Protein AF-A0A812YF87-F1 (afdb_monomer)

Sequence (376 aa):
VLTAAHVIADSRYLQVQRTNDRYSGEKFRAHVAAVCHEIDLALLTLEEDVVLEAVKEIAQQVPEGQGWLMDPAFFLQIEDAVSEMEELNSITFAADSGDLEGEWKVLFSSSNSLNAGTFGLLNGEARQVIRTRERKLVNTSSFWLGLFRMEWTTSWKSRGPLGMVVGREDWYPILLGFRIGLISASTEGIVEWKCTYTDENFRIFRASKEMEPLIVGSATELPRVFDKVRVVGYPVGGDACSVTEGVVSRVEVQEYSHSLRFGLALTVDAAINSGNSGGPLVDASTAHVVGVAFQKMVAKGVELQGHAVPSPVIQRFLEDVASDSSESSDSTQTIRLRMPSLGCDYQSLEPVALREHLKLDGRRGILVSRLHNASP

Solvent-accessible surface area (backbone atoms only — not comparable to full-atom values): 20906 Å² total; per-residue (Å²): 87,76,34,22,28,72,80,57,54,95,58,92,76,48,70,49,64,57,86,87,45,68,85,75,71,59,64,43,47,38,42,61,48,32,38,24,59,61,73,37,32,26,35,36,40,67,69,84,78,86,66,83,72,63,39,62,57,50,65,73,64,59,60,85,16,36,31,81,78,42,59,68,71,59,47,50,54,49,52,52,41,50,52,42,45,53,72,67,54,79,63,93,53,45,51,65,30,74,89,63,46,47,77,35,40,34,60,38,18,72,35,83,86,62,38,5,10,40,57,90,95,44,60,24,52,16,38,33,39,34,36,40,94,76,33,35,42,34,43,37,28,30,26,79,94,57,43,35,32,41,35,32,56,34,62,52,44,75,43,71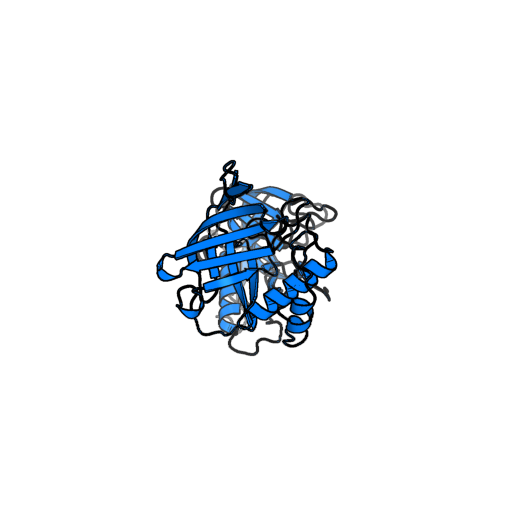,46,45,20,36,37,39,60,55,43,49,34,33,42,25,50,79,86,39,77,78,56,76,50,78,46,72,53,97,52,66,37,37,32,40,58,36,78,82,56,101,66,41,38,38,40,42,62,38,74,75,75,79,74,76,49,72,35,50,65,87,57,76,84,51,72,67,41,50,29,32,40,40,27,37,39,72,97,48,98,53,84,41,76,29,66,33,29,30,68,42,78,46,74,41,70,31,59,87,50,71,34,75,40,74,32,35,32,25,55,20,69,64,51,71,38,27,51,24,18,49,25,20,34,69,86,77,59,28,26,48,21,36,22,43,78,66,82,64,62,95,88,66,75,67,73,18,37,24,40,29,19,36,59,50,47,50,51,54,50,51,54,65,70,58,67,84,61,69,98,88,58,65,38,78,53,80,84,84,72,90,70,81,38,57,45,69,41,78,41,76,52,65,68,59,29,59,75,70,65,41,87,86,59,75,60,67,43,80,76,41,76,46,88,92,40,122

Organism: NCBI:txid1628268

pLDDT: mean 76.5, std 15.02, range [37.94, 97.44]

Nearest PDB structures (foldseek):
  5ilb-assembly1_A  TM=5.718E-01  e=3.123E-14  Arabidopsis thaliana
  5il9-assembly1_A  TM=5.811E-01  e=6.651E-13  Arabidopsis thaliana
  4fln-assembly1_A  TM=5.709E-01  e=2.985E-12  Arabidopsis thaliana
  4fln-assembly1_B-2  TM=5.765E-01  e=6.874E-12  Arabidopsis thaliana
  5ila-assembly1_A  TM=5.327E-01  e=2.044E-10  Arabidopsis thaliana

Mean predicted aligned error: 15.38 Å

Radius of gyration: 27.68 Å; Cα contacts (8 Å, |Δi|>4): 803; chains: 1; bounding box: 69×44×86 Å

Structure (mmCIF, N/CA/C/O backbone):
data_AF-A0A812YF87-F1
#
_entry.id   AF-A0A812YF87-F1
#
loop_
_atom_site.group_PDB
_atom_site.id
_atom_site.type_symbol
_atom_site.label_atom_id
_atom_site.label_alt_id
_atom_site.label_comp_id
_atom_site.label_asym_id
_atom_site.label_entity_id
_atom_site.label_seq_id
_atom_site.pdbx_PDB_ins_code
_atom_site.Cartn_x
_atom_site.Cartn_y
_atom_site.Cartn_z
_atom_site.occupancy
_atom_site.B_iso_or_equiv
_atom_site.auth_seq_id
_atom_site.auth_comp_id
_atom_site.auth_asym_id
_atom_site.auth_atom_id
_atom_site.pdbx_PDB_model_num
ATOM 1 N N . VAL A 1 1 ? -3.891 -3.585 -2.808 1.00 86.00 1 VAL A N 1
ATOM 2 C CA . VAL A 1 1 ? -4.021 -2.238 -2.193 1.00 86.00 1 VAL A CA 1
ATOM 3 C C . VAL A 1 1 ? -5.092 -2.278 -1.118 1.00 86.00 1 VAL A C 1
ATOM 5 O O . VAL A 1 1 ? -6.203 -2.685 -1.424 1.00 86.00 1 VAL A O 1
ATOM 8 N N . LEU A 1 2 ? -4.771 -1.912 0.125 1.00 89.19 2 LEU A N 1
ATOM 9 C CA . LEU A 1 2 ? -5.751 -1.819 1.216 1.00 89.19 2 LEU A CA 1
ATOM 10 C C . LEU A 1 2 ? -6.378 -0.417 1.224 1.00 89.19 2 LEU A C 1
ATOM 12 O O . LEU A 1 2 ? -5.649 0.566 1.131 1.00 89.19 2 LEU A O 1
ATOM 16 N N . THR A 1 3 ? -7.702 -0.333 1.325 1.00 91.69 3 THR A N 1
ATOM 17 C CA . THR A 1 3 ? -8.456 0.930 1.370 1.00 91.69 3 THR A CA 1
ATOM 18 C C . THR A 1 3 ? -9.734 0.771 2.200 1.00 91.69 3 THR A C 1
ATOM 20 O O . THR A 1 3 ? -10.001 -0.305 2.740 1.00 91.69 3 THR A O 1
ATOM 23 N N . ALA A 1 4 ? -10.530 1.834 2.315 1.00 90.12 4 ALA A N 1
ATOM 24 C CA . ALA A 1 4 ? -11.829 1.781 2.970 1.00 90.12 4 ALA A CA 1
ATOM 25 C C . ALA A 1 4 ? -12.932 1.291 2.014 1.00 90.12 4 ALA A C 1
ATOM 27 O O . ALA A 1 4 ? -12.940 1.633 0.829 1.00 90.12 4 ALA A O 1
ATOM 28 N N . ALA A 1 5 ? -13.884 0.506 2.521 1.00 90.25 5 ALA A N 1
ATOM 29 C CA . ALA A 1 5 ? -14.939 -0.098 1.701 1.00 90.25 5 ALA A CA 1
ATOM 30 C C . ALA A 1 5 ? -15.875 0.950 1.081 1.00 90.25 5 ALA A C 1
ATOM 32 O O . ALA A 1 5 ? -16.310 0.792 -0.056 1.00 90.25 5 ALA A O 1
ATOM 33 N N . HIS A 1 6 ? -16.169 2.040 1.790 1.00 88.00 6 HIS A N 1
ATOM 34 C CA . HIS A 1 6 ? -17.002 3.117 1.253 1.00 88.00 6 HIS A CA 1
ATOM 35 C C . HIS A 1 6 ? -16.349 3.869 0.085 1.00 88.00 6 HIS A C 1
ATOM 37 O O . HIS A 1 6 ? -17.064 4.429 -0.739 1.00 88.00 6 HIS A O 1
ATOM 43 N N . VAL A 1 7 ? -15.013 3.890 -0.006 1.00 85.19 7 VAL A N 1
ATOM 44 C CA . VAL A 1 7 ? -14.291 4.591 -1.087 1.00 85.19 7 VAL A CA 1
ATOM 45 C C . VAL A 1 7 ? -14.546 3.922 -2.434 1.00 85.19 7 VAL A C 1
ATOM 47 O O . VAL A 1 7 ? -14.582 4.590 -3.462 1.00 85.19 7 VAL A O 1
ATOM 50 N N . ILE A 1 8 ? -14.736 2.605 -2.420 1.00 86.50 8 ILE A N 1
ATOM 51 C CA . ILE A 1 8 ? -14.966 1.796 -3.619 1.00 86.50 8 ILE A CA 1
ATOM 52 C C . ILE A 1 8 ? -16.443 1.439 -3.820 1.00 86.50 8 ILE A C 1
ATOM 54 O O . ILE A 1 8 ? -16.796 0.842 -4.837 1.00 86.50 8 ILE A O 1
ATOM 58 N N . ALA A 1 9 ? -17.308 1.773 -2.858 1.00 80.62 9 ALA A N 1
ATOM 59 C CA . ALA A 1 9 ? -18.734 1.492 -2.942 1.00 80.62 9 ALA A CA 1
ATOM 60 C C . ALA A 1 9 ? -19.335 2.171 -4.184 1.00 80.62 9 ALA A C 1
ATOM 62 O O . ALA A 1 9 ? -18.941 3.275 -4.559 1.00 80.62 9 ALA A O 1
ATOM 63 N N . ASP A 1 10 ? -20.253 1.473 -4.855 1.00 77.00 10 ASP A N 1
ATOM 64 C CA . ASP A 1 10 ? -20.955 1.930 -6.065 1.00 77.00 10 ASP A CA 1
ATOM 65 C C . ASP A 1 10 ? -20.065 2.250 -7.286 1.00 77.00 10 ASP A C 1
ATOM 67 O O . ASP A 1 10 ? -20.556 2.710 -8.323 1.00 77.00 10 ASP A O 1
ATOM 71 N N . SER A 1 11 ? -18.763 1.958 -7.214 1.00 78.19 11 SER A N 1
ATOM 72 C CA . SER A 1 11 ? -17.832 2.149 -8.326 1.00 78.19 11 SER A CA 1
ATOM 73 C C . SER A 1 11 ? -17.926 0.990 -9.317 1.00 78.19 11 SER A C 1
ATOM 75 O O . SER A 1 11 ? -17.811 -0.174 -8.950 1.00 78.19 11 SER A O 1
ATOM 77 N N . ARG A 1 12 ? -18.112 1.304 -10.606 1.00 74.81 12 ARG A N 1
ATOM 78 C CA . ARG A 1 12 ? -18.104 0.306 -11.699 1.00 74.81 12 ARG A CA 1
ATOM 79 C C . ARG A 1 12 ? -16.719 0.057 -12.292 1.00 74.81 12 ARG A C 1
ATOM 81 O O . ARG A 1 12 ? -16.549 -0.871 -13.072 1.00 74.81 12 ARG A O 1
ATOM 88 N N . TYR A 1 13 ? -15.773 0.935 -11.986 1.00 79.62 13 TYR A N 1
ATOM 89 C CA . TYR A 1 13 ? -14.443 0.957 -12.569 1.00 79.62 13 TYR A CA 1
ATOM 90 C C . TYR A 1 13 ? -13.479 1.535 -11.538 1.00 79.62 13 TYR A C 1
ATOM 92 O O . TYR A 1 13 ? -13.707 2.642 -11.048 1.00 79.62 13 TYR A O 1
ATOM 100 N N . LEU A 1 14 ? -12.440 0.779 -11.188 1.00 83.25 14 LEU A N 1
ATOM 101 C CA . LEU A 1 14 ? -11.436 1.183 -10.210 1.00 83.25 14 LEU A CA 1
ATOM 102 C C . LEU A 1 14 ? -10.074 1.288 -10.886 1.00 83.25 14 LEU A C 1
ATOM 104 O O . LEU A 1 14 ? -9.698 0.450 -11.704 1.00 83.25 14 LEU A O 1
ATOM 108 N N . GLN A 1 15 ? -9.335 2.325 -10.507 1.00 81.50 15 GLN A N 1
ATOM 109 C CA . GLN A 1 15 ? -7.962 2.541 -10.927 1.00 81.50 15 GLN A CA 1
ATOM 110 C C . GLN A 1 15 ? -7.102 2.918 -9.728 1.00 81.50 15 GLN A C 1
ATOM 112 O O . GLN A 1 15 ? -7.546 3.631 -8.828 1.00 81.50 15 GLN A O 1
ATOM 117 N N . VAL A 1 16 ? -5.853 2.474 -9.747 1.00 77.00 16 VAL A N 1
ATOM 118 C CA . VAL A 1 16 ? -4.829 2.803 -8.762 1.00 77.00 16 VAL A CA 1
ATOM 119 C C . VAL A 1 16 ? -3.697 3.523 -9.478 1.00 77.00 16 VAL A C 1
ATOM 121 O O . VAL A 1 16 ? -3.263 3.102 -10.543 1.00 77.00 16 VAL A O 1
ATOM 124 N N . GLN A 1 17 ? -3.192 4.597 -8.883 1.00 70.56 17 GLN A N 1
ATOM 125 C CA . GLN A 1 17 ? -2.018 5.316 -9.367 1.00 70.56 17 GLN A CA 1
ATOM 126 C C . GLN A 1 17 ? -0.974 5.384 -8.258 1.00 70.56 17 GLN A C 1
ATOM 128 O O . GLN A 1 17 ? -1.307 5.523 -7.079 1.00 70.56 17 GLN A O 1
ATOM 133 N N . ARG A 1 18 ? 0.301 5.297 -8.631 1.00 70.88 18 ARG A N 1
ATOM 134 C CA . ARG A 1 18 ? 1.408 5.451 -7.687 1.00 70.88 18 ARG A CA 1
ATOM 135 C C . ARG A 1 18 ? 1.616 6.923 -7.353 1.00 70.88 18 ARG A C 1
ATOM 137 O O . ARG A 1 18 ? 1.629 7.772 -8.240 1.00 70.88 18 ARG A O 1
ATOM 144 N N . THR A 1 19 ? 1.882 7.215 -6.082 1.00 63.16 19 THR A N 1
ATOM 145 C CA . THR A 1 19 ? 2.095 8.586 -5.587 1.00 63.16 19 THR A CA 1
ATOM 146 C C . THR A 1 19 ? 3.214 9.326 -6.330 1.00 63.16 19 THR A C 1
ATOM 148 O O . THR A 1 19 ? 3.109 10.528 -6.583 1.00 63.16 19 THR A O 1
ATOM 151 N N . ASN A 1 20 ? 4.278 8.607 -6.705 1.00 53.50 20 ASN A N 1
ATOM 152 C CA . ASN A 1 20 ? 5.471 9.182 -7.332 1.00 53.50 20 ASN A CA 1
ATOM 153 C C . ASN A 1 20 ? 5.368 9.295 -8.863 1.00 53.50 20 ASN A C 1
ATOM 155 O O . ASN A 1 20 ? 6.080 10.109 -9.446 1.00 53.50 20 ASN A O 1
ATOM 159 N N . ASP A 1 21 ? 4.437 8.572 -9.495 1.00 55.31 21 ASP A N 1
ATOM 160 C CA . ASP A 1 21 ? 4.266 8.521 -10.957 1.00 55.31 21 ASP A CA 1
ATOM 161 C C . ASP A 1 21 ? 3.141 9.466 -11.431 1.00 55.31 21 ASP A C 1
ATOM 163 O O . ASP A 1 21 ? 2.522 9.306 -12.480 1.00 55.31 21 ASP A O 1
ATOM 167 N N . ARG A 1 22 ? 2.871 10.527 -10.659 1.00 47.72 22 ARG A N 1
ATOM 168 C CA . ARG A 1 22 ? 1.778 11.481 -10.926 1.00 47.72 22 ARG A CA 1
ATOM 169 C C . ARG A 1 22 ? 1.882 12.217 -12.268 1.00 47.72 22 ARG A C 1
ATOM 171 O O . ARG A 1 22 ? 0.880 12.726 -12.757 1.00 47.72 22 ARG A O 1
ATOM 178 N N . TYR A 1 23 ? 3.084 12.309 -12.839 1.00 43.59 23 TYR A N 1
ATOM 179 C CA . TYR A 1 23 ? 3.329 12.984 -14.117 1.00 43.59 23 TYR A CA 1
ATOM 180 C C . TYR A 1 23 ? 3.298 12.039 -15.321 1.00 43.59 23 TYR A C 1
ATOM 182 O O . TYR A 1 23 ? 3.205 12.532 -16.441 1.00 43.59 23 TYR A O 1
ATOM 190 N N . SER A 1 24 ? 3.357 10.715 -15.114 1.00 48.97 24 SER A N 1
ATOM 191 C CA . SER A 1 24 ? 3.231 9.749 -16.214 1.00 48.97 24 SER A CA 1
ATOM 192 C C . SER A 1 24 ? 1.773 9.556 -16.637 1.00 48.97 24 SER A C 1
ATOM 194 O O . SER A 1 24 ? 1.510 9.143 -17.760 1.00 48.97 24 SER A O 1
ATOM 196 N N . GLY A 1 25 ? 0.815 9.877 -15.754 1.00 53.31 25 GLY A N 1
ATOM 197 C CA . GLY A 1 25 ? -0.613 9.629 -15.987 1.00 53.31 25 GLY A CA 1
ATOM 198 C C . GLY A 1 25 ? -0.996 8.148 -15.910 1.00 53.31 25 GLY A C 1
ATOM 199 O O . GLY A 1 25 ? -2.144 7.804 -16.182 1.00 53.31 25 GLY A O 1
ATOM 200 N N . GLU A 1 26 ? -0.052 7.293 -15.522 1.00 58.41 26 GLU A N 1
ATOM 201 C CA . GLU A 1 26 ? -0.192 5.844 -15.472 1.00 58.41 26 GLU A CA 1
ATOM 202 C C . GLU A 1 26 ? -1.164 5.426 -14.363 1.00 58.41 26 GLU A C 1
ATOM 204 O O . GLU A 1 26 ? -1.037 5.828 -13.201 1.00 58.41 26 GLU A O 1
ATOM 209 N N . LYS A 1 27 ? -2.172 4.639 -14.739 1.00 65.88 27 LYS A N 1
ATOM 210 C CA . LYS A 1 27 ? -3.240 4.171 -13.857 1.00 65.88 27 LYS A CA 1
ATOM 211 C C . LYS A 1 27 ? -3.477 2.694 -14.113 1.00 65.88 27 LYS A C 1
ATOM 213 O O . LYS A 1 27 ? -3.822 2.308 -15.222 1.00 65.88 27 LYS A O 1
ATOM 218 N N . PHE A 1 28 ? -3.362 1.896 -13.065 1.00 70.94 28 PHE A N 1
ATOM 219 C CA . PHE A 1 28 ? -3.577 0.458 -13.105 1.00 70.94 28 PHE A CA 1
ATOM 220 C C . PHE A 1 28 ? -5.038 0.166 -12.829 1.00 70.94 28 PHE A C 1
ATOM 222 O O . PHE A 1 28 ? -5.579 0.647 -11.830 1.00 70.94 28 PHE A O 1
ATOM 229 N N . ARG A 1 29 ? -5.689 -0.612 -13.687 1.00 75.25 29 ARG A N 1
ATOM 230 C CA . ARG A 1 29 ? -7.048 -1.072 -13.414 1.00 75.25 29 ARG A CA 1
ATOM 231 C C . ARG A 1 29 ? -7.031 -2.026 -12.222 1.00 75.25 29 ARG A C 1
ATOM 233 O O . ARG A 1 29 ? -6.066 -2.753 -12.015 1.00 75.25 29 ARG A O 1
ATOM 240 N N . ALA A 1 30 ? -8.064 -1.958 -11.393 1.00 81.81 30 ALA A N 1
ATOM 241 C CA . ALA A 1 30 ? -8.136 -2.721 -10.159 1.00 81.81 30 ALA A CA 1
ATOM 242 C C . ALA A 1 30 ? -9.489 -3.408 -9.994 1.00 81.81 30 ALA A C 1
ATOM 244 O O . ALA A 1 30 ? -10.524 -2.877 -10.396 1.00 81.81 30 ALA A O 1
ATOM 245 N N . HIS A 1 31 ? -9.464 -4.551 -9.318 1.00 84.50 31 HIS A N 1
ATOM 246 C CA . HIS A 1 31 ? -10.631 -5.304 -8.882 1.00 84.50 31 HIS A CA 1
ATOM 247 C C . HIS A 1 31 ? -10.706 -5.367 -7.372 1.00 84.50 31 HIS A C 1
ATOM 249 O O . HIS A 1 31 ? -9.698 -5.312 -6.668 1.00 84.50 31 HIS A O 1
ATOM 255 N N . VAL A 1 32 ? -11.921 -5.522 -6.859 1.00 87.88 32 VAL A N 1
ATOM 256 C CA . VAL A 1 32 ? -12.142 -5.763 -5.435 1.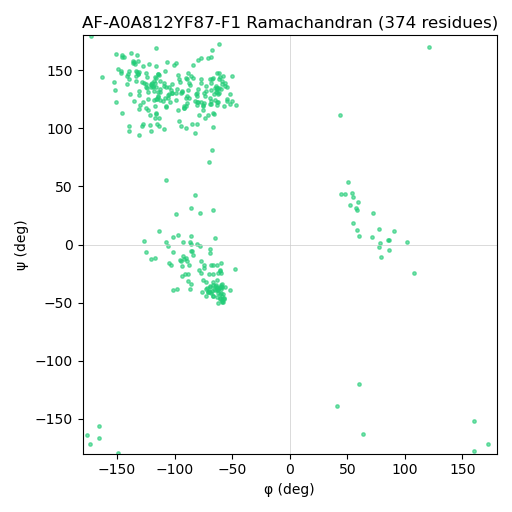00 87.88 32 VAL A CA 1
ATOM 257 C C . VAL A 1 32 ? -11.901 -7.243 -5.160 1.00 87.88 32 VAL A C 1
ATOM 259 O O . VAL A 1 32 ? -12.752 -8.078 -5.459 1.00 87.88 32 VAL A O 1
ATOM 262 N N . ALA A 1 33 ? -10.747 -7.559 -4.577 1.00 84.62 33 ALA A N 1
ATOM 263 C CA . ALA A 1 33 ? -10.409 -8.916 -4.164 1.00 84.62 33 ALA A CA 1
ATOM 264 C C . ALA A 1 33 ? -11.214 -9.330 -2.932 1.00 84.62 33 ALA A C 1
ATOM 266 O O . ALA A 1 33 ? -11.792 -10.412 -2.898 1.00 84.62 33 ALA A O 1
ATOM 267 N N . ALA A 1 34 ? -11.310 -8.436 -1.946 1.00 88.69 34 ALA A N 1
ATOM 268 C CA . ALA A 1 34 ? -12.099 -8.668 -0.748 1.00 88.69 34 ALA A CA 1
ATOM 269 C C . ALA A 1 34 ? -12.718 -7.382 -0.204 1.00 88.69 34 ALA A C 1
ATOM 271 O O . ALA A 1 34 ? -12.134 -6.303 -0.300 1.00 88.69 34 ALA A O 1
ATOM 272 N N . VAL A 1 35 ? -13.881 -7.495 0.429 1.00 91.38 35 VAL A N 1
ATOM 273 C CA . VAL A 1 35 ? -14.553 -6.368 1.083 1.00 91.38 35 VAL A CA 1
ATOM 274 C C . VAL A 1 35 ? -15.211 -6.798 2.388 1.00 91.38 35 VAL A C 1
ATOM 276 O O . VAL A 1 35 ? -15.843 -7.850 2.472 1.00 91.38 35 VAL A O 1
ATOM 279 N N . CYS A 1 36 ? -15.078 -5.961 3.416 1.00 90.50 36 CYS A N 1
ATOM 280 C CA . CYS A 1 36 ? -15.795 -6.075 4.676 1.00 90.50 36 CYS A CA 1
ATOM 281 C C . CYS A 1 36 ? -16.413 -4.724 5.052 1.00 90.50 36 CYS A C 1
ATOM 283 O O . CYS A 1 36 ? -15.792 -3.886 5.708 1.00 90.50 36 CYS A O 1
ATOM 285 N N . HIS A 1 37 ? -17.679 -4.527 4.677 1.00 88.75 37 HIS A N 1
ATOM 286 C CA . HIS A 1 37 ? -18.426 -3.310 5.013 1.00 88.75 37 HIS A CA 1
ATOM 287 C C . HIS A 1 37 ? -18.605 -3.107 6.523 1.00 88.75 37 HIS A C 1
ATOM 289 O O . HIS A 1 37 ? -18.786 -1.979 6.971 1.00 88.75 37 HIS A O 1
ATOM 295 N N . GLU A 1 38 ? -18.549 -4.180 7.322 1.00 87.75 38 GLU A N 1
ATOM 296 C CA . GLU A 1 38 ? -18.766 -4.113 8.770 1.00 87.75 38 GLU A CA 1
ATOM 297 C C . GLU A 1 38 ? -17.726 -3.261 9.498 1.00 87.75 38 GLU A C 1
ATOM 299 O O . GLU A 1 38 ? -18.081 -2.535 10.426 1.00 87.75 38 GLU A O 1
ATOM 304 N N . ILE A 1 39 ? -16.477 -3.333 9.038 1.00 89.12 39 ILE A N 1
ATOM 305 C CA . ILE A 1 39 ? -15.336 -2.562 9.543 1.00 89.12 39 ILE A CA 1
ATOM 306 C C . ILE A 1 39 ? -14.806 -1.564 8.510 1.00 89.12 39 ILE A C 1
ATOM 308 O O . ILE A 1 39 ? -13.719 -1.026 8.677 1.00 89.12 39 ILE A O 1
ATOM 312 N N . ASP A 1 40 ? -15.562 -1.351 7.434 1.00 90.62 40 ASP A N 1
ATOM 313 C CA . ASP A 1 40 ? -15.240 -0.416 6.362 1.00 90.62 40 ASP A CA 1
ATOM 314 C C . ASP A 1 40 ? -13.856 -0.634 5.718 1.00 90.62 40 ASP A C 1
ATOM 316 O O . ASP A 1 40 ? -13.163 0.327 5.405 1.00 90.62 40 ASP A O 1
ATOM 320 N N . LEU A 1 41 ? -13.446 -1.890 5.490 1.00 93.12 41 LEU A N 1
ATOM 321 C CA . LEU A 1 41 ? -12.198 -2.229 4.787 1.00 93.12 41 LEU A CA 1
ATOM 322 C C . LEU A 1 41 ? -12.455 -2.934 3.455 1.00 93.12 41 LEU A C 1
ATOM 324 O O . LEU A 1 41 ? -13.382 -3.733 3.322 1.00 93.12 41 LEU A O 1
ATOM 328 N N . ALA A 1 42 ? -11.580 -2.681 2.486 1.00 92.31 42 ALA A N 1
ATOM 329 C CA . ALA A 1 42 ? -11.519 -3.397 1.222 1.00 92.31 42 ALA A CA 1
ATOM 330 C C . ALA A 1 42 ? -10.069 -3.646 0.794 1.00 92.31 42 ALA A C 1
ATOM 332 O O . ALA A 1 42 ? -9.177 -2.827 1.027 1.00 92.31 42 ALA A O 1
ATOM 333 N N . LEU A 1 43 ? -9.849 -4.777 0.132 1.00 90.38 43 LEU A N 1
ATOM 334 C CA . LEU A 1 43 ? -8.599 -5.139 -0.513 1.00 90.38 43 LEU A CA 1
ATOM 335 C C . LEU A 1 43 ? -8.815 -5.175 -2.023 1.00 90.38 43 LEU A C 1
ATOM 337 O O . LEU A 1 43 ? -9.683 -5.892 -2.516 1.00 90.38 43 LEU A O 1
ATOM 341 N N . LEU A 1 44 ? -8.002 -4.413 -2.745 1.00 87.19 44 LEU A N 1
ATOM 342 C CA . LEU A 1 44 ? -7.983 -4.397 -4.201 1.00 87.19 44 LEU A CA 1
ATOM 343 C C . LEU A 1 44 ? -6.798 -5.197 -4.740 1.00 87.19 44 LEU A C 1
ATOM 345 O O . LEU A 1 44 ? -5.677 -5.045 -4.237 1.00 87.19 44 LEU A O 1
ATOM 349 N N . THR A 1 45 ? -7.031 -5.979 -5.784 1.00 79.19 45 THR A N 1
ATOM 350 C CA . THR A 1 45 ? -6.004 -6.513 -6.686 1.00 79.19 45 THR A CA 1
ATOM 351 C C . THR A 1 45 ? -5.955 -5.652 -7.939 1.00 79.19 45 THR A C 1
ATOM 353 O O . THR A 1 45 ? -6.907 -4.935 -8.238 1.00 79.19 45 THR A O 1
ATOM 356 N N . LEU A 1 46 ? -4.827 -5.647 -8.637 1.00 73.25 46 LEU A N 1
ATOM 357 C CA . LEU A 1 46 ? -4.752 -5.018 -9.953 1.00 73.25 46 LEU A CA 1
ATOM 358 C C . LEU A 1 46 ? -5.208 -6.050 -10.994 1.00 73.25 46 LEU A C 1
ATOM 360 O O . LEU A 1 46 ? -5.026 -7.244 -10.763 1.00 73.25 46 LEU A O 1
ATOM 364 N N . GLU A 1 47 ? -5.885 -5.602 -12.053 1.00 62.69 47 GLU A N 1
ATOM 365 C CA . GLU A 1 47 ? -6.212 -6.467 -13.192 1.00 62.69 47 GLU A CA 1
ATOM 366 C C . GLU A 1 47 ? -4.918 -6.942 -13.848 1.00 62.69 47 GLU A C 1
ATOM 368 O O . GLU A 1 47 ? -4.058 -6.128 -14.178 1.00 62.69 47 GLU A O 1
ATOM 373 N N . GLU A 1 48 ? -4.843 -8.252 -14.040 1.00 52.12 48 GLU A N 1
ATOM 374 C CA . GLU A 1 48 ? -3.892 -8.958 -14.888 1.00 52.12 48 GLU A CA 1
ATOM 375 C C . GLU A 1 48 ? -4.771 -9.716 -15.899 1.00 52.12 48 GLU A C 1
ATOM 377 O O . GLU A 1 48 ? -5.446 -10.676 -15.526 1.00 52.12 48 GLU A O 1
ATOM 382 N N . ASP A 1 49 ? -4.876 -9.223 -17.139 1.00 38.12 49 ASP A N 1
ATOM 383 C CA . ASP A 1 49 ? -5.692 -9.828 -18.204 1.00 38.12 49 ASP A CA 1
ATOM 384 C C . ASP A 1 49 ? -4.794 -10.202 -19.395 1.00 38.12 49 ASP A C 1
ATOM 386 O O . ASP A 1 49 ? -3.948 -9.426 -19.813 1.00 38.12 49 ASP A O 1
ATOM 390 N N . VAL A 1 50 ? -5.002 -11.401 -19.950 1.00 39.94 50 VAL A N 1
ATOM 391 C CA . VAL A 1 50 ? -4.119 -12.087 -20.915 1.00 39.94 50 VAL A CA 1
ATOM 392 C C . VAL A 1 50 ? -4.717 -12.147 -22.325 1.00 39.94 50 VAL A C 1
ATOM 394 O O . VAL A 1 50 ? -5.833 -12.650 -22.465 1.00 39.94 50 VAL A O 1
ATOM 397 N N . VAL A 1 51 ? -3.915 -11.880 -23.380 1.00 41.53 51 VAL A N 1
ATOM 398 C CA . VAL A 1 51 ? -3.953 -12.638 -24.664 1.00 41.53 51 VAL A CA 1
ATOM 399 C C . VAL A 1 51 ? -2.555 -12.775 -25.316 1.00 41.53 51 VAL A C 1
ATOM 401 O O . VAL A 1 51 ? -2.008 -11.834 -25.883 1.00 41.53 51 VAL A O 1
ATOM 404 N N . LEU A 1 52 ? -2.029 -14.007 -25.373 1.00 38.12 52 LEU A N 1
ATOM 405 C CA . LEU A 1 52 ? -0.676 -14.369 -25.850 1.00 38.12 52 LEU A CA 1
ATOM 406 C C . LEU A 1 52 ? -0.336 -13.985 -27.313 1.00 38.12 52 LEU A C 1
ATOM 408 O O . LEU A 1 52 ? 0.842 -13.840 -27.641 1.00 38.12 52 LEU A O 1
ATOM 412 N N . GLU A 1 53 ? -1.324 -13.830 -28.201 1.00 44.03 53 GLU A N 1
ATOM 413 C CA . GLU A 1 53 ? -1.053 -13.615 -29.637 1.00 44.03 53 GLU A CA 1
ATOM 414 C C . GLU A 1 53 ? -1.002 -12.152 -30.079 1.00 44.03 53 GLU A C 1
ATOM 416 O O . GLU A 1 53 ? -0.365 -11.855 -31.086 1.00 44.03 53 GLU A O 1
ATOM 421 N N . ALA A 1 54 ? -1.556 -11.222 -29.296 1.00 48.34 54 ALA A N 1
ATOM 422 C CA . ALA A 1 54 ? -1.414 -9.790 -29.572 1.00 48.34 54 ALA A CA 1
ATOM 423 C C . ALA A 1 54 ? 0.011 -9.288 -29.264 1.00 48.34 54 ALA A C 1
ATOM 425 O O . ALA A 1 54 ? 0.547 -8.426 -29.961 1.00 48.34 54 ALA A O 1
ATOM 426 N N . VAL A 1 55 ? 0.668 -9.876 -28.259 1.00 45.38 55 VAL A N 1
ATOM 427 C CA . VAL A 1 55 ? 1.969 -9.404 -27.768 1.00 45.38 55 VAL A CA 1
ATOM 428 C C . VAL A 1 55 ? 3.113 -9.640 -28.762 1.00 45.38 55 VAL A C 1
ATOM 430 O O . VAL A 1 55 ? 3.960 -8.767 -28.968 1.00 45.38 55 VAL A O 1
ATOM 433 N N . LYS A 1 56 ? 3.135 -10.800 -29.431 1.00 49.94 56 LYS A N 1
ATOM 434 C CA . LYS A 1 56 ? 4.160 -11.107 -30.445 1.00 49.94 56 LYS A CA 1
ATOM 435 C C . LYS A 1 56 ? 4.067 -10.168 -31.648 1.00 49.94 56 LYS A C 1
ATOM 437 O O . LYS A 1 56 ? 5.096 -9.802 -32.213 1.00 49.94 56 LYS A O 1
ATOM 442 N N . GLU A 1 57 ? 2.854 -9.760 -32.021 1.00 58.72 57 GLU A N 1
ATOM 443 C CA . GLU A 1 57 ? 2.628 -8.815 -33.116 1.00 58.72 57 GLU A CA 1
ATOM 444 C C . GLU A 1 57 ? 3.086 -7.396 -32.750 1.00 58.72 57 GLU A C 1
ATOM 446 O O . GLU A 1 57 ? 3.715 -6.738 -33.577 1.00 58.72 57 GLU A O 1
ATOM 451 N N . ILE A 1 58 ? 2.849 -6.944 -31.512 1.00 57.22 58 ILE A N 1
ATOM 452 C CA . ILE A 1 58 ? 3.296 -5.627 -31.025 1.00 57.22 58 ILE A CA 1
ATOM 453 C C . ILE A 1 58 ? 4.828 -5.565 -30.938 1.00 57.22 58 ILE A C 1
ATOM 455 O O . ILE A 1 58 ? 5.431 -4.605 -31.420 1.00 57.22 58 ILE A O 1
ATOM 459 N N . ALA A 1 59 ? 5.479 -6.606 -30.405 1.00 53.62 59 ALA A N 1
ATOM 460 C CA . ALA A 1 59 ? 6.939 -6.662 -30.286 1.00 53.62 59 ALA A CA 1
ATOM 461 C C . ALA A 1 59 ? 7.657 -6.571 -31.650 1.00 53.62 59 ALA A C 1
ATOM 463 O O . ALA A 1 59 ? 8.714 -5.949 -31.753 1.00 53.62 59 ALA A O 1
ATOM 464 N N . GLN A 1 60 ? 7.071 -7.138 -32.712 1.00 60.91 60 GLN A N 1
ATOM 465 C CA . GLN A 1 60 ? 7.596 -7.041 -34.083 1.00 60.91 60 GLN A CA 1
ATOM 466 C C . GLN A 1 60 ? 7.381 -5.662 -34.727 1.00 60.91 60 GLN A C 1
ATOM 468 O O . GLN A 1 60 ? 8.034 -5.341 -35.721 1.00 60.91 60 GLN A O 1
ATOM 473 N N . GLN A 1 61 ? 6.475 -4.849 -34.181 1.00 61.00 61 GLN A N 1
ATOM 474 C CA . GLN A 1 61 ? 6.159 -3.510 -34.679 1.00 61.00 61 GLN A CA 1
ATOM 475 C C . GLN A 1 61 ? 6.982 -2.406 -34.003 1.00 61.00 61 GLN A C 1
ATOM 477 O O . GLN A 1 61 ? 6.959 -1.277 -34.493 1.00 61.00 61 GLN A O 1
ATOM 482 N N . VAL A 1 62 ? 7.722 -2.706 -32.924 1.00 59.16 62 VAL A N 1
ATOM 483 C CA . VAL A 1 62 ? 8.575 -1.731 -32.223 1.00 59.16 62 VAL A CA 1
ATOM 484 C C . VAL A 1 62 ? 9.718 -1.283 -33.143 1.00 59.16 62 VAL A C 1
ATOM 486 O O . VAL A 1 62 ? 10.608 -2.083 -33.449 1.00 59.16 62 VAL A O 1
ATOM 489 N N . PRO A 1 63 ? 9.748 -0.013 -33.592 1.00 57.59 63 PRO A N 1
ATOM 490 C CA . PRO A 1 63 ? 10.839 0.476 -34.422 1.00 57.59 63 PRO A CA 1
ATOM 491 C C . PRO A 1 63 ? 12.131 0.546 -33.602 1.00 57.59 63 PRO A C 1
ATOM 493 O O . PRO A 1 63 ? 12.127 0.986 -32.450 1.00 57.59 63 PRO A O 1
ATOM 496 N N . GLU A 1 64 ? 13.251 0.148 -34.205 1.00 58.78 64 GLU A N 1
ATOM 497 C CA . GLU A 1 64 ? 14.554 0.173 -33.536 1.00 58.78 64 GLU A CA 1
ATOM 498 C C . GLU A 1 64 ? 14.883 1.563 -32.970 1.00 58.78 64 GLU A C 1
ATOM 500 O O . GLU A 1 64 ? 14.719 2.587 -33.640 1.00 58.78 64 GLU A O 1
ATOM 505 N N . GLY A 1 65 ? 15.389 1.594 -31.734 1.00 55.84 65 GLY A N 1
ATOM 506 C CA . GLY A 1 65 ? 15.917 2.813 -31.130 1.00 55.84 65 GLY A CA 1
ATOM 507 C C . GLY A 1 65 ? 14.870 3.796 -30.606 1.00 55.84 65 GLY A C 1
ATOM 508 O O . GLY A 1 65 ? 15.248 4.933 -30.327 1.00 55.84 65 GLY A O 1
ATOM 509 N N . GLN A 1 66 ? 13.590 3.420 -30.470 1.00 59.50 66 GLN A N 1
ATOM 510 C CA . GLN A 1 66 ? 12.566 4.347 -29.961 1.00 59.50 66 GLN A CA 1
ATOM 511 C C . GLN A 1 66 ? 12.404 4.374 -28.435 1.00 59.50 66 GLN A C 1
ATOM 513 O O . GLN A 1 66 ? 12.140 5.453 -27.909 1.00 59.50 66 GLN A O 1
ATOM 518 N N . GLY A 1 67 ? 12.624 3.264 -27.715 1.00 59.41 67 GLY A N 1
ATOM 519 C CA . GLY A 1 67 ? 12.589 3.229 -26.240 1.00 59.41 67 GLY A CA 1
ATOM 520 C C . GLY A 1 67 ? 11.449 4.061 -25.618 1.00 59.41 67 GLY A C 1
ATOM 521 O O . GLY A 1 67 ? 10.354 4.130 -26.153 1.00 59.41 67 GLY A O 1
ATOM 522 N N . TRP A 1 68 ? 11.708 4.775 -24.526 1.00 51.34 68 TRP A N 1
ATOM 523 C CA . TRP A 1 68 ? 10.734 5.662 -23.864 1.00 51.34 68 TRP A CA 1
ATOM 524 C C . TRP A 1 68 ? 10.353 6.946 -24.643 1.00 51.34 68 TRP A C 1
ATOM 526 O O . TRP A 1 68 ? 9.472 7.678 -24.200 1.00 51.34 68 TRP A O 1
ATOM 536 N N . LEU A 1 69 ? 11.017 7.261 -25.767 1.00 56.84 69 LEU A N 1
ATOM 537 C CA . LEU A 1 69 ? 10.695 8.426 -26.618 1.00 56.84 69 LEU A CA 1
ATOM 538 C C . LEU A 1 69 ? 9.609 8.125 -27.660 1.00 56.84 69 LEU A C 1
ATOM 540 O O . LEU A 1 69 ? 9.295 8.981 -28.491 1.00 56.84 69 LEU A O 1
ATOM 544 N N . MET A 1 70 ? 9.068 6.910 -27.647 1.00 66.19 70 MET A N 1
ATOM 545 C CA . MET A 1 70 ? 7.944 6.533 -28.489 1.00 66.19 70 MET A CA 1
ATOM 546 C C . MET A 1 70 ? 6.657 7.272 -28.098 1.00 66.19 70 MET A C 1
ATOM 548 O O . MET A 1 70 ? 6.570 7.915 -27.049 1.00 66.19 70 MET A O 1
ATOM 552 N N . ASP A 1 71 ? 5.650 7.185 -28.968 1.00 67.94 71 ASP A N 1
ATOM 553 C CA . ASP A 1 71 ? 4.317 7.700 -28.664 1.00 67.94 71 ASP A CA 1
ATOM 554 C C . ASP A 1 71 ? 3.823 7.139 -27.312 1.00 67.94 71 ASP A C 1
ATOM 556 O O . ASP A 1 71 ? 3.886 5.924 -27.119 1.00 67.94 71 ASP A O 1
ATOM 560 N N . PRO A 1 72 ? 3.338 7.975 -26.372 1.00 64.25 72 PRO A N 1
ATOM 561 C CA . PRO A 1 72 ? 2.960 7.510 -25.039 1.00 64.25 72 PRO A CA 1
ATOM 562 C C . PRO A 1 72 ? 1.883 6.421 -25.031 1.00 64.25 72 PRO A C 1
ATOM 564 O O . PRO A 1 72 ? 1.920 5.545 -24.172 1.00 64.25 72 PRO A O 1
ATOM 567 N N . ALA A 1 73 ? 0.931 6.446 -25.971 1.00 61.69 73 ALA A N 1
ATOM 568 C CA . ALA A 1 73 ? -0.094 5.408 -26.043 1.00 61.69 73 ALA A CA 1
ATOM 569 C C . ALA A 1 73 ? 0.501 4.087 -26.545 1.00 61.69 73 ALA A C 1
ATOM 571 O O . ALA A 1 73 ? 0.153 3.025 -26.037 1.00 61.69 73 ALA A O 1
ATOM 572 N N . PHE A 1 74 ? 1.436 4.155 -27.493 1.00 65.50 74 PHE A N 1
ATOM 573 C CA . PHE A 1 74 ? 2.176 2.988 -27.970 1.00 65.50 74 PHE A CA 1
ATOM 574 C C . PHE A 1 74 ? 3.144 2.426 -26.913 1.00 65.50 74 PHE A C 1
ATOM 576 O O . PHE A 1 74 ? 3.252 1.212 -26.770 1.00 65.50 74 PHE A O 1
ATOM 583 N N . PHE A 1 75 ? 3.788 3.288 -26.115 1.00 65.50 75 PHE A N 1
ATOM 584 C CA . PHE A 1 75 ? 4.610 2.879 -24.969 1.00 65.50 75 PHE A CA 1
ATOM 585 C C . PHE A 1 75 ? 3.804 2.075 -23.956 1.00 65.50 75 PHE A C 1
ATOM 587 O O . PHE A 1 75 ? 4.228 0.994 -23.566 1.00 65.50 75 PHE A O 1
ATOM 594 N N . LEU A 1 76 ? 2.628 2.581 -23.573 1.00 63.75 76 LEU A N 1
ATOM 595 C CA . LEU A 1 76 ? 1.742 1.893 -22.635 1.00 63.75 76 LEU A CA 1
ATOM 596 C C . LEU A 1 76 ? 1.257 0.550 -23.192 1.00 63.75 76 LEU A C 1
ATOM 598 O O . LEU A 1 76 ? 1.254 -0.432 -22.464 1.00 63.75 76 LEU A O 1
ATOM 602 N N . GLN A 1 77 ? 0.949 0.469 -24.492 1.00 63.28 77 GLN A N 1
ATOM 603 C CA . GLN A 1 77 ? 0.605 -0.805 -25.136 1.00 63.28 77 GLN A CA 1
ATOM 604 C C . GLN A 1 77 ? 1.737 -1.838 -25.052 1.00 63.28 77 GLN A C 1
ATOM 606 O O . GLN A 1 77 ? 1.466 -3.026 -24.905 1.00 63.28 77 GLN A O 1
ATOM 611 N N . ILE A 1 78 ? 2.998 -1.405 -25.153 1.00 64.31 78 ILE A N 1
ATOM 612 C CA . ILE A 1 78 ? 4.155 -2.296 -25.006 1.00 64.31 78 ILE A CA 1
ATOM 613 C C . ILE A 1 78 ? 4.394 -2.647 -23.532 1.00 64.31 78 ILE A C 1
ATOM 615 O O . ILE A 1 78 ? 4.673 -3.805 -23.249 1.00 64.31 78 ILE A O 1
ATOM 619 N N . GLU A 1 79 ? 4.259 -1.701 -22.597 1.00 66.56 79 GLU A N 1
ATOM 620 C CA . GLU A 1 79 ? 4.351 -1.974 -21.151 1.00 66.56 79 GLU A CA 1
ATOM 621 C C . GLU A 1 79 ? 3.329 -3.018 -20.696 1.00 66.56 79 GLU A C 1
ATOM 623 O O . GLU A 1 79 ? 3.708 -3.990 -20.038 1.00 66.56 79 GLU A O 1
ATOM 628 N N . ASP A 1 80 ? 2.063 -2.841 -21.081 1.00 62.50 80 ASP A N 1
ATOM 629 C CA . ASP A 1 80 ? 0.975 -3.767 -20.760 1.00 62.50 80 ASP A CA 1
ATOM 630 C C . ASP A 1 80 ? 1.299 -5.158 -21.328 1.00 62.50 80 ASP A C 1
ATOM 632 O O . ASP A 1 80 ? 1.359 -6.142 -20.591 1.00 62.50 80 ASP A O 1
ATOM 636 N N . ALA A 1 81 ? 1.678 -5.222 -22.609 1.00 62.97 81 ALA A N 1
ATOM 637 C CA . ALA A 1 81 ? 2.060 -6.464 -23.273 1.00 62.97 81 ALA A CA 1
ATOM 638 C C . ALA A 1 81 ? 3.271 -7.164 -22.615 1.00 62.97 81 ALA A C 1
ATOM 640 O O . ALA A 1 81 ? 3.325 -8.394 -22.539 1.00 62.97 81 ALA A O 1
ATOM 641 N N . VAL A 1 82 ? 4.258 -6.405 -22.127 1.00 65.19 82 VAL A N 1
ATOM 642 C CA . VAL A 1 82 ? 5.428 -6.945 -21.417 1.00 65.19 82 VAL A CA 1
ATOM 643 C C . VAL A 1 82 ? 5.044 -7.473 -20.038 1.00 65.19 82 VAL A C 1
ATOM 645 O O . VAL A 1 82 ? 5.536 -8.538 -19.666 1.00 65.19 82 VAL A O 1
ATOM 648 N N . SER A 1 83 ? 4.168 -6.779 -19.302 1.00 64.12 83 SER A N 1
ATOM 649 C CA . SER A 1 83 ? 3.648 -7.255 -18.013 1.00 64.12 83 SER A CA 1
ATOM 650 C C . SER A 1 83 ? 2.894 -8.576 -18.178 1.00 64.12 83 SER A C 1
ATOM 652 O O . SER A 1 83 ? 3.199 -9.544 -17.483 1.00 64.12 83 SER A O 1
ATOM 654 N N . GLU A 1 84 ? 2.014 -8.663 -19.176 1.00 62.66 84 GLU A N 1
ATOM 655 C CA . GLU A 1 84 ? 1.266 -9.885 -19.496 1.00 62.66 84 GLU A CA 1
ATOM 656 C C . GLU A 1 84 ? 2.198 -11.058 -19.847 1.00 62.66 84 GLU A C 1
ATOM 658 O O . GLU A 1 84 ? 2.003 -12.195 -19.409 1.00 62.66 84 GLU A O 1
ATOM 663 N N . MET A 1 85 ? 3.266 -10.812 -20.616 1.00 58.03 85 MET A N 1
ATOM 664 C CA . MET A 1 85 ? 4.257 -11.851 -20.903 1.00 58.03 85 MET A CA 1
ATOM 665 C C . MET A 1 85 ? 5.040 -12.296 -19.669 1.00 58.03 85 MET A C 1
ATOM 667 O O . MET A 1 85 ? 5.421 -13.461 -19.602 1.00 58.03 85 MET A O 1
ATOM 671 N N . GLU A 1 86 ? 5.345 -11.406 -18.723 1.00 62.31 86 GLU A N 1
ATOM 672 C CA . GLU A 1 86 ? 6.029 -11.778 -17.477 1.00 62.31 86 GLU A CA 1
ATOM 673 C C . GLU A 1 86 ? 5.190 -12.758 -16.650 1.00 62.31 86 GLU A C 1
ATOM 675 O O . GLU A 1 86 ? 5.743 -13.694 -16.073 1.00 62.31 86 GLU A O 1
ATOM 680 N N . GLU A 1 87 ? 3.871 -12.567 -16.626 1.00 58.75 87 GLU A N 1
ATOM 681 C CA . GLU A 1 87 ? 2.913 -13.438 -15.935 1.00 58.75 87 GLU A CA 1
ATOM 682 C C . GLU A 1 87 ? 2.752 -14.789 -16.645 1.00 58.75 87 GLU A C 1
ATOM 684 O O . GLU A 1 87 ? 2.727 -15.845 -16.008 1.00 58.75 87 GLU A O 1
ATOM 689 N N . LEU A 1 88 ? 2.710 -14.774 -17.981 1.00 52.28 88 LEU A N 1
ATOM 690 C CA . LEU A 1 88 ? 2.585 -15.979 -18.807 1.00 52.28 88 LEU A CA 1
ATOM 691 C C . LEU A 1 88 ? 3.885 -16.768 -18.941 1.00 52.28 88 LEU A C 1
ATOM 693 O O . LEU A 1 88 ? 3.842 -17.978 -19.190 1.00 52.28 88 LEU A O 1
ATOM 697 N N . ASN A 1 89 ? 5.036 -16.116 -18.767 1.00 56.22 89 ASN A N 1
ATOM 698 C CA . ASN A 1 89 ? 6.349 -16.747 -18.739 1.00 56.22 89 ASN A CA 1
ATOM 699 C C . ASN A 1 89 ? 6.509 -17.577 -17.457 1.00 56.22 89 ASN A C 1
ATOM 701 O O . ASN A 1 89 ? 7.345 -17.309 -16.597 1.00 56.22 89 ASN A O 1
ATOM 705 N N . SER A 1 90 ? 5.783 -18.696 -17.400 1.00 47.12 90 SER A N 1
ATOM 706 C CA . SER A 1 90 ? 5.991 -19.837 -16.498 1.00 47.12 90 SER A CA 1
ATOM 707 C C . SER A 1 90 ? 7.312 -20.575 -16.801 1.00 47.12 90 SER A C 1
ATOM 709 O O . SER A 1 90 ? 7.411 -21.795 -16.655 1.00 47.12 90 SER A O 1
ATOM 711 N N . ILE A 1 91 ? 8.325 -19.862 -17.303 1.00 50.19 91 ILE A N 1
ATOM 712 C CA . ILE A 1 91 ? 9.578 -20.428 -17.787 1.00 50.19 91 ILE A CA 1
ATOM 713 C C . ILE A 1 91 ? 10.452 -20.802 -16.583 1.00 50.19 91 ILE A C 1
ATOM 715 O O . ILE A 1 91 ? 10.800 -19.993 -15.729 1.00 50.19 91 ILE A O 1
ATOM 719 N N . THR A 1 92 ? 10.809 -22.081 -16.550 1.00 47.75 92 THR A N 1
ATOM 720 C CA . THR A 1 92 ? 11.463 -22.849 -15.481 1.00 47.75 92 THR A CA 1
ATOM 721 C C . THR A 1 92 ? 12.975 -22.629 -15.342 1.00 47.75 92 THR A C 1
ATOM 723 O O . THR A 1 92 ? 13.681 -23.533 -14.895 1.00 47.75 92 THR A O 1
ATOM 726 N N . PHE A 1 93 ? 13.508 -21.468 -15.723 1.00 53.44 93 PHE A N 1
ATOM 727 C CA . PHE A 1 93 ? 14.947 -21.199 -15.629 1.00 53.44 93 PHE A CA 1
ATOM 728 C C . PHE A 1 93 ? 15.190 -19.951 -14.790 1.00 53.44 93 PHE A C 1
ATOM 730 O O . PHE A 1 93 ? 14.612 -18.901 -15.040 1.00 53.44 93 PHE A O 1
ATOM 737 N N . ALA A 1 94 ? 16.011 -20.095 -13.753 1.00 59.12 94 ALA A N 1
ATOM 738 C CA . ALA A 1 94 ? 16.306 -19.022 -12.817 1.00 59.12 94 ALA A CA 1
ATOM 739 C C . ALA A 1 94 ? 17.188 -17.933 -13.454 1.00 59.12 94 ALA A C 1
ATOM 741 O O . ALA A 1 94 ? 17.888 -18.188 -14.434 1.00 59.12 94 ALA A O 1
ATOM 742 N N . ALA A 1 95 ? 17.201 -16.733 -12.860 1.00 62.03 95 ALA A N 1
ATOM 743 C CA . ALA A 1 95 ? 17.950 -15.572 -13.350 1.00 62.03 95 ALA A CA 1
ATOM 744 C C . ALA A 1 95 ? 19.471 -15.826 -13.436 1.00 62.03 95 ALA A C 1
ATOM 746 O O . ALA A 1 95 ? 20.205 -15.084 -14.083 1.00 62.03 95 ALA A O 1
ATOM 747 N N . ASP A 1 96 ? 19.953 -16.885 -12.785 1.00 66.00 96 ASP A N 1
ATOM 748 C CA . ASP A 1 96 ? 21.323 -17.387 -12.799 1.00 66.00 96 ASP A CA 1
ATOM 749 C C . ASP A 1 96 ? 21.543 -18.617 -13.703 1.00 66.00 96 ASP A C 1
ATOM 751 O O . ASP A 1 96 ? 22.652 -19.158 -13.727 1.00 66.00 96 ASP A O 1
ATOM 755 N N . SER A 1 97 ? 20.539 -19.035 -14.482 1.00 71.12 97 SER A N 1
ATOM 756 C CA . SER A 1 97 ? 20.665 -20.136 -15.440 1.00 71.12 97 SER A CA 1
ATOM 757 C C . SER A 1 97 ? 21.675 -19.814 -16.545 1.00 71.12 97 SER A C 1
ATOM 759 O O . SER A 1 97 ? 21.804 -18.675 -17.000 1.00 71.12 97 SER A O 1
ATOM 761 N N . GLY A 1 98 ? 22.360 -20.846 -17.041 1.00 69.44 98 GLY A N 1
ATOM 762 C CA . GLY A 1 98 ? 23.188 -20.748 -18.246 1.00 69.44 98 GLY A CA 1
ATOM 763 C C . GLY A 1 98 ? 22.389 -20.342 -19.489 1.00 69.44 98 GLY A C 1
ATOM 764 O O . GLY A 1 98 ? 22.960 -19.756 -20.399 1.00 69.44 98 GLY A O 1
ATOM 765 N N . ASP A 1 99 ? 21.072 -20.556 -19.499 1.00 69.25 99 ASP A N 1
ATOM 766 C CA . ASP A 1 99 ? 20.191 -20.184 -20.618 1.00 69.25 99 ASP A CA 1
ATOM 767 C C . ASP A 1 99 ? 20.070 -18.660 -20.810 1.00 69.25 99 ASP A C 1
ATOM 769 O O . ASP A 1 99 ? 19.652 -18.176 -21.862 1.00 69.25 99 ASP A O 1
ATOM 773 N N . LEU A 1 100 ? 20.439 -17.871 -19.792 1.00 69.81 100 LEU A N 1
ATOM 774 C CA . LEU A 1 100 ? 20.481 -16.411 -19.880 1.00 69.81 100 LEU A CA 1
ATOM 775 C C . LEU A 1 100 ? 21.839 -15.877 -20.353 1.00 69.81 100 LEU A C 1
ATOM 777 O O . LEU A 1 100 ? 21.940 -14.693 -20.676 1.00 69.81 100 LEU A O 1
ATOM 781 N N . GLU A 1 101 ? 22.870 -16.722 -20.404 1.00 79.44 101 GLU A N 1
ATOM 782 C CA . GLU A 1 101 ? 24.218 -16.336 -20.812 1.00 79.44 101 GLU A CA 1
ATOM 783 C C . GLU A 1 101 ? 24.283 -16.126 -22.331 1.00 79.44 101 GLU A C 1
ATOM 785 O O . GLU A 1 101 ? 23.975 -17.022 -23.112 1.00 79.44 101 GLU A O 1
ATOM 790 N N . GLY A 1 102 ? 24.672 -14.924 -22.764 1.00 80.50 102 GLY A N 1
ATOM 791 C CA . GLY A 1 102 ? 24.703 -14.592 -24.189 1.00 80.50 102 GLY A CA 1
ATOM 792 C C . GLY A 1 102 ? 24.709 -13.098 -24.494 1.00 80.50 102 GLY A C 1
ATOM 793 O O . GLY A 1 102 ? 24.745 -12.261 -23.588 1.00 80.50 102 GLY A O 1
ATOM 794 N N . GLU A 1 103 ? 24.690 -12.789 -25.790 1.00 82.88 103 GLU A N 1
ATOM 795 C CA . GLU A 1 103 ? 24.508 -11.446 -26.345 1.00 82.88 103 GLU A CA 1
ATOM 796 C C . GLU A 1 103 ? 23.093 -11.334 -26.916 1.00 82.88 103 GLU A C 1
ATOM 798 O O . GLU A 1 103 ? 22.664 -12.176 -27.700 1.00 82.88 103 GLU A O 1
ATOM 803 N N . TRP A 1 104 ? 22.380 -10.288 -26.518 1.00 76.88 104 TRP A N 1
ATOM 804 C CA . TRP A 1 104 ? 20.967 -10.090 -26.807 1.00 76.88 104 TRP A CA 1
ATOM 805 C C . TRP A 1 104 ? 20.751 -8.709 -27.399 1.00 76.88 104 TRP A C 1
ATOM 807 O O . TRP A 1 104 ? 21.336 -7.731 -26.929 1.00 76.88 104 TRP A O 1
ATOM 817 N N . LYS A 1 105 ? 19.879 -8.602 -28.399 1.00 75.62 105 LYS A N 1
ATOM 818 C CA . LYS A 1 105 ? 19.405 -7.301 -28.867 1.00 75.62 105 LYS A CA 1
ATOM 819 C C . LYS A 1 105 ? 18.319 -6.787 -27.921 1.00 75.62 105 LYS A C 1
ATOM 821 O O . LYS A 1 105 ? 17.414 -7.538 -27.557 1.00 75.62 105 LYS A O 1
ATOM 826 N N . VAL A 1 106 ? 18.409 -5.516 -27.535 1.00 74.19 106 VAL A N 1
ATOM 827 C CA . VAL A 1 106 ? 17.422 -4.861 -26.664 1.00 74.19 106 VAL A CA 1
ATOM 828 C C . VAL A 1 106 ? 16.437 -4.104 -27.548 1.00 74.19 106 VAL A C 1
ATOM 830 O O . VAL A 1 106 ? 16.788 -3.076 -28.125 1.00 74.19 106 VAL A O 1
ATOM 833 N N . LEU A 1 107 ? 15.218 -4.630 -27.680 1.00 66.88 107 LEU A N 1
ATOM 834 C CA . LEU A 1 107 ? 14.170 -4.006 -28.499 1.00 66.88 107 LEU A CA 1
ATOM 835 C C . LEU A 1 107 ? 13.386 -2.939 -27.730 1.00 66.88 107 LEU A C 1
ATOM 837 O O . LEU A 1 107 ? 12.983 -1.931 -28.305 1.00 66.88 107 LEU A O 1
ATOM 841 N N . PHE A 1 108 ? 13.197 -3.149 -26.428 1.00 69.69 108 PHE A N 1
ATOM 842 C CA . PHE A 1 108 ? 12.425 -2.263 -25.571 1.00 69.69 108 PHE A CA 1
ATOM 843 C C . PHE A 1 108 ? 12.997 -2.219 -24.154 1.00 69.69 108 PHE A C 1
ATOM 845 O O . PHE A 1 108 ? 13.541 -3.206 -23.651 1.00 69.69 108 PHE A O 1
ATOM 852 N N . SER A 1 109 ? 12.854 -1.052 -23.528 1.00 69.19 109 SER A N 1
ATOM 853 C CA . SER A 1 109 ? 13.136 -0.844 -22.118 1.00 69.19 109 SER A CA 1
ATOM 854 C C . SER A 1 109 ? 12.276 0.274 -21.562 1.00 69.19 109 SER A C 1
ATOM 856 O O . SER A 1 109 ? 12.226 1.368 -22.134 1.00 69.19 109 SER A O 1
ATOM 858 N N . SER A 1 110 ? 11.671 0.005 -20.411 1.00 63.75 110 SER A N 1
ATOM 859 C CA . SER A 1 110 ? 10.830 0.955 -19.684 1.00 63.75 110 SER A CA 1
ATOM 860 C C . SER A 1 110 ? 11.615 2.006 -18.893 1.00 63.75 110 SER A C 1
ATOM 862 O O . SER A 1 110 ? 11.043 2.884 -18.250 1.00 63.75 110 SER A O 1
ATOM 864 N N . SER A 1 111 ? 12.949 1.929 -18.918 1.00 68.12 111 SER A N 1
ATOM 865 C CA . SER A 1 111 ? 13.822 2.836 -18.182 1.00 68.12 111 SER A CA 1
ATOM 866 C C . SER A 1 111 ? 14.933 3.394 -19.054 1.00 68.12 111 SER A C 1
ATOM 868 O O . SER A 1 111 ? 15.524 2.729 -19.906 1.00 68.12 111 SER A O 1
ATOM 870 N N . ASN A 1 112 ? 15.290 4.635 -18.740 1.00 63.97 112 ASN A N 1
ATOM 871 C CA . ASN A 1 112 ? 16.380 5.372 -19.372 1.00 63.97 112 ASN A CA 1
ATOM 872 C C . ASN A 1 112 ? 17.756 4.733 -19.141 1.00 63.97 112 ASN A C 1
ATOM 874 O O . ASN A 1 112 ? 18.715 5.053 -19.839 1.00 63.97 112 ASN A O 1
ATOM 878 N N . SER A 1 113 ? 17.854 3.861 -18.145 1.00 62.31 113 SER A N 1
ATOM 879 C CA . SER A 1 113 ? 19.099 3.338 -17.599 1.00 62.31 113 SER A CA 1
ATOM 880 C C . SER A 1 113 ? 19.508 2.002 -18.272 1.00 62.31 113 SER A C 1
ATOM 882 O O . SER A 1 113 ? 20.679 1.726 -18.519 1.00 62.31 113 SER A O 1
ATOM 884 N N . LEU A 1 114 ? 18.535 1.237 -18.779 1.00 67.44 114 LEU A N 1
ATOM 885 C CA . LEU A 1 114 ? 18.747 0.149 -19.745 1.00 67.44 114 LEU A CA 1
ATOM 886 C C . LEU A 1 114 ? 18.234 0.557 -21.124 1.00 67.44 114 LEU A C 1
ATOM 888 O O . LEU A 1 114 ? 17.365 -0.102 -21.674 1.00 67.44 114 LEU A O 1
ATOM 892 N N . ASN A 1 115 ? 18.703 1.676 -21.676 1.00 69.31 115 ASN A N 1
ATOM 893 C CA . ASN A 1 115 ? 18.107 2.201 -22.903 1.00 69.31 115 ASN A CA 1
ATOM 894 C C . ASN A 1 115 ? 18.097 1.187 -24.069 1.00 69.31 115 ASN A C 1
ATOM 896 O O . ASN A 1 115 ? 19.081 0.502 -24.344 1.00 69.31 115 ASN A O 1
ATOM 900 N N . ALA A 1 116 ? 16.992 1.150 -24.814 1.00 72.44 116 ALA A N 1
ATOM 901 C CA . ALA A 1 116 ? 16.845 0.347 -26.030 1.00 72.44 116 ALA A CA 1
ATOM 902 C C . ALA A 1 116 ? 17.445 1.058 -27.262 1.00 72.44 116 ALA A C 1
ATOM 904 O O . ALA A 1 116 ? 16.837 1.116 -28.326 1.00 72.44 116 ALA A O 1
ATOM 905 N N . GLY A 1 117 ? 18.628 1.662 -27.100 1.00 74.12 117 GLY A N 1
ATOM 906 C CA . GLY A 1 117 ? 19.343 2.351 -28.181 1.00 74.12 117 GLY A CA 1
ATOM 907 C C . GLY A 1 117 ? 19.012 3.838 -28.309 1.00 74.12 117 GLY A C 1
ATOM 908 O O . GLY A 1 117 ? 19.402 4.469 -29.286 1.00 74.12 117 GLY A O 1
ATOM 909 N N . THR A 1 118 ? 18.329 4.413 -27.318 1.00 72.44 118 THR A N 1
ATOM 910 C CA . THR A 1 118 ? 17.899 5.819 -27.300 1.00 72.44 118 THR A CA 1
ATOM 911 C C . THR A 1 118 ? 18.675 6.619 -26.256 1.00 72.44 118 THR A C 1
ATOM 913 O O . THR A 1 118 ? 18.658 6.283 -25.071 1.00 72.44 118 THR A O 1
ATOM 916 N N . PHE A 1 119 ? 19.350 7.699 -26.649 1.00 72.44 119 PHE A N 1
ATOM 917 C CA . PHE A 1 119 ? 20.058 8.583 -25.715 1.00 72.44 119 PHE A CA 1
ATOM 918 C C . PHE A 1 119 ? 19.877 10.054 -26.108 1.00 72.44 119 PHE A C 1
ATOM 920 O O . PHE A 1 119 ? 20.567 10.577 -26.987 1.00 72.44 119 PHE A O 1
ATOM 927 N N . GLY A 1 120 ? 18.929 10.739 -25.461 1.00 72.25 120 GLY A N 1
ATOM 928 C CA . GLY A 1 120 ? 18.537 12.094 -25.854 1.00 72.25 120 GLY A CA 1
ATOM 929 C C . GLY A 1 120 ? 17.999 12.110 -27.288 1.00 72.25 120 GLY A C 1
ATOM 930 O O . GLY A 1 120 ? 17.039 11.418 -27.587 1.00 72.25 120 GLY A O 1
ATOM 931 N N . LEU A 1 121 ? 18.631 12.873 -28.183 1.00 71.56 121 LEU A N 1
ATOM 932 C CA . LEU A 1 121 ? 18.251 12.939 -29.605 1.00 71.56 121 LEU A CA 1
ATOM 933 C C . LEU A 1 121 ? 18.889 11.834 -30.471 1.00 71.56 121 LEU A C 1
ATOM 935 O O . LEU A 1 121 ? 18.710 11.832 -31.688 1.00 71.56 121 LEU A O 1
ATOM 939 N N . LEU A 1 122 ? 19.688 10.942 -29.879 1.00 77.69 122 LEU A N 1
ATOM 940 C CA . LEU A 1 122 ? 20.382 9.877 -30.600 1.00 77.69 122 LEU A CA 1
ATOM 941 C C . LEU A 1 122 ? 19.571 8.584 -30.565 1.00 77.69 122 LEU A C 1
ATOM 943 O O . LEU A 1 122 ? 19.209 8.120 -29.486 1.00 77.69 122 LEU A O 1
ATOM 947 N N . ASN A 1 123 ? 19.392 7.978 -31.738 1.00 80.38 123 ASN A N 1
ATOM 948 C CA . ASN A 1 123 ? 18.767 6.669 -31.911 1.00 80.38 123 ASN A CA 1
ATOM 949 C C . ASN A 1 123 ? 19.754 5.719 -32.591 1.00 80.38 123 ASN A C 1
ATOM 951 O O . ASN A 1 123 ? 20.471 6.108 -33.520 1.00 80.38 123 ASN A O 1
ATOM 955 N N . GLY A 1 124 ? 19.809 4.488 -32.105 1.00 82.31 124 GLY A N 1
ATOM 956 C CA . GLY A 1 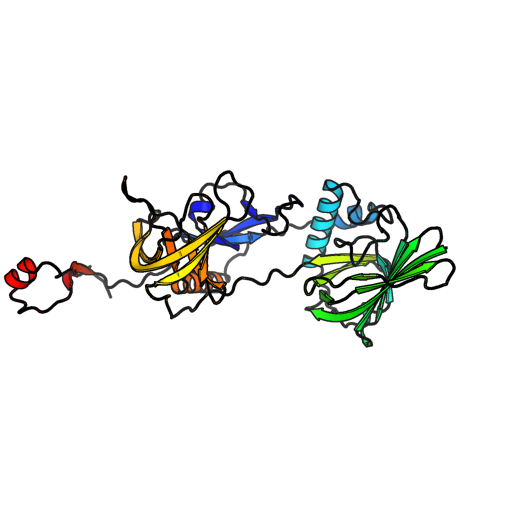124 ? 20.759 3.479 -32.538 1.00 82.31 124 GLY A CA 1
ATOM 957 C C . GLY A 1 124 ? 20.369 2.083 -32.066 1.00 82.31 124 GLY A C 1
ATOM 958 O O . GLY A 1 124 ? 19.252 1.855 -31.611 1.00 82.31 124 GLY A O 1
ATOM 959 N N . GLU A 1 125 ? 21.303 1.145 -32.175 1.00 84.19 125 GLU A N 1
ATOM 960 C CA . GLU A 1 125 ? 21.097 -0.246 -31.767 1.00 84.19 125 GLU A CA 1
ATOM 961 C C . GLU A 1 125 ? 21.583 -0.449 -30.330 1.00 84.19 125 GLU A C 1
ATOM 963 O O . GLU A 1 125 ? 22.714 -0.076 -30.014 1.00 84.19 125 GLU A O 1
ATOM 968 N N . ALA A 1 126 ? 20.774 -1.079 -29.477 1.00 84.44 126 ALA A N 1
ATOM 969 C CA . ALA A 1 126 ? 21.216 -1.547 -28.167 1.00 84.44 126 ALA A CA 1
ATOM 970 C C . ALA A 1 126 ? 21.418 -3.060 -28.139 1.00 84.44 126 ALA A C 1
ATOM 972 O O . ALA A 1 126 ? 20.580 -3.838 -28.603 1.00 84.44 126 ALA A O 1
ATOM 973 N N . ARG A 1 127 ? 22.534 -3.470 -27.539 1.00 86.25 127 ARG A N 1
ATOM 974 C CA . ARG A 1 127 ? 22.867 -4.863 -27.260 1.00 86.25 127 ARG A CA 1
ATOM 975 C C . ARG A 1 127 ? 23.303 -5.042 -25.830 1.00 86.25 127 ARG A C 1
ATOM 977 O O . ARG A 1 127 ? 23.965 -4.178 -25.259 1.00 86.25 127 ARG A O 1
ATOM 984 N N . GLN A 1 128 ? 23.005 -6.208 -25.290 1.00 83.62 128 GLN A N 1
ATOM 985 C CA . GLN A 1 128 ? 23.321 -6.545 -23.925 1.00 83.62 128 GLN A CA 1
ATOM 986 C C . GLN A 1 128 ? 24.012 -7.898 -23.846 1.00 83.62 128 GLN A C 1
ATOM 988 O O . GLN A 1 128 ? 23.548 -8.880 -24.412 1.00 83.62 128 GLN A O 1
ATOM 993 N N . VAL A 1 129 ? 25.115 -7.950 -23.109 1.00 86.88 129 VAL A N 1
ATOM 994 C CA . VAL A 1 129 ? 25.829 -9.186 -22.802 1.00 86.88 129 VAL A CA 1
ATOM 995 C C . VAL A 1 129 ? 25.589 -9.530 -21.340 1.00 86.88 129 VAL A C 1
ATOM 997 O O . VAL A 1 129 ? 25.988 -8.777 -20.447 1.00 86.88 129 VAL A O 1
ATOM 1000 N N . ILE A 1 130 ? 24.966 -10.680 -21.091 1.00 83.56 130 ILE A N 1
ATOM 1001 C CA . ILE A 1 130 ? 24.726 -11.203 -19.744 1.00 83.56 130 ILE A CA 1
ATOM 1002 C C . ILE A 1 130 ? 25.699 -12.346 -19.487 1.00 83.56 130 ILE A C 1
ATOM 1004 O O . ILE A 1 130 ? 25.813 -13.281 -20.277 1.00 83.56 130 ILE A O 1
ATOM 1008 N N . ARG A 1 131 ? 26.391 -12.275 -18.349 1.00 86.94 131 ARG A N 1
ATOM 1009 C CA . ARG A 1 131 ? 27.289 -13.322 -17.858 1.00 86.94 131 ARG A CA 1
ATOM 1010 C C . ARG A 1 131 ? 26.802 -13.783 -16.499 1.00 86.94 131 ARG A C 1
ATOM 1012 O O . ARG A 1 131 ? 27.090 -13.141 -15.484 1.00 86.94 131 ARG A O 1
ATOM 1019 N N . THR A 1 132 ? 26.058 -14.883 -16.469 1.00 82.38 132 THR A N 1
ATOM 1020 C CA . THR A 1 132 ? 25.401 -15.365 -15.245 1.00 82.38 132 THR A CA 1
ATOM 1021 C C . THR A 1 132 ? 26.390 -15.844 -14.193 1.00 82.38 132 THR A C 1
ATOM 1023 O O . THR A 1 132 ? 26.272 -15.467 -13.027 1.00 82.38 132 THR A O 1
ATOM 1026 N N . ARG A 1 133 ? 27.459 -16.535 -14.605 1.00 83.81 133 ARG A N 1
ATOM 1027 C CA . ARG A 1 133 ? 28.542 -16.972 -13.702 1.00 83.81 133 ARG A CA 1
ATOM 1028 C C . ARG A 1 133 ? 29.282 -15.815 -13.034 1.00 83.81 133 ARG A C 1
ATOM 1030 O O . ARG A 1 133 ? 29.633 -15.900 -11.862 1.00 83.81 133 ARG A O 1
ATOM 1037 N N . GLU A 1 134 ? 29.524 -14.738 -13.779 1.00 86.62 134 GLU A N 1
ATOM 1038 C CA . GLU A 1 134 ? 30.198 -13.539 -13.265 1.00 86.62 134 GLU A CA 1
ATOM 1039 C C . GLU A 1 134 ? 29.235 -12.573 -12.557 1.00 86.62 134 GLU A C 1
ATOM 1041 O O . GLU A 1 134 ? 29.691 -11.597 -11.960 1.00 86.62 134 GLU A O 1
ATOM 1046 N N . ARG A 1 135 ? 27.918 -12.813 -12.649 1.00 86.75 135 ARG A N 1
ATOM 1047 C CA . ARG A 1 135 ? 26.853 -11.868 -12.279 1.00 86.75 135 ARG A CA 1
ATOM 1048 C C . ARG A 1 135 ? 27.085 -10.476 -12.853 1.00 86.75 135 ARG A C 1
ATOM 1050 O O . ARG A 1 135 ? 26.927 -9.471 -12.160 1.00 86.75 135 ARG A O 1
ATOM 1057 N N . LYS A 1 136 ? 27.488 -10.431 -14.123 1.00 87.31 136 LYS A N 1
ATOM 1058 C CA . LYS A 1 136 ? 27.723 -9.188 -14.855 1.00 87.31 136 LYS A CA 1
ATOM 1059 C C . LYS A 1 136 ? 26.721 -9.014 -15.973 1.00 87.31 136 LYS A C 1
ATOM 1061 O O . LYS A 1 136 ? 26.308 -9.979 -16.613 1.00 87.31 136 LYS A O 1
ATOM 1066 N N . LEU A 1 137 ? 26.380 -7.760 -16.202 1.00 85.38 137 LEU A N 1
ATOM 1067 C CA . LEU A 1 137 ? 25.564 -7.308 -17.310 1.00 85.38 137 LEU A CA 1
ATOM 1068 C C . LEU A 1 137 ? 26.285 -6.128 -17.953 1.00 85.38 137 LEU A C 1
ATOM 1070 O O . LEU A 1 137 ? 26.717 -5.212 -17.252 1.00 85.38 137 LEU A O 1
ATOM 1074 N N . VAL A 1 138 ? 26.457 -6.188 -19.268 1.00 87.50 138 VAL A N 1
ATOM 1075 C CA . VAL A 1 138 ? 27.036 -5.115 -20.077 1.00 87.50 138 VAL A CA 1
ATOM 1076 C C . VAL A 1 138 ? 25.973 -4.671 -21.056 1.00 87.50 138 VAL A C 1
ATOM 1078 O O . VAL A 1 138 ? 25.482 -5.501 -21.810 1.00 87.50 138 VAL A O 1
ATOM 1081 N N . ASN A 1 139 ? 25.634 -3.390 -21.078 1.00 87.06 139 ASN A N 1
ATOM 1082 C CA . ASN A 1 139 ? 24.727 -2.830 -22.072 1.00 87.06 139 ASN A CA 1
ATOM 1083 C C . ASN A 1 139 ? 25.503 -1.868 -22.972 1.00 87.06 139 ASN A C 1
ATOM 1085 O O . ASN A 1 139 ? 26.290 -1.054 -22.487 1.00 87.06 139 ASN A O 1
ATOM 1089 N N . THR A 1 140 ? 25.300 -1.981 -24.279 1.00 88.62 140 THR A N 1
ATOM 1090 C CA . THR A 1 140 ? 25.993 -1.207 -25.308 1.00 88.62 140 THR A CA 1
ATOM 1091 C C . THR A 1 140 ? 24.982 -0.625 -26.276 1.00 88.62 140 THR A C 1
ATOM 1093 O O . THR A 1 140 ? 24.344 -1.364 -27.018 1.00 88.62 140 THR A O 1
ATOM 1096 N N . SER A 1 141 ? 24.908 0.699 -26.333 1.00 88.44 141 SER A N 1
ATOM 1097 C CA . SER A 1 141 ? 24.118 1.437 -27.317 1.00 88.44 141 SER A CA 1
ATOM 1098 C C . SER A 1 141 ? 25.038 2.028 -28.378 1.00 88.44 141 SER A C 1
ATOM 1100 O O . SER A 1 141 ? 25.972 2.757 -28.052 1.00 88.44 141 SER A O 1
ATOM 1102 N N . SER A 1 142 ? 24.809 1.687 -29.644 1.00 89.00 142 SER A N 1
ATOM 1103 C CA . SER A 1 142 ? 25.659 2.032 -30.786 1.00 89.00 142 SER A CA 1
ATOM 1104 C C . SER A 1 142 ? 24.942 2.972 -31.744 1.00 89.00 142 SER A C 1
ATOM 1106 O O . SER A 1 142 ? 23.859 2.674 -32.237 1.00 89.00 142 SER A O 1
ATOM 1108 N N . PHE A 1 143 ? 25.591 4.086 -32.065 1.00 88.75 143 PHE A N 1
ATOM 1109 C CA . PHE A 1 143 ? 25.073 5.167 -32.895 1.00 88.75 143 PHE A CA 1
ATOM 1110 C C . PHE A 1 143 ? 25.984 5.394 -34.102 1.00 88.75 143 PHE A C 1
ATOM 1112 O O . PHE A 1 143 ? 27.179 5.089 -34.060 1.00 88.75 143 PHE A O 1
ATOM 1119 N N . TRP A 1 144 ? 25.424 5.952 -35.179 1.00 88.12 144 TRP A N 1
ATOM 1120 C CA . TRP A 1 144 ? 26.170 6.317 -36.393 1.00 88.12 144 TRP A CA 1
ATOM 1121 C C . TRP A 1 144 ? 27.035 5.163 -36.926 1.00 88.12 144 TRP A C 1
ATOM 1123 O O . TRP A 1 144 ? 28.246 5.309 -37.079 1.00 88.12 144 TRP A O 1
ATOM 1133 N N . LEU A 1 145 ? 26.424 3.992 -37.150 1.00 84.19 145 LEU A N 1
ATOM 1134 C CA . LEU A 1 145 ? 27.121 2.770 -37.591 1.00 84.19 145 LEU A CA 1
ATOM 1135 C C . LEU A 1 145 ? 28.257 2.333 -36.637 1.00 84.19 145 LEU A C 1
ATOM 1137 O O . LEU A 1 145 ? 29.263 1.773 -37.064 1.00 84.19 145 LEU A O 1
ATOM 1141 N N . GLY A 1 146 ? 28.109 2.610 -35.337 1.00 84.25 146 GLY A N 1
ATOM 1142 C CA . GLY A 1 146 ? 29.060 2.222 -34.292 1.00 84.25 146 GLY A CA 1
ATOM 1143 C C . GLY A 1 146 ? 30.229 3.190 -34.090 1.00 84.25 146 GLY A C 1
ATOM 1144 O O . GLY A 1 146 ? 31.096 2.920 -33.256 1.00 84.25 146 GLY A O 1
ATOM 1145 N N . LEU A 1 147 ? 30.261 4.325 -34.800 1.00 88.31 147 LEU A N 1
ATOM 1146 C CA . LEU A 1 147 ? 31.282 5.362 -34.598 1.00 88.31 147 LEU A CA 1
ATOM 1147 C C . LEU A 1 147 ? 31.205 5.976 -33.199 1.00 88.31 147 LEU A C 1
ATOM 1149 O O . LEU A 1 147 ? 32.233 6.375 -32.650 1.00 88.31 147 LEU A O 1
ATOM 1153 N N . PHE A 1 148 ? 30.007 6.029 -32.621 1.00 90.38 148 PHE A N 1
ATOM 1154 C CA . PHE A 1 148 ? 29.790 6.423 -31.239 1.00 90.38 148 PHE A CA 1
ATOM 1155 C C . PHE A 1 148 ? 29.058 5.311 -30.497 1.00 90.38 148 PHE A C 1
ATOM 1157 O O . PHE A 1 148 ? 28.061 4.786 -30.986 1.00 90.38 148 PHE A O 1
ATOM 1164 N N . ARG A 1 149 ? 29.558 4.930 -29.324 1.00 91.00 149 ARG A N 1
ATOM 1165 C CA . ARG A 1 149 ? 28.951 3.916 -28.466 1.00 91.00 149 ARG A CA 1
ATOM 1166 C C . ARG A 1 149 ? 28.851 4.418 -27.039 1.00 91.00 149 ARG A C 1
ATOM 1168 O O . ARG A 1 149 ? 29.721 5.139 -26.566 1.00 91.00 149 ARG A O 1
ATOM 1175 N N . MET A 1 150 ? 27.806 3.994 -26.358 1.00 87.94 150 MET A N 1
ATOM 1176 C CA . MET A 1 150 ? 27.598 4.184 -24.933 1.00 87.94 150 MET A CA 1
ATOM 1177 C C . MET A 1 150 ? 27.595 2.802 -24.298 1.00 87.94 150 MET A C 1
ATOM 1179 O O . MET A 1 150 ? 26.709 2.004 -24.584 1.00 87.94 150 MET A O 1
ATOM 1183 N N . GLU A 1 151 ? 28.599 2.507 -23.483 1.00 88.56 151 GLU A N 1
ATOM 1184 C CA . GLU A 1 151 ? 28.748 1.210 -22.821 1.00 88.56 151 GLU A CA 1
ATOM 1185 C C . GLU A 1 151 ? 28.637 1.395 -21.314 1.00 88.56 151 GLU A C 1
ATOM 1187 O O . GLU A 1 151 ? 29.275 2.286 -20.763 1.00 88.56 151 GLU A O 1
ATOM 1192 N N . TRP A 1 152 ? 27.892 0.544 -20.622 1.00 85.75 152 TRP A N 1
ATOM 1193 C CA . TRP A 1 152 ? 27.981 0.455 -19.168 1.00 85.75 152 TRP A CA 1
ATOM 1194 C C . TRP A 1 152 ? 27.998 -0.994 -18.714 1.00 85.75 152 TRP A C 1
ATOM 1196 O O . TRP A 1 152 ? 27.578 -1.904 -19.428 1.00 85.75 152 TRP A O 1
ATOM 1206 N N . THR A 1 153 ? 28.549 -1.218 -17.526 1.00 85.19 153 THR A N 1
ATOM 1207 C CA . THR A 1 153 ? 28.659 -2.544 -16.918 1.00 85.19 153 THR A CA 1
ATOM 1208 C C . THR A 1 153 ? 28.209 -2.480 -15.473 1.00 85.19 153 THR A C 1
ATOM 1210 O O . THR A 1 153 ? 28.547 -1.538 -14.759 1.00 85.19 153 THR A O 1
ATOM 1213 N N . THR A 1 154 ? 27.501 -3.510 -15.021 1.00 83.88 154 THR A N 1
ATOM 1214 C CA . THR A 1 154 ? 27.076 -3.623 -13.628 1.00 83.88 154 THR A CA 1
ATOM 1215 C C . THR A 1 154 ? 27.100 -5.049 -13.120 1.00 83.88 154 THR A C 1
ATOM 121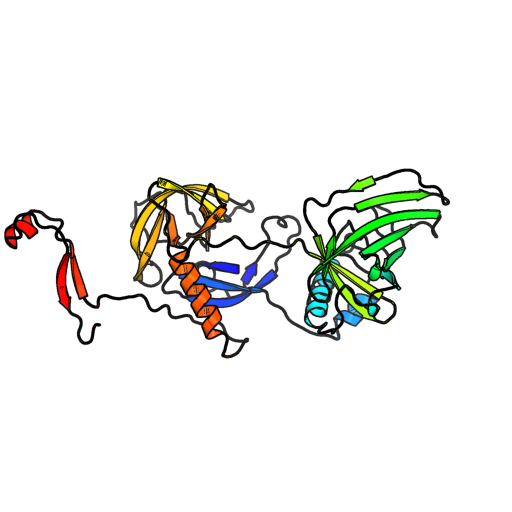7 O O . THR A 1 154 ? 27.110 -6.014 -13.890 1.00 83.88 154 THR A O 1
ATOM 1220 N N . SER A 1 155 ? 27.108 -5.159 -11.796 1.00 86.69 155 SER A N 1
ATOM 1221 C CA . SER A 1 155 ? 26.862 -6.402 -11.081 1.00 86.69 155 SER A CA 1
ATOM 1222 C C . SER A 1 155 ? 25.407 -6.477 -10.640 1.00 86.69 155 SER A C 1
ATOM 1224 O O . SER A 1 155 ? 24.847 -5.462 -10.222 1.00 86.69 155 SER A O 1
ATOM 1226 N N . TRP A 1 156 ? 24.833 -7.673 -10.626 1.00 84.31 156 TRP A N 1
ATOM 1227 C CA . TRP A 1 156 ? 23.436 -7.872 -10.243 1.00 84.31 156 TRP A CA 1
ATOM 1228 C C . TRP A 1 156 ? 23.253 -9.020 -9.242 1.00 84.31 156 TRP A C 1
ATOM 1230 O O . TRP A 1 156 ? 24.142 -9.854 -9.037 1.00 84.31 156 TRP A O 1
ATOM 1240 N N . LYS A 1 157 ? 22.093 -9.051 -8.579 1.00 85.56 157 LYS A N 1
ATOM 1241 C CA . LYS A 1 157 ? 21.644 -10.165 -7.724 1.00 85.56 157 LYS A CA 1
ATOM 1242 C C . LYS A 1 157 ? 20.364 -10.765 -8.298 1.00 85.56 157 LYS A C 1
ATOM 1244 O O . LYS A 1 157 ? 19.521 -10.017 -8.778 1.00 85.56 157 LYS A O 1
ATOM 1249 N N . SER A 1 158 ? 20.222 -12.088 -8.255 1.00 77.88 158 SER A N 1
ATOM 1250 C CA . SER A 1 158 ? 18.984 -12.746 -8.678 1.00 77.88 158 SER A CA 1
ATOM 1251 C C . SER A 1 158 ? 17.838 -12.406 -7.724 1.00 77.88 158 SER A C 1
ATOM 1253 O O . SER A 1 158 ? 18.026 -12.308 -6.507 1.00 77.88 158 SER A O 1
ATOM 1255 N N . ARG A 1 159 ? 16.646 -12.237 -8.292 1.00 73.38 159 ARG A N 1
ATOM 1256 C CA . ARG A 1 159 ? 15.389 -11.990 -7.591 1.00 73.38 159 ARG A CA 1
ATOM 1257 C C . ARG A 1 159 ? 14.306 -12.809 -8.289 1.00 73.38 159 ARG A C 1
ATOM 1259 O O . ARG A 1 159 ? 13.852 -12.473 -9.371 1.00 73.38 159 ARG A O 1
ATOM 1266 N N . GLY A 1 160 ? 13.941 -13.942 -7.695 1.00 66.44 160 GLY A N 1
ATOM 1267 C CA . GLY A 1 160 ? 13.019 -14.883 -8.333 1.00 66.44 160 GLY A CA 1
ATOM 1268 C C . GLY A 1 160 ? 13.562 -15.490 -9.642 1.00 66.44 160 GLY A C 1
ATOM 1269 O O . GLY A 1 160 ? 14.772 -15.455 -9.886 1.00 66.44 160 GLY A O 1
ATOM 1270 N N . PRO A 1 161 ? 12.679 -16.082 -10.468 1.00 62.34 161 PRO A N 1
ATOM 1271 C CA . PRO A 1 161 ? 13.080 -16.770 -11.695 1.00 62.34 161 PRO A CA 1
ATOM 1272 C C . PRO A 1 161 ? 13.607 -15.839 -12.794 1.00 62.34 161 PRO A C 1
ATOM 1274 O O . PRO A 1 161 ? 14.543 -16.212 -13.484 1.00 62.34 161 PRO A O 1
ATOM 1277 N N . LEU A 1 162 ? 13.061 -14.627 -12.938 1.00 65.50 162 LEU A N 1
ATOM 1278 C CA . LEU A 1 162 ? 13.361 -13.727 -14.068 1.00 65.50 162 LEU A CA 1
ATOM 1279 C C . LEU A 1 162 ? 13.809 -12.316 -13.649 1.00 65.50 162 LEU A C 1
ATOM 1281 O O . LEU A 1 162 ? 14.029 -11.459 -14.505 1.00 65.50 162 LEU A O 1
ATOM 1285 N N . GLY A 1 163 ? 13.938 -12.059 -12.344 1.00 74.06 163 GLY A N 1
ATOM 1286 C CA . GLY A 1 163 ? 14.286 -10.747 -11.807 1.00 74.06 163 GLY A CA 1
ATOM 1287 C C . GLY A 1 163 ? 15.781 -10.586 -11.536 1.00 74.06 163 GLY A C 1
ATOM 1288 O O . GLY A 1 163 ? 16.461 -11.480 -11.015 1.00 74.06 163 GLY A O 1
ATOM 1289 N N . MET A 1 164 ? 16.297 -9.403 -11.856 1.00 80.38 164 MET A N 1
ATOM 1290 C CA . MET A 1 164 ? 17.672 -8.992 -11.591 1.00 80.38 164 MET A CA 1
ATOM 1291 C C . MET A 1 164 ? 17.678 -7.659 -10.845 1.00 80.38 164 MET A C 1
ATOM 1293 O O . MET A 1 164 ? 17.175 -6.652 -11.329 1.00 80.38 164 MET A O 1
ATOM 1297 N N . VAL A 1 165 ? 18.297 -7.636 -9.671 1.00 80.25 165 VAL A N 1
ATOM 1298 C CA . VAL A 1 165 ? 18.482 -6.428 -8.862 1.00 80.25 165 VAL A CA 1
ATOM 1299 C C . VAL A 1 165 ? 19.794 -5.749 -9.244 1.00 80.25 165 VAL A C 1
ATOM 1301 O O . VAL A 1 165 ? 20.867 -6.337 -9.070 1.00 80.25 165 VAL A O 1
ATOM 1304 N N . VAL A 1 166 ? 19.707 -4.505 -9.723 1.00 78.44 166 VAL A N 1
ATOM 1305 C CA . VAL A 1 166 ? 20.844 -3.657 -10.126 1.00 78.44 166 VAL A CA 1
ATOM 1306 C C . VAL A 1 166 ? 20.867 -2.388 -9.269 1.00 78.44 166 VAL A C 1
ATOM 1308 O O . VAL A 1 166 ? 19.818 -1.824 -8.963 1.00 78.44 166 VAL A O 1
ATOM 1311 N N . GLY A 1 167 ? 22.059 -1.949 -8.844 1.00 62.91 167 GLY A N 1
ATOM 1312 C CA . GLY A 1 167 ? 22.204 -0.845 -7.879 1.00 62.91 167 GLY A CA 1
ATOM 1313 C C . GLY A 1 167 ? 23.084 0.336 -8.302 1.00 62.91 167 GLY A C 1
ATOM 1314 O O . GLY A 1 167 ? 23.177 1.300 -7.546 1.00 62.91 167 GLY A O 1
ATOM 1315 N N . ARG A 1 168 ? 23.782 0.274 -9.445 1.00 66.94 168 ARG A N 1
ATOM 1316 C CA . ARG A 1 168 ? 24.617 1.384 -9.944 1.00 66.94 168 ARG A CA 1
ATOM 1317 C C . ARG A 1 168 ? 24.960 1.224 -11.422 1.00 66.94 168 ARG A C 1
ATOM 1319 O O . ARG A 1 168 ? 25.243 0.104 -11.859 1.00 66.94 168 ARG A O 1
ATOM 1326 N N . GLU A 1 169 ? 25.016 2.347 -12.140 1.00 67.94 169 GLU A N 1
ATOM 1327 C CA . GLU A 1 169 ? 25.357 2.397 -13.562 1.00 67.94 169 GLU A CA 1
ATOM 1328 C C . GLU A 1 169 ? 26.452 3.436 -13.842 1.00 67.94 169 GLU A C 1
ATOM 1330 O O . GLU A 1 169 ? 26.296 4.631 -13.591 1.00 67.94 169 GLU A O 1
ATOM 1335 N N . ASP A 1 170 ? 27.578 2.976 -14.381 1.00 76.25 170 ASP A N 1
ATOM 1336 C CA . ASP A 1 170 ? 28.684 3.829 -14.812 1.00 76.25 170 ASP A CA 1
ATOM 1337 C C . ASP A 1 170 ? 28.809 3.731 -16.341 1.00 76.25 170 ASP A C 1
ATOM 1339 O O . ASP A 1 170 ? 29.205 2.694 -16.879 1.00 76.25 170 ASP A O 1
ATOM 1343 N N . TRP A 1 171 ? 28.437 4.806 -17.038 1.00 81.25 171 TRP A N 1
ATOM 1344 C CA . TRP A 1 171 ? 28.388 4.880 -18.496 1.00 81.25 171 TRP A CA 1
ATOM 1345 C C . TRP A 1 171 ? 29.678 5.442 -19.091 1.00 81.25 171 TRP A C 1
ATOM 1347 O O . TRP A 1 171 ? 30.161 6.510 -18.714 1.00 81.25 171 TRP A O 1
ATOM 1357 N N . TYR A 1 172 ? 30.198 4.754 -20.099 1.00 88.38 172 TYR A N 1
ATOM 1358 C CA . TYR A 1 172 ? 31.413 5.078 -20.826 1.00 88.38 172 TYR A CA 1
ATOM 1359 C C . TYR A 1 172 ? 31.067 5.458 -22.271 1.00 88.38 172 TYR A C 1
ATOM 1361 O O . TYR A 1 172 ? 30.825 4.574 -23.098 1.00 88.38 172 TYR A O 1
ATOM 1369 N N . PRO A 1 173 ? 31.060 6.758 -22.614 1.00 90.00 173 PRO A N 1
ATOM 1370 C CA . PRO A 1 173 ? 31.028 7.187 -24.004 1.00 90.00 173 PRO A CA 1
ATOM 1371 C C . PRO A 1 173 ? 32.322 6.780 -24.717 1.00 90.00 173 PRO A C 1
ATOM 1373 O O . PRO A 1 173 ? 33.430 7.059 -24.249 1.00 90.00 173 PRO A O 1
ATOM 1376 N N . ILE A 1 174 ? 32.177 6.141 -25.871 1.00 91.56 174 ILE A N 1
ATOM 1377 C CA . ILE A 1 174 ? 33.253 5.660 -26.734 1.00 91.56 174 ILE A CA 1
ATOM 1378 C C . ILE A 1 174 ? 33.060 6.284 -28.115 1.00 91.56 174 ILE A C 1
ATOM 1380 O O . ILE A 1 174 ? 32.087 5.984 -28.799 1.00 91.56 174 ILE A O 1
ATOM 1384 N N . LEU A 1 175 ? 33.996 7.120 -28.556 1.00 91.69 175 LEU A N 1
ATOM 1385 C CA . LEU A 1 175 ? 33.981 7.740 -29.882 1.00 91.69 175 LEU A CA 1
ATOM 1386 C C . LEU A 1 175 ? 35.186 7.246 -30.681 1.00 91.69 175 LEU A C 1
ATOM 1388 O O . LEU A 1 175 ? 36.319 7.336 -30.211 1.00 91.69 175 LEU A O 1
ATOM 1392 N N . LEU A 1 176 ? 34.946 6.700 -31.876 1.00 90.44 176 LEU A N 1
ATOM 1393 C CA . LEU A 1 176 ? 35.983 6.140 -32.756 1.00 90.44 176 LEU A CA 1
ATOM 1394 C C . LEU A 1 176 ? 36.893 5.115 -32.049 1.00 90.44 176 LEU A C 1
ATOM 1396 O O . LEU A 1 176 ? 38.086 5.028 -32.324 1.00 90.44 176 LEU A O 1
ATOM 1400 N N . GLY A 1 177 ? 36.329 4.350 -31.110 1.00 86.94 177 GLY A N 1
ATOM 1401 C CA . GLY A 1 177 ? 37.053 3.342 -30.327 1.00 86.94 177 GLY A CA 1
ATOM 1402 C C . GLY A 1 177 ? 37.745 3.860 -29.060 1.00 86.94 177 GLY A C 1
ATOM 1403 O O . GLY A 1 177 ? 38.243 3.048 -28.284 1.00 86.94 177 GLY A O 1
ATOM 1404 N N . PHE A 1 178 ? 37.732 5.167 -28.791 1.00 90.25 178 PHE A N 1
ATOM 1405 C CA . PHE A 1 178 ? 38.350 5.755 -27.601 1.00 90.25 178 PHE A CA 1
ATOM 1406 C C . PHE A 1 178 ? 37.302 6.119 -26.550 1.00 90.25 178 PHE A C 1
ATOM 1408 O O . PHE A 1 178 ? 36.308 6.765 -26.871 1.00 90.25 178 PHE A O 1
ATOM 1415 N N . ARG A 1 179 ? 37.532 5.744 -25.284 1.00 90.94 179 ARG A N 1
ATOM 1416 C CA . ARG A 1 179 ? 36.713 6.217 -24.155 1.00 90.94 179 ARG A CA 1
ATOM 1417 C C . ARG A 1 179 ? 36.965 7.709 -23.947 1.00 90.94 179 ARG A C 1
ATOM 1419 O O . ARG A 1 179 ? 38.101 8.103 -23.699 1.00 90.94 179 ARG A O 1
ATOM 1426 N N . ILE A 1 180 ? 35.913 8.518 -24.043 1.00 91.25 180 ILE A N 1
ATOM 1427 C CA . ILE A 1 180 ? 36.003 9.988 -23.988 1.00 91.25 180 ILE A CA 1
ATOM 1428 C C . ILE A 1 180 ? 35.471 10.586 -22.679 1.00 91.25 180 ILE A C 1
ATOM 1430 O O . ILE A 1 180 ? 35.463 11.803 -22.519 1.00 91.25 180 ILE A O 1
ATOM 1434 N N . GLY A 1 181 ? 35.041 9.753 -21.729 1.00 86.88 181 GLY A N 1
ATOM 1435 C CA . GLY A 1 181 ? 34.561 10.214 -20.431 1.00 86.88 181 GLY A CA 1
ATOM 1436 C C . GLY A 1 181 ? 33.942 9.109 -19.583 1.00 86.88 181 GLY A C 1
ATOM 1437 O O . GLY A 1 181 ? 34.011 7.927 -19.926 1.00 86.88 181 GLY A O 1
ATOM 1438 N N . LEU A 1 182 ? 33.335 9.533 -18.477 1.00 84.62 182 LEU A N 1
ATOM 1439 C CA . LEU A 1 182 ? 32.527 8.721 -17.574 1.00 84.62 182 LEU A CA 1
ATOM 1440 C C . LEU A 1 182 ? 31.308 9.544 -17.158 1.00 84.62 182 LEU A C 1
ATOM 1442 O O . LEU A 1 182 ? 31.450 10.683 -16.713 1.00 84.62 182 LEU A O 1
ATOM 1446 N N . ILE A 1 183 ? 30.127 8.957 -17.296 1.00 79.62 183 ILE A N 1
ATOM 1447 C CA . ILE A 1 183 ? 28.867 9.497 -16.801 1.00 79.62 183 ILE A CA 1
ATOM 1448 C C . ILE A 1 183 ? 28.374 8.514 -15.740 1.00 79.62 183 ILE A C 1
ATOM 1450 O O . ILE A 1 183 ? 27.916 7.423 -16.061 1.00 79.62 183 ILE A O 1
ATOM 1454 N N . SER A 1 184 ? 28.516 8.876 -14.467 1.00 70.12 184 SER A N 1
ATOM 1455 C CA . SER A 1 184 ? 28.012 8.057 -13.363 1.00 70.12 184 SER A CA 1
ATOM 1456 C C . SER A 1 184 ? 26.563 8.421 -13.073 1.00 70.12 184 SER A C 1
ATOM 1458 O O . SER A 1 184 ? 26.265 9.584 -12.801 1.00 70.12 184 SER A O 1
ATOM 1460 N N . ALA A 1 185 ? 25.686 7.423 -13.075 1.00 63.28 185 ALA A N 1
ATOM 1461 C CA . ALA A 1 185 ? 24.307 7.536 -12.630 1.00 63.28 185 ALA A CA 1
ATOM 1462 C C . ALA A 1 185 ? 24.086 6.535 -11.486 1.00 63.28 185 ALA A C 1
ATOM 1464 O O . ALA A 1 185 ? 24.118 5.317 -11.672 1.00 63.28 185 ALA A O 1
ATOM 1465 N N . SER A 1 186 ? 23.877 7.032 -10.265 1.00 56.19 186 SER A N 1
ATOM 1466 C CA . SER A 1 186 ? 23.288 6.196 -9.219 1.00 56.19 186 SER A CA 1
ATOM 1467 C C . SER A 1 186 ? 21.785 6.165 -9.449 1.00 56.19 186 SER A C 1
ATOM 1469 O O . SER A 1 186 ? 21.153 7.222 -9.440 1.00 56.19 186 SER A O 1
ATOM 1471 N N . THR A 1 187 ? 21.196 4.985 -9.610 1.00 58.28 187 THR A N 1
ATOM 1472 C CA . THR A 1 187 ? 19.755 4.854 -9.413 1.00 58.28 187 THR A CA 1
ATOM 1473 C C . THR A 1 187 ? 19.484 5.179 -7.941 1.00 58.28 187 THR A C 1
ATOM 1475 O O . THR A 1 187 ? 20.103 4.592 -7.053 1.00 58.28 187 THR A O 1
ATOM 1478 N N . GLU A 1 188 ? 18.633 6.167 -7.649 1.00 52.00 188 GLU A N 1
ATOM 1479 C CA . GLU A 1 188 ? 18.158 6.415 -6.280 1.00 52.00 188 GLU A CA 1
ATOM 1480 C C . GLU A 1 188 ? 17.267 5.234 -5.854 1.00 52.00 188 GLU A C 1
ATOM 1482 O O . GLU A 1 188 ? 16.038 5.265 -5.977 1.00 52.00 188 GLU A O 1
ATOM 1487 N N . GLY A 1 189 ? 17.918 4.150 -5.427 1.00 58.44 189 GLY A N 1
ATOM 1488 C CA . GLY A 1 189 ? 17.302 2.885 -5.048 1.00 58.44 189 GLY A CA 1
ATOM 1489 C C . GLY A 1 189 ? 17.783 1.688 -5.868 1.00 58.44 189 GLY A C 1
ATOM 1490 O O . GLY A 1 189 ? 18.483 1.808 -6.876 1.00 58.44 189 GLY A O 1
ATOM 1491 N N . ILE A 1 190 ? 17.387 0.512 -5.389 1.00 62.03 190 ILE A N 1
ATOM 1492 C CA . ILE A 1 190 ? 17.494 -0.752 -6.110 1.00 62.03 190 ILE A CA 1
ATOM 1493 C C . ILE A 1 190 ? 16.413 -0.769 -7.194 1.00 62.03 190 ILE A C 1
ATOM 1495 O O . ILE A 1 190 ? 15.250 -0.494 -6.904 1.00 62.03 190 ILE A O 1
ATOM 1499 N N . VAL A 1 191 ? 16.800 -1.088 -8.428 1.00 67.25 191 VAL A N 1
ATOM 1500 C CA . VAL A 1 191 ? 15.852 -1.339 -9.518 1.00 67.25 191 VAL A CA 1
ATOM 1501 C C . VAL A 1 191 ? 15.816 -2.840 -9.768 1.00 67.25 191 VAL A C 1
ATOM 1503 O O . VAL A 1 191 ? 16.868 -3.464 -9.950 1.00 67.25 191 VAL A O 1
ATOM 1506 N N . GLU A 1 192 ? 14.614 -3.412 -9.742 1.00 70.44 192 GLU A N 1
ATOM 1507 C CA . GLU A 1 192 ? 14.384 -4.786 -10.165 1.00 70.44 192 GLU A CA 1
ATOM 1508 C C . GLU A 1 192 ? 14.010 -4.785 -11.643 1.00 70.44 192 GLU A C 1
ATOM 1510 O O . GLU A 1 192 ? 13.006 -4.206 -12.065 1.00 70.44 192 GLU A O 1
ATOM 1515 N N . TRP A 1 193 ? 14.843 -5.453 -12.425 1.00 71.94 193 TRP A N 1
ATOM 1516 C CA . TRP A 1 193 ? 14.634 -5.668 -13.841 1.00 71.94 193 TRP A CA 1
ATOM 1517 C C . TRP A 1 193 ? 14.027 -7.033 -14.047 1.00 71.94 193 TRP A C 1
ATOM 1519 O O . TRP A 1 193 ? 14.675 -8.043 -13.761 1.00 71.94 193 TRP A O 1
ATOM 1529 N N . LYS A 1 194 ? 12.801 -7.058 -14.553 1.00 67.50 194 LYS A N 1
ATOM 1530 C CA . LYS A 1 194 ? 12.170 -8.292 -14.994 1.00 67.50 194 LYS A CA 1
ATOM 1531 C C . LYS A 1 194 ? 12.504 -8.510 -16.464 1.00 67.50 194 LYS A C 1
ATOM 1533 O O . LYS A 1 194 ? 12.383 -7.602 -17.290 1.00 67.50 194 LYS A O 1
ATOM 1538 N N . CYS A 1 195 ? 13.041 -9.691 -16.748 1.00 66.38 195 CYS A N 1
ATOM 1539 C CA . CYS A 1 195 ? 13.489 -10.073 -18.078 1.00 66.38 195 CYS A CA 1
ATOM 1540 C C . CYS A 1 195 ? 12.424 -10.929 -18.754 1.00 66.38 195 CYS A C 1
ATOM 1542 O O . CYS A 1 195 ? 12.093 -12.005 -18.253 1.00 66.38 195 CYS A O 1
ATOM 1544 N N . THR A 1 196 ? 11.977 -10.502 -19.929 1.00 62.66 196 THR A N 1
ATOM 1545 C CA . THR A 1 196 ? 10.951 -11.200 -20.705 1.00 62.66 196 THR A CA 1
ATOM 1546 C C . THR A 1 196 ? 11.528 -11.637 -22.043 1.00 62.66 196 THR A C 1
ATOM 1548 O O . THR A 1 196 ? 12.208 -10.870 -22.731 1.00 62.66 196 THR A O 1
ATOM 1551 N N . TYR A 1 197 ? 11.289 -12.897 -22.400 1.00 62.12 197 TYR A N 1
ATOM 1552 C CA . TYR A 1 197 ? 11.814 -13.513 -23.613 1.00 62.12 197 TYR A CA 1
ATOM 1553 C C . TYR A 1 197 ? 10.745 -13.586 -24.697 1.00 62.12 197 TYR A C 1
ATOM 1555 O O . TYR A 1 197 ? 9.650 -14.074 -24.424 1.00 62.12 197 TYR A O 1
ATOM 1563 N N . THR A 1 198 ? 11.057 -13.144 -25.915 1.00 51.75 198 THR A N 1
ATOM 1564 C CA . THR A 1 198 ? 10.145 -13.278 -27.062 1.00 51.75 198 THR A CA 1
ATOM 1565 C C . THR A 1 198 ? 10.539 -14.446 -27.975 1.00 51.75 198 THR A C 1
ATOM 1567 O O . THR A 1 198 ? 9.643 -15.163 -28.415 1.00 51.75 198 THR A O 1
ATOM 1570 N N . ASP A 1 199 ? 11.842 -14.680 -28.216 1.00 54.84 199 ASP A N 1
ATOM 1571 C CA . ASP A 1 199 ? 12.420 -15.833 -28.943 1.00 54.84 199 ASP A CA 1
ATOM 1572 C C . ASP A 1 199 ? 13.974 -15.852 -28.885 1.00 54.84 199 ASP A C 1
ATOM 1574 O O . ASP A 1 199 ? 14.583 -15.037 -28.190 1.00 54.84 199 ASP A O 1
ATOM 1578 N N . GLU A 1 200 ? 14.612 -16.758 -29.652 1.00 52.72 200 GLU A N 1
ATOM 1579 C CA . GLU A 1 200 ? 16.072 -16.975 -29.765 1.00 52.72 200 GLU A CA 1
ATOM 1580 C C . GLU A 1 200 ? 16.937 -15.717 -29.963 1.00 52.72 200 GLU A C 1
ATOM 1582 O O . GLU A 1 200 ? 18.121 -15.746 -29.626 1.00 52.72 200 GLU A O 1
ATOM 1587 N N . ASN A 1 201 ? 16.364 -14.605 -30.431 1.00 49.97 201 ASN A N 1
ATOM 1588 C CA . ASN A 1 201 ? 17.105 -13.415 -30.841 1.00 49.97 201 ASN A CA 1
ATOM 1589 C C . ASN A 1 201 ? 16.810 -12.152 -30.012 1.00 49.97 201 ASN A C 1
ATOM 1591 O O . ASN A 1 201 ? 17.545 -11.165 -30.140 1.00 49.97 201 ASN A O 1
ATOM 1595 N N . PHE A 1 202 ? 15.770 -12.138 -29.169 1.00 54.47 202 PHE A N 1
ATOM 1596 C CA . PHE A 1 202 ? 15.247 -10.883 -28.612 1.00 54.47 202 PHE A CA 1
ATOM 1597 C C . PHE A 1 202 ? 14.854 -10.963 -27.131 1.00 54.47 202 PHE A C 1
ATOM 1599 O O . PHE A 1 202 ? 14.310 -11.957 -26.647 1.00 54.47 202 PHE A O 1
ATOM 1606 N N . ARG A 1 203 ? 15.120 -9.867 -26.405 1.00 63.69 203 ARG A N 1
ATOM 1607 C CA . ARG A 1 203 ? 14.703 -9.685 -25.008 1.00 63.69 203 ARG A CA 1
ATOM 1608 C C . ARG A 1 203 ? 14.064 -8.329 -24.783 1.00 63.69 203 ARG A C 1
ATOM 1610 O O . ARG A 1 203 ? 14.462 -7.332 -25.394 1.00 63.69 203 ARG A O 1
ATOM 1617 N N . ILE A 1 204 ? 13.121 -8.313 -23.850 1.00 60.03 204 ILE A N 1
ATOM 1618 C CA . ILE A 1 204 ? 12.460 -7.109 -23.374 1.00 60.03 204 ILE A CA 1
ATOM 1619 C C . ILE A 1 204 ? 12.728 -6.947 -21.873 1.00 60.03 204 ILE A C 1
ATOM 1621 O O . ILE A 1 204 ? 12.678 -7.921 -21.120 1.00 60.03 204 ILE A O 1
ATOM 1625 N N . PHE A 1 205 ? 13.054 -5.721 -21.456 1.00 60.88 205 PHE A N 1
ATOM 1626 C CA . PHE A 1 205 ? 13.315 -5.375 -20.061 1.00 60.88 205 PHE A CA 1
ATOM 1627 C C . PHE A 1 205 ? 12.259 -4.416 -19.540 1.00 60.88 205 PHE A C 1
ATOM 1629 O O . PHE A 1 205 ? 12.085 -3.325 -20.085 1.00 60.88 205 PHE A O 1
ATOM 1636 N N . ARG A 1 206 ? 11.645 -4.777 -18.418 1.00 58.59 206 ARG A N 1
ATOM 1637 C CA . ARG A 1 206 ? 10.846 -3.844 -17.636 1.00 58.59 206 ARG A CA 1
ATOM 1638 C C . ARG A 1 206 ? 11.584 -3.490 -16.359 1.00 58.59 206 ARG A C 1
ATOM 1640 O O . ARG A 1 206 ? 11.911 -4.348 -15.536 1.00 58.59 206 ARG A O 1
ATOM 1647 N N . ALA A 1 207 ? 11.871 -2.207 -16.207 1.00 54.75 207 ALA A N 1
ATOM 1648 C CA . ALA A 1 207 ? 12.291 -1.635 -14.944 1.00 54.75 207 ALA A CA 1
ATOM 1649 C C . ALA A 1 207 ? 11.063 -1.512 -14.055 1.00 54.75 207 ALA A C 1
ATOM 1651 O O . ALA A 1 207 ? 10.150 -0.734 -14.333 1.00 54.75 207 ALA A O 1
ATOM 1652 N N . SER A 1 208 ? 11.057 -2.251 -12.957 1.00 52.41 208 SER A N 1
ATOM 1653 C CA . SER A 1 208 ? 10.118 -2.005 -11.878 1.00 52.41 208 SER A CA 1
ATOM 1654 C C . SER A 1 208 ? 10.885 -1.401 -10.709 1.00 52.41 208 SER A C 1
ATOM 1656 O O . SER A 1 208 ? 11.900 -1.928 -10.245 1.00 52.41 208 SER A O 1
ATOM 1658 N N . LYS A 1 209 ? 10.422 -0.243 -10.238 1.00 46.38 209 LYS A N 1
ATOM 1659 C CA . LYS A 1 209 ? 10.817 0.233 -8.918 1.00 46.38 209 LYS A CA 1
ATOM 1660 C C . LYS A 1 209 ? 9.975 -0.554 -7.923 1.00 46.38 209 LYS A C 1
ATOM 1662 O O . LYS A 1 209 ? 8.754 -0.401 -7.914 1.00 46.38 209 LYS A O 1
ATOM 1667 N N . GLU A 1 210 ? 10.609 -1.429 -7.148 1.00 45.62 210 GLU A N 1
ATOM 1668 C CA . GLU A 1 210 ? 9.914 -2.189 -6.112 1.00 45.62 210 GLU A CA 1
ATOM 1669 C C . GLU A 1 210 ? 9.248 -1.184 -5.158 1.00 45.62 210 GLU A C 1
ATOM 1671 O O . GLU A 1 210 ? 9.907 -0.315 -4.580 1.00 45.62 210 GLU A O 1
ATOM 1676 N N . MET A 1 211 ? 7.918 -1.239 -5.059 1.00 52.62 211 MET A N 1
ATOM 1677 C CA . MET A 1 211 ? 7.208 -0.546 -3.993 1.00 52.62 211 MET A CA 1
ATOM 1678 C C . MET A 1 211 ? 7.219 -1.475 -2.797 1.00 52.62 211 MET A C 1
ATOM 1680 O O . MET A 1 211 ? 6.473 -2.453 -2.759 1.00 52.62 211 MET A O 1
ATOM 1684 N N . GLU A 1 212 ? 8.068 -1.168 -1.824 1.00 58.88 212 GLU A N 1
ATOM 1685 C CA . GLU A 1 212 ? 7.987 -1.843 -0.539 1.00 58.88 212 GLU A CA 1
ATOM 1686 C C . GLU A 1 212 ? 6.621 -1.522 0.087 1.00 58.88 212 GLU A C 1
ATOM 1688 O O . GLU A 1 212 ? 6.274 -0.342 0.240 1.00 58.88 212 GLU A O 1
ATOM 1693 N N . PRO A 1 213 ? 5.800 -2.540 0.406 1.00 72.88 213 PRO A N 1
ATOM 1694 C CA . PRO A 1 213 ? 4.539 -2.298 1.078 1.00 72.88 213 PRO A CA 1
ATOM 1695 C C . PRO A 1 213 ? 4.818 -1.652 2.433 1.00 72.88 213 PRO A C 1
ATOM 1697 O O . PRO A 1 213 ? 5.768 -2.013 3.130 1.00 72.88 213 PRO A O 1
ATOM 1700 N N . LEU A 1 214 ? 3.959 -0.713 2.832 1.00 80.94 214 LEU A N 1
ATOM 1701 C CA . LEU A 1 214 ? 4.028 -0.182 4.186 1.00 80.94 214 LEU A CA 1
ATOM 1702 C C . LEU A 1 214 ? 3.829 -1.322 5.185 1.00 80.94 214 LEU A C 1
ATOM 1704 O O . LEU A 1 214 ? 2.906 -2.131 5.061 1.00 80.94 214 LEU A O 1
ATOM 1708 N N . ILE A 1 215 ? 4.690 -1.357 6.195 1.00 90.69 215 ILE A N 1
ATOM 1709 C CA . ILE A 1 215 ? 4.605 -2.346 7.263 1.00 90.69 215 ILE A CA 1
ATOM 1710 C C . ILE A 1 215 ? 3.357 -2.039 8.090 1.00 90.69 215 ILE A C 1
ATOM 1712 O O . ILE A 1 215 ? 3.226 -0.950 8.653 1.00 90.69 215 ILE A O 1
ATOM 1716 N N . VAL A 1 216 ? 2.436 -2.998 8.173 1.00 92.00 216 VAL A N 1
ATOM 1717 C CA . VAL A 1 216 ? 1.282 -2.896 9.071 1.00 92.00 216 VAL A CA 1
ATOM 1718 C C . VAL A 1 216 ? 1.758 -3.081 10.510 1.00 92.00 216 VAL A C 1
ATOM 1720 O O . VAL A 1 216 ? 2.518 -4.000 10.812 1.00 92.00 216 VAL A O 1
ATOM 1723 N N . GLY A 1 217 ? 1.326 -2.184 11.395 1.00 90.56 217 GLY A N 1
ATOM 1724 C CA . GLY A 1 217 ? 1.621 -2.219 12.823 1.00 90.56 217 GLY A CA 1
ATOM 1725 C C . GLY A 1 217 ? 1.079 -3.476 13.503 1.00 90.56 217 GLY A C 1
ATOM 1726 O O . GLY A 1 217 ? 0.361 -4.268 12.900 1.00 90.56 217 GLY A O 1
ATOM 1727 N N . SER A 1 218 ? 1.428 -3.661 14.775 1.00 91.00 218 SER A N 1
ATOM 1728 C CA . SER A 1 218 ? 1.158 -4.884 15.545 1.00 91.00 218 SER A CA 1
ATOM 1729 C C . SER A 1 218 ? -0.301 -5.369 15.483 1.00 91.00 218 SER A C 1
ATOM 1731 O O . SER A 1 218 ? -1.243 -4.571 15.489 1.00 91.00 218 SER A O 1
ATOM 1733 N N . ALA A 1 219 ? -0.477 -6.695 15.488 1.00 89.12 219 ALA A N 1
ATOM 1734 C CA . ALA A 1 219 ? -1.774 -7.359 15.620 1.00 89.12 219 ALA A CA 1
ATOM 1735 C C . ALA A 1 219 ? -2.325 -7.312 17.055 1.00 89.12 219 ALA A C 1
ATOM 1737 O O . ALA A 1 219 ? -3.516 -7.517 17.269 1.00 89.12 219 ALA A O 1
ATOM 1738 N N . THR A 1 220 ? -1.467 -7.079 18.051 1.00 89.38 220 THR A N 1
ATOM 1739 C CA . THR A 1 220 ? -1.821 -7.195 19.477 1.00 89.38 220 THR A CA 1
ATOM 1740 C C . THR A 1 220 ? -1.632 -5.904 20.258 1.00 89.38 220 THR A C 1
ATOM 1742 O O . THR A 1 220 ? -2.095 -5.805 21.392 1.00 89.38 220 THR A O 1
ATOM 1745 N N . GLU A 1 221 ? -0.948 -4.919 19.682 1.00 91.38 221 GLU A N 1
ATOM 1746 C CA . GLU A 1 221 ? -0.698 -3.632 20.323 1.00 91.38 221 GLU A CA 1
ATOM 1747 C C . GLU A 1 221 ? -1.452 -2.522 19.600 1.00 91.38 221 GLU A C 1
ATOM 1749 O O . GLU A 1 221 ? -1.546 -2.499 18.374 1.00 91.38 221 GLU A O 1
ATOM 1754 N N . LEU A 1 222 ? -1.989 -1.597 20.389 1.00 94.06 222 LEU A N 1
ATOM 1755 C CA . LEU A 1 222 ? -2.651 -0.392 19.908 1.00 94.06 222 LEU A CA 1
ATOM 1756 C C . LEU A 1 222 ? -1.762 0.815 20.206 1.00 94.06 222 LEU A C 1
ATOM 1758 O O . LEU A 1 222 ? -1.069 0.811 21.232 1.00 94.06 222 LEU A O 1
ATOM 1762 N N . PRO A 1 223 ? -1.809 1.862 19.366 1.00 94.62 223 PRO A N 1
ATOM 1763 C CA . PRO A 1 223 ? -1.160 3.117 19.702 1.00 94.62 223 PRO A CA 1
ATOM 1764 C C . PRO A 1 223 ? -1.782 3.699 20.977 1.00 94.62 223 PRO A C 1
ATOM 1766 O O . PRO A 1 223 ? -2.967 3.511 21.268 1.00 94.62 223 PRO A O 1
ATOM 1769 N N . ARG A 1 224 ? -0.974 4.396 21.766 1.00 95.50 224 ARG A N 1
ATOM 1770 C CA . ARG A 1 224 ? -1.396 5.040 23.008 1.00 95.50 224 ARG A CA 1
ATOM 1771 C C . ARG A 1 224 ? -1.998 6.401 22.707 1.00 95.50 224 ARG A C 1
ATOM 1773 O O . ARG A 1 224 ? -1.661 7.054 21.725 1.00 95.50 224 ARG A O 1
ATOM 1780 N N . VAL A 1 225 ? -2.873 6.863 23.598 1.00 95.94 225 VAL A N 1
ATOM 1781 C CA . VAL A 1 225 ? -3.325 8.259 23.563 1.00 95.94 225 VAL A CA 1
ATOM 1782 C C . VAL A 1 225 ? -2.096 9.173 23.640 1.00 95.94 225 VAL A C 1
ATOM 1784 O O . VAL A 1 225 ? -1.204 8.924 24.450 1.00 95.94 225 VAL A O 1
ATOM 1787 N N . PHE A 1 226 ? -2.085 10.215 22.809 1.00 96.00 226 PHE A N 1
ATOM 1788 C CA . PHE A 1 226 ? -0.981 11.143 22.541 1.00 96.00 226 PHE A CA 1
ATOM 1789 C C . PHE A 1 226 ? 0.142 10.636 21.625 1.00 96.00 226 PHE A C 1
ATOM 1791 O O . PHE A 1 226 ? 1.022 11.432 21.292 1.00 96.00 226 PHE A O 1
ATOM 1798 N N . ASP A 1 227 ? 0.105 9.384 21.155 1.00 97.19 227 ASP A N 1
ATOM 1799 C CA . ASP A 1 227 ? 1.053 8.936 20.131 1.00 97.19 227 ASP A CA 1
ATOM 1800 C C . ASP A 1 227 ? 0.841 9.736 18.844 1.00 97.19 227 ASP A C 1
ATOM 1802 O O . ASP A 1 227 ? -0.290 9.968 18.404 1.00 97.19 227 ASP A O 1
ATOM 1806 N N . LYS A 1 228 ? 1.951 10.191 18.260 1.00 97.44 228 LYS A N 1
ATOM 1807 C CA . LYS A 1 228 ? 1.949 11.085 17.106 1.00 97.44 228 LYS A CA 1
ATOM 1808 C C . LYS A 1 228 ? 1.735 10.292 15.824 1.00 97.44 228 LYS A C 1
ATOM 1810 O O . LYS A 1 228 ? 2.453 9.331 15.554 1.00 97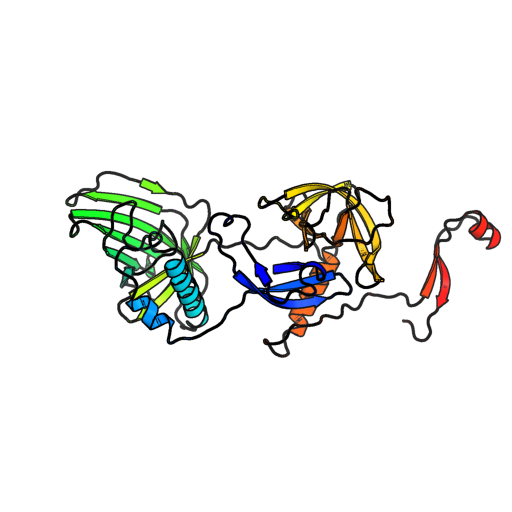.44 228 LYS A O 1
ATOM 1815 N N . VAL A 1 229 ? 0.788 10.731 15.008 1.00 96.31 229 VAL A N 1
ATOM 1816 C CA . VAL A 1 229 ? 0.357 10.018 13.804 1.00 96.31 229 VAL A CA 1
ATOM 1817 C C . VAL A 1 229 ? 0.237 10.955 12.612 1.00 96.31 229 VAL A C 1
ATOM 1819 O O . VAL A 1 229 ? 0.026 12.161 12.764 1.00 96.31 229 VAL A O 1
ATOM 1822 N N . ARG A 1 230 ? 0.363 10.392 11.410 1.00 94.44 230 ARG A N 1
ATOM 1823 C CA . ARG A 1 230 ? 0.135 11.091 10.143 1.00 94.44 230 ARG A CA 1
ATOM 1824 C C . ARG A 1 230 ? -0.898 10.354 9.313 1.00 94.44 230 ARG A C 1
ATOM 1826 O O . ARG A 1 230 ? -0.843 9.134 9.221 1.00 94.44 230 ARG A O 1
ATOM 1833 N N . VAL A 1 231 ? -1.805 11.086 8.684 1.00 90.69 231 VAL A N 1
ATOM 1834 C CA . VAL A 1 231 ? -2.720 10.548 7.672 1.00 90.69 231 VAL A CA 1
ATOM 1835 C C . VAL A 1 231 ? -2.188 10.955 6.312 1.00 90.69 231 VAL A C 1
ATOM 1837 O O . VAL A 1 231 ? -1.883 12.128 6.099 1.00 90.69 231 VAL A O 1
ATOM 1840 N N . VAL A 1 232 ? -2.078 9.992 5.403 1.00 88.19 232 VAL A N 1
ATOM 1841 C CA . VAL A 1 232 ? -1.613 10.220 4.032 1.00 88.19 232 VAL A CA 1
ATOM 1842 C C . VAL A 1 232 ? -2.759 9.943 3.068 1.00 88.19 232 VAL A C 1
ATOM 1844 O O . VAL A 1 232 ? -3.393 8.895 3.155 1.00 88.19 232 VAL A O 1
ATOM 1847 N N . GLY A 1 233 ? -3.020 10.854 2.135 1.00 82.00 233 GLY A N 1
ATOM 1848 C CA . GLY A 1 233 ? -4.034 10.652 1.103 1.00 82.00 233 GLY A CA 1
ATOM 1849 C C . GLY A 1 233 ? -4.091 11.780 0.079 1.00 82.00 233 GLY A C 1
ATOM 1850 O O . GLY A 1 233 ? -3.149 12.562 -0.036 1.00 82.00 233 GLY A O 1
ATOM 1851 N N . TYR A 1 234 ? -5.181 11.854 -0.684 1.00 74.81 234 TYR A N 1
ATOM 1852 C CA . TYR A 1 234 ? -5.362 12.823 -1.766 1.00 74.81 234 TYR A CA 1
ATOM 1853 C C . TYR A 1 234 ? -6.685 13.569 -1.603 1.00 74.81 234 TYR A C 1
ATOM 1855 O O . TYR A 1 234 ? -7.723 13.012 -1.947 1.00 74.81 234 TYR A O 1
ATOM 1863 N N . PRO A 1 235 ? -6.694 14.815 -1.103 1.00 61.56 235 PRO A N 1
ATOM 1864 C CA . PRO A 1 235 ? -7.923 15.544 -0.830 1.00 61.56 235 PRO A CA 1
ATOM 1865 C C . PRO A 1 235 ? -8.726 15.735 -2.119 1.00 61.56 235 PRO A C 1
ATOM 1867 O O . PRO A 1 235 ? -8.162 15.962 -3.189 1.00 61.56 235 PRO A O 1
ATOM 1870 N N . VAL A 1 236 ? -10.054 15.678 -2.018 1.00 61.44 236 VAL A N 1
ATOM 1871 C CA . VAL A 1 236 ? -10.944 15.874 -3.170 1.00 61.44 236 VAL A CA 1
ATOM 1872 C C . VAL A 1 236 ? -10.628 17.204 -3.862 1.00 61.44 236 VAL A C 1
ATOM 1874 O O . VAL A 1 236 ? -10.646 18.262 -3.234 1.00 61.44 236 VAL A O 1
ATOM 1877 N N . GLY A 1 237 ? -10.356 17.139 -5.169 1.00 56.19 237 GLY A N 1
ATOM 1878 C CA . GLY A 1 237 ? -10.026 18.298 -6.004 1.00 56.19 237 GLY A CA 1
ATOM 1879 C C . GLY A 1 237 ? -8.547 18.702 -6.012 1.00 56.19 237 GLY A C 1
ATOM 1880 O O . GLY A 1 237 ? -8.221 19.718 -6.622 1.00 56.19 237 GLY A O 1
ATOM 1881 N N . GLY A 1 238 ? -7.664 17.945 -5.350 1.00 56.91 238 GLY A N 1
ATOM 1882 C CA . GLY A 1 238 ? -6.219 18.160 -5.376 1.00 56.91 238 GLY A CA 1
ATOM 1883 C C . GLY A 1 238 ? -5.445 16.957 -5.918 1.00 56.91 238 GLY A C 1
ATOM 1884 O O . GLY A 1 238 ? -5.693 15.821 -5.529 1.00 56.91 238 GLY A O 1
ATOM 1885 N N . ASP A 1 239 ? -4.436 17.228 -6.747 1.00 62.97 239 ASP A N 1
ATOM 1886 C CA . ASP A 1 239 ? -3.573 16.201 -7.363 1.00 62.97 239 ASP A CA 1
ATOM 1887 C C . ASP A 1 239 ? -2.250 15.995 -6.594 1.00 62.97 239 ASP A C 1
ATOM 1889 O O . ASP A 1 239 ? -1.315 15.328 -7.049 1.00 62.97 239 ASP A O 1
ATOM 1893 N N . ALA A 1 240 ? -2.133 16.611 -5.415 1.00 65.31 240 ALA A N 1
ATOM 1894 C CA . ALA A 1 240 ? -0.972 16.509 -4.543 1.00 65.31 240 ALA A CA 1
ATOM 1895 C C . ALA A 1 240 ? -1.295 15.656 -3.315 1.00 65.31 240 ALA A C 1
ATOM 1897 O O . ALA A 1 240 ? -2.324 15.852 -2.669 1.00 65.31 240 ALA A O 1
ATOM 1898 N N . CYS A 1 241 ? -0.367 14.761 -2.971 1.00 73.81 241 CYS A N 1
ATOM 1899 C CA . CYS A 1 241 ? -0.412 14.011 -1.723 1.00 73.81 241 CYS A CA 1
ATOM 1900 C C . CYS A 1 241 ? -0.519 14.986 -0.539 1.00 73.81 241 CYS A C 1
ATOM 1902 O O . CYS A 1 241 ? 0.305 15.892 -0.382 1.00 73.81 241 CYS A O 1
ATOM 1904 N N . SER A 1 242 ? -1.553 14.805 0.275 1.00 80.12 242 SER A N 1
ATOM 1905 C CA . SER A 1 242 ? -1.775 15.516 1.523 1.00 80.12 242 SER A CA 1
ATOM 1906 C C . SER A 1 242 ? -1.317 14.646 2.678 1.00 80.12 242 SER A C 1
ATOM 1908 O O . SER A 1 242 ? -1.698 13.481 2.796 1.00 80.12 242 SER A O 1
ATOM 1910 N N . VAL A 1 243 ? -0.518 15.251 3.549 1.00 87.31 243 VAL A N 1
ATOM 1911 C CA . VAL A 1 243 ? -0.139 14.667 4.827 1.00 87.31 243 VAL A CA 1
ATOM 1912 C C . VAL A 1 243 ? -0.674 15.575 5.919 1.00 87.31 243 VAL A C 1
ATOM 1914 O O . VAL A 1 243 ? -0.305 16.748 5.988 1.00 87.31 243 VAL A O 1
ATOM 1917 N N . THR A 1 244 ? -1.544 15.040 6.767 1.00 88.06 244 THR A N 1
ATOM 1918 C CA . THR A 1 244 ? -2.014 15.727 7.973 1.00 88.06 244 THR A CA 1
ATOM 1919 C C . THR A 1 244 ? -1.410 15.042 9.187 1.00 88.06 244 THR A C 1
ATOM 1921 O O . THR A 1 244 ? -1.270 13.822 9.219 1.00 88.06 244 THR A O 1
ATOM 1924 N N . GLU A 1 245 ? -0.981 15.822 10.172 1.00 92.75 245 GLU A N 1
ATOM 1925 C CA . GLU A 1 245 ? -0.333 15.314 11.381 1.00 92.75 245 GLU A CA 1
ATOM 1926 C C . GLU A 1 245 ? -1.196 15.646 12.597 1.00 92.75 245 GLU A C 1
ATOM 1928 O O . GLU A 1 245 ? -1.810 16.712 12.655 1.00 92.75 245 GLU A O 1
ATOM 1933 N N . GLY A 1 246 ? -1.234 14.725 13.552 1.00 93.44 246 GLY A N 1
ATOM 1934 C CA . GLY A 1 246 ? -1.960 14.865 14.806 1.00 93.44 246 GLY A CA 1
ATOM 1935 C C . GLY A 1 246 ? -1.515 13.807 15.808 1.00 93.44 246 GLY A C 1
ATOM 1936 O O . GLY A 1 246 ? -0.412 13.260 15.714 1.00 93.44 246 GLY A O 1
ATOM 1937 N N . VAL A 1 247 ? -2.379 13.504 16.763 1.00 95.94 247 VAL A N 1
ATOM 1938 C CA . VAL A 1 247 ? -2.182 12.486 17.788 1.00 95.94 247 VAL A CA 1
ATOM 1939 C C . VAL A 1 247 ? -3.396 11.576 17.913 1.00 95.94 247 VAL A C 1
ATOM 1941 O O . VAL A 1 247 ? -4.531 11.942 17.592 1.00 95.94 247 VAL A O 1
ATOM 1944 N N . VAL A 1 248 ? -3.172 10.382 18.454 1.00 96.31 248 VAL A N 1
ATOM 1945 C CA . VAL A 1 248 ? -4.261 9.516 18.909 1.00 96.31 248 VAL A CA 1
ATOM 1946 C C . VAL A 1 248 ? -4.946 10.172 20.103 1.00 96.31 248 VAL A C 1
ATOM 1948 O O . VAL A 1 248 ? -4.370 10.316 21.176 1.00 96.31 248 VAL A O 1
ATOM 1951 N N . SER A 1 249 ? -6.198 10.576 19.918 1.00 94.38 249 SER A N 1
ATOM 1952 C CA . SER A 1 249 ? -7.027 11.176 20.964 1.00 94.38 249 SER A CA 1
ATOM 1953 C C . SER A 1 249 ? -7.760 10.119 21.786 1.00 94.38 249 SER A C 1
ATOM 1955 O O . SER A 1 249 ? -7.915 10.284 22.995 1.00 94.38 249 SER A O 1
ATOM 1957 N N . ARG A 1 250 ? -8.235 9.040 21.144 1.00 93.12 250 ARG A N 1
ATOM 1958 C CA . ARG A 1 250 ? -8.961 7.943 21.809 1.00 93.12 250 ARG A CA 1
ATOM 1959 C C . ARG A 1 250 ? -8.738 6.607 21.117 1.00 93.12 250 ARG A C 1
ATOM 1961 O O . ARG A 1 250 ? -8.586 6.550 19.899 1.00 93.12 250 ARG A O 1
ATOM 1968 N N . VAL A 1 251 ? -8.813 5.550 21.917 1.00 93.75 251 VAL A N 1
ATOM 1969 C CA . VAL A 1 251 ? -8.867 4.155 21.479 1.00 93.75 251 VAL A CA 1
ATOM 1970 C C . VAL A 1 251 ? -10.070 3.532 22.169 1.00 93.75 251 VAL A C 1
ATOM 1972 O O . VAL A 1 251 ? -10.041 3.307 23.377 1.00 93.75 251 VAL A O 1
ATOM 1975 N N . GLU A 1 252 ? -11.161 3.343 21.434 1.00 89.50 252 GLU A N 1
ATOM 1976 C CA . GLU A 1 252 ? -12.434 2.930 22.025 1.00 89.50 252 GLU A CA 1
ATOM 1977 C C . GLU A 1 252 ? -13.288 2.120 21.051 1.00 89.50 252 GLU A C 1
ATOM 1979 O O . GLU A 1 252 ? -13.043 2.087 19.844 1.00 89.50 252 GLU A O 1
ATOM 1984 N N . VAL A 1 253 ? -14.294 1.437 21.595 1.00 86.75 253 VAL A N 1
ATOM 1985 C CA . VAL A 1 253 ? -15.331 0.794 20.790 1.00 86.75 253 VAL A CA 1
ATOM 1986 C C . VAL A 1 253 ? -16.342 1.862 20.393 1.00 86.75 253 VAL A C 1
ATOM 1988 O O . VAL A 1 253 ? -16.965 2.481 21.254 1.00 86.75 253 VAL A O 1
ATOM 1991 N N . GLN A 1 254 ? -16.513 2.070 19.093 1.00 85.31 254 GLN A N 1
ATOM 1992 C CA . GLN A 1 254 ? -17.451 3.042 18.544 1.00 85.31 254 GLN A CA 1
ATOM 1993 C C . GLN A 1 254 ? -18.199 2.474 17.340 1.00 85.31 254 GLN A C 1
ATOM 1995 O O . GLN A 1 254 ? -17.818 1.456 16.765 1.00 85.31 254 GLN A O 1
ATOM 2000 N N . GLU A 1 255 ? -19.285 3.143 16.972 1.00 84.25 255 GLU A N 1
ATOM 2001 C CA . GLU A 1 255 ? -20.109 2.774 15.828 1.00 84.25 255 GLU A CA 1
ATOM 2002 C C . GLU A 1 255 ? -19.416 3.117 14.497 1.00 84.25 255 GLU A C 1
ATOM 2004 O O . GLU A 1 255 ? -18.996 4.257 14.273 1.00 84.25 255 GLU A O 1
ATOM 2009 N N . TYR A 1 256 ? -19.321 2.127 13.608 1.00 83.94 256 TYR A N 1
ATOM 2010 C CA . TYR A 1 256 ? -18.885 2.265 12.221 1.00 83.94 256 TYR A CA 1
ATOM 2011 C C . TYR A 1 256 ? -20.054 2.741 11.362 1.00 83.94 256 TYR A C 1
ATOM 2013 O O . TYR A 1 256 ? -21.105 2.108 11.306 1.00 83.94 256 TYR A O 1
ATOM 2021 N N . SER A 1 257 ? -19.888 3.862 10.666 1.00 75.12 257 SER A N 1
ATOM 2022 C CA . SER A 1 257 ? -21.032 4.617 10.135 1.00 75.12 257 SER A CA 1
ATOM 2023 C C . SER A 1 257 ? -21.793 3.957 8.992 1.00 75.12 257 SER A C 1
ATOM 2025 O O . SER A 1 257 ? -22.979 4.226 8.834 1.00 75.12 257 SER A O 1
ATOM 2027 N N . HIS A 1 258 ? -21.147 3.083 8.223 1.00 74.50 258 HIS A N 1
ATOM 2028 C CA . HIS A 1 258 ? -21.799 2.371 7.123 1.00 74.50 258 HIS A CA 1
ATOM 2029 C C . HIS A 1 258 ? -22.462 1.061 7.560 1.00 74.50 258 HIS A C 1
ATOM 2031 O O . HIS A 1 258 ? -23.418 0.619 6.928 1.00 74.50 258 HIS A O 1
ATOM 2037 N N . SER A 1 259 ? -21.988 0.447 8.646 1.00 79.81 259 SER A N 1
ATOM 2038 C CA . SER A 1 259 ? -22.500 -0.836 9.138 1.00 79.81 259 SER A CA 1
ATOM 2039 C C . SER A 1 259 ? -23.385 -0.716 10.374 1.00 79.81 259 SER A C 1
ATOM 2041 O O . SER A 1 259 ? -24.075 -1.677 10.718 1.00 79.81 259 SER A O 1
ATOM 2043 N N . LEU A 1 260 ? -23.338 0.431 11.061 1.00 80.88 260 LEU A N 1
ATOM 2044 C CA . LEU A 1 260 ? -23.913 0.663 12.388 1.00 80.88 260 LEU A CA 1
ATOM 2045 C C . LEU A 1 260 ? -23.422 -0.344 13.444 1.00 80.88 260 LEU A C 1
ATOM 2047 O O . LEU A 1 260 ? -24.048 -0.526 14.488 1.00 80.88 260 LEU A O 1
ATOM 2051 N N . ARG A 1 261 ? -22.302 -1.032 13.180 1.00 80.44 261 ARG A N 1
ATOM 2052 C CA . ARG A 1 261 ? -21.713 -1.979 14.126 1.00 80.44 261 ARG A CA 1
ATOM 2053 C C . ARG A 1 261 ? -20.742 -1.279 15.052 1.00 80.44 261 ARG A C 1
ATOM 2055 O O . ARG A 1 261 ? -19.965 -0.425 14.638 1.00 80.44 261 ARG A O 1
ATOM 2062 N N . PHE A 1 262 ? -20.750 -1.706 16.306 1.00 82.56 262 PHE A N 1
ATOM 2063 C CA . PHE A 1 262 ? -19.759 -1.294 17.285 1.00 82.56 262 PHE A CA 1
ATOM 2064 C C . PHE A 1 262 ? -18.488 -2.119 17.104 1.00 82.56 262 PHE A C 1
ATOM 2066 O O . PHE A 1 262 ? -18.517 -3.346 17.177 1.00 82.56 262 PHE A O 1
ATOM 2073 N N . GLY A 1 263 ? -17.373 -1.437 16.876 1.00 86.94 263 GLY A N 1
ATOM 2074 C CA . GLY A 1 263 ? -16.065 -2.054 16.723 1.00 86.94 263 GLY A CA 1
ATOM 2075 C C . GLY A 1 263 ? -14.970 -1.166 17.292 1.00 86.94 263 GLY A C 1
ATOM 2076 O O . GLY A 1 263 ? -15.171 0.027 17.523 1.00 86.94 263 GLY A O 1
ATOM 2077 N N . LEU A 1 264 ? -13.798 -1.750 17.523 1.00 91.12 264 LEU A N 1
ATOM 2078 C CA . LEU A 1 264 ? -12.630 -0.996 17.959 1.00 91.12 264 LEU A CA 1
ATOM 2079 C C . LEU A 1 264 ? -12.223 0.011 16.877 1.00 91.12 264 LEU A C 1
ATOM 2081 O O . LEU A 1 264 ? -12.096 -0.366 15.712 1.00 91.12 264 LEU A O 1
ATOM 2085 N N . ALA A 1 265 ? -11.993 1.265 17.256 1.00 92.88 265 ALA A N 1
ATOM 2086 C CA . ALA A 1 265 ? -11.488 2.290 16.355 1.00 92.88 265 ALA A CA 1
ATOM 2087 C C . ALA A 1 265 ? -10.568 3.288 17.067 1.00 92.88 265 ALA A C 1
ATOM 2089 O O . ALA A 1 265 ? -10.592 3.441 18.292 1.00 92.88 265 ALA A O 1
ATOM 2090 N N . LEU A 1 266 ? -9.775 3.995 16.266 1.00 93.94 266 LEU A N 1
ATOM 2091 C CA . LEU A 1 266 ? -8.979 5.132 16.708 1.00 93.94 266 LEU A CA 1
ATOM 2092 C C . LEU A 1 266 ? -9.741 6.423 16.424 1.00 93.94 266 LEU A C 1
ATOM 2094 O O . LEU A 1 266 ? -10.373 6.556 15.375 1.00 93.94 266 LEU A O 1
ATOM 2098 N N . THR A 1 267 ? -9.635 7.383 17.336 1.00 93.25 267 THR A N 1
ATOM 2099 C CA . THR A 1 267 ? -9.978 8.785 17.074 1.00 93.25 267 THR A CA 1
ATOM 2100 C C . THR A 1 267 ? -8.705 9.610 17.126 1.00 93.25 267 THR A C 1
ATOM 2102 O O . THR A 1 267 ? -7.937 9.488 18.082 1.00 93.25 267 THR A O 1
ATOM 2105 N N . VAL A 1 268 ? -8.492 10.450 16.119 1.00 92.81 268 VAL A N 1
ATOM 2106 C CA . VAL A 1 268 ? -7.321 11.320 15.971 1.00 92.81 268 VAL A CA 1
ATOM 2107 C C . VAL A 1 268 ? -7.762 12.763 15.752 1.00 92.81 268 VAL A C 1
ATOM 2109 O O . VAL A 1 268 ? -8.848 13.007 15.228 1.00 92.81 268 VAL A O 1
ATOM 2112 N N . ASP A 1 269 ? -6.918 13.718 16.131 1.00 91.19 269 ASP A N 1
ATOM 2113 C CA . ASP A 1 269 ? -7.118 15.145 15.829 1.00 91.19 269 ASP A CA 1
ATOM 2114 C C . ASP A 1 269 ? -6.420 15.581 14.524 1.00 91.19 269 ASP A C 1
ATOM 2116 O O . ASP A 1 269 ? -6.501 16.742 14.121 1.00 91.19 269 ASP A O 1
ATOM 2120 N N . ALA A 1 270 ? -5.772 14.640 13.826 1.00 88.25 270 ALA A N 1
ATOM 2121 C CA . ALA A 1 270 ? -5.300 14.846 12.465 1.00 88.25 270 ALA A CA 1
ATOM 2122 C C . ALA A 1 270 ? -6.500 15.082 11.536 1.00 88.25 270 ALA A C 1
ATOM 2124 O O . ALA A 1 270 ? -7.492 14.350 11.577 1.00 88.25 270 ALA A O 1
ATOM 2125 N N . ALA A 1 271 ? -6.403 16.089 10.668 1.00 83.88 271 ALA A N 1
ATOM 2126 C CA . ALA A 1 271 ? -7.477 16.400 9.734 1.00 83.88 271 ALA A CA 1
ATOM 2127 C C . ALA A 1 271 ? -7.707 15.235 8.751 1.00 83.88 271 ALA A C 1
ATOM 2129 O O . ALA A 1 271 ? -6.815 14.877 7.977 1.00 83.88 271 ALA A O 1
ATOM 2130 N N . ILE A 1 272 ? -8.918 14.673 8.763 1.00 79.12 272 ILE A N 1
ATOM 2131 C CA . ILE A 1 272 ? -9.390 13.671 7.801 1.00 79.12 272 ILE A CA 1
ATOM 2132 C C . ILE A 1 272 ? -10.570 14.278 7.048 1.00 79.12 272 ILE A C 1
ATOM 2134 O O . ILE A 1 272 ? -11.648 14.461 7.605 1.00 79.12 272 ILE A O 1
ATOM 2138 N N . ASN A 1 273 ? -10.339 14.602 5.778 1.00 74.31 273 ASN A N 1
ATOM 2139 C CA . ASN A 1 273 ? -11.337 15.144 4.860 1.00 74.31 273 ASN A CA 1
ATOM 2140 C C . ASN A 1 273 ? -11.568 14.158 3.710 1.00 74.31 273 ASN A C 1
ATOM 2142 O O . ASN A 1 273 ? -10.781 13.224 3.516 1.00 74.31 273 ASN A O 1
ATOM 2146 N N . SER A 1 274 ? -12.610 14.397 2.910 1.00 69.56 274 SER A N 1
ATOM 2147 C CA . SER A 1 274 ? -12.844 13.647 1.676 1.00 69.56 274 SER A CA 1
ATOM 2148 C C . SER A 1 274 ? -11.569 13.623 0.830 1.00 69.56 274 SER A C 1
ATOM 2150 O O . SER A 1 274 ? -11.016 14.677 0.509 1.00 69.56 274 SER A O 1
ATOM 2152 N N . GLY 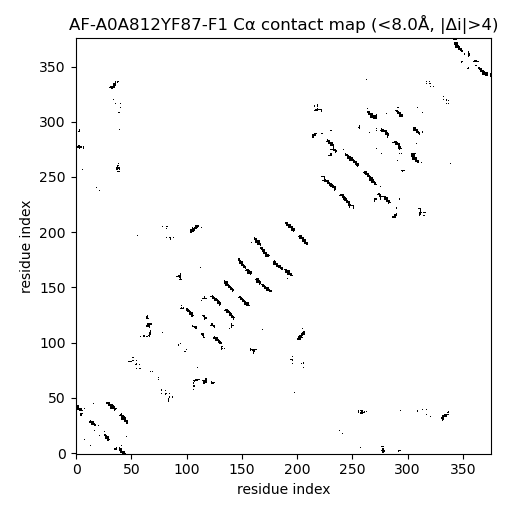A 1 275 ? -11.103 12.415 0.507 1.00 67.88 275 GLY A N 1
ATOM 2153 C CA . GLY A 1 275 ? -9.879 12.174 -0.256 1.00 67.88 275 GLY A CA 1
ATOM 2154 C C . GLY A 1 275 ? -8.692 11.610 0.544 1.00 67.88 275 GLY A C 1
ATOM 2155 O O . GLY A 1 275 ? -7.872 10.880 -0.008 1.00 67.88 275 GLY A O 1
ATOM 2156 N N . ASN A 1 276 ? -8.636 11.840 1.862 1.00 77.94 276 ASN A N 1
ATOM 2157 C CA . ASN A 1 276 ? -7.708 11.104 2.737 1.00 77.94 276 ASN A CA 1
ATOM 2158 C C . ASN A 1 276 ? -8.349 9.841 3.344 1.00 77.94 276 ASN A C 1
ATOM 2160 O O . ASN A 1 276 ? -7.642 8.995 3.890 1.00 77.94 276 ASN A O 1
ATOM 2164 N N . SER A 1 277 ? -9.674 9.691 3.231 1.00 84.19 277 SER A N 1
ATOM 2165 C CA . SER A 1 277 ? -10.389 8.450 3.554 1.00 84.19 277 SER A CA 1
ATOM 2166 C C . SER A 1 277 ? -9.878 7.278 2.714 1.00 84.19 277 SER A C 1
ATOM 2168 O O . SER A 1 277 ? -9.634 7.424 1.519 1.00 84.19 277 SER A O 1
ATOM 2170 N N . GLY A 1 278 ? -9.716 6.115 3.340 1.00 87.00 278 GLY A N 1
ATOM 2171 C CA . GLY A 1 278 ? -9.090 4.933 2.747 1.00 87.00 278 GLY A CA 1
ATOM 2172 C C . GLY A 1 278 ? -7.561 4.975 2.726 1.00 87.00 278 GLY A C 1
ATOM 2173 O O . GLY A 1 278 ? -6.934 3.945 2.492 1.00 87.00 278 GLY A O 1
ATOM 2174 N N . GLY A 1 279 ? -6.952 6.127 3.019 1.00 89.75 279 GLY A N 1
ATOM 2175 C CA . GLY A 1 279 ? -5.507 6.275 3.143 1.00 89.75 279 GLY A CA 1
ATOM 2176 C C . GLY A 1 279 ? -4.950 5.729 4.466 1.00 89.75 279 GLY A C 1
ATOM 2177 O O . GLY A 1 279 ? -5.691 5.569 5.447 1.00 89.75 279 GLY A O 1
ATOM 2178 N N . PRO A 1 280 ? -3.638 5.437 4.527 1.00 93.25 280 PRO A N 1
ATOM 2179 C CA . PRO A 1 280 ? -3.013 4.937 5.740 1.00 93.25 280 PRO A CA 1
ATOM 2180 C C . PRO A 1 280 ? -2.876 6.040 6.799 1.00 93.25 280 PRO A C 1
ATOM 2182 O O . PRO A 1 280 ? -2.428 7.158 6.528 1.00 93.25 280 PRO A O 1
ATOM 2185 N N . LEU A 1 281 ? -3.209 5.679 8.036 1.00 95.06 281 LEU A N 1
ATOM 2186 C CA . LEU A 1 281 ? -2.778 6.356 9.251 1.00 95.06 281 LEU A CA 1
ATOM 2187 C C . LEU A 1 281 ? -1.483 5.681 9.721 1.00 95.06 281 LEU A C 1
ATOM 2189 O O . LEU A 1 281 ? -1.489 4.495 10.055 1.00 95.06 281 LEU A O 1
ATOM 2193 N N . VAL A 1 282 ? -0.381 6.425 9.757 1.00 95.56 282 VAL A N 1
ATOM 2194 C CA . VAL A 1 282 ? 0.949 5.911 10.109 1.00 95.56 282 VAL A CA 1
ATOM 2195 C C . VAL A 1 282 ? 1.470 6.516 11.406 1.00 95.56 282 VAL A C 1
ATOM 2197 O O . VAL A 1 282 ? 1.226 7.687 11.702 1.00 95.56 282 VAL A O 1
ATOM 2200 N N . ASP A 1 283 ? 2.223 5.728 12.165 1.00 95.12 283 ASP A N 1
ATOM 2201 C CA . ASP A 1 283 ? 3.007 6.229 13.291 1.00 95.12 283 ASP A CA 1
ATOM 2202 C C . ASP A 1 283 ? 4.091 7.196 12.784 1.00 95.12 283 ASP A C 1
ATOM 2204 O O . ASP A 1 283 ? 4.824 6.900 11.837 1.00 95.12 283 ASP A O 1
ATOM 2208 N N . ALA A 1 284 ? 4.200 8.374 13.400 1.00 92.75 284 ALA A N 1
ATOM 2209 C CA . ALA A 1 284 ? 5.068 9.436 12.892 1.00 92.75 284 ALA A CA 1
ATOM 2210 C C . ALA A 1 284 ? 6.573 9.121 13.008 1.00 92.75 284 ALA A C 1
ATOM 2212 O O . ALA A 1 284 ? 7.374 9.789 12.344 1.00 92.75 284 ALA A O 1
ATOM 2213 N N . SER A 1 285 ? 6.953 8.151 13.849 1.00 90.88 285 SER A N 1
ATOM 2214 C CA . SER A 1 285 ? 8.345 7.779 14.128 1.00 90.88 285 SER A CA 1
ATOM 2215 C C . SER A 1 285 ? 8.818 6.566 13.325 1.00 90.88 285 SER A C 1
ATOM 2217 O O . SER A 1 285 ? 9.948 6.558 12.845 1.00 90.88 285 SER A O 1
ATOM 2219 N N . THR A 1 286 ? 7.951 5.571 13.143 1.00 91.19 286 THR A N 1
ATOM 2220 C CA . THR A 1 286 ? 8.267 4.298 12.474 1.00 91.19 286 THR A CA 1
ATOM 2221 C C . THR A 1 286 ? 7.732 4.218 11.049 1.00 91.19 286 THR A C 1
ATOM 2223 O O . THR A 1 286 ? 8.171 3.363 10.289 1.00 91.19 286 THR A O 1
ATOM 2226 N N . ALA A 1 287 ? 6.778 5.083 10.685 1.00 89.56 287 ALA A N 1
ATOM 2227 C CA . ALA A 1 287 ? 6.001 5.002 9.448 1.00 89.56 287 ALA A CA 1
ATOM 2228 C C . ALA A 1 287 ? 5.206 3.689 9.275 1.00 89.56 287 ALA A C 1
ATOM 2230 O O . ALA A 1 287 ? 4.670 3.433 8.196 1.00 89.56 287 ALA A O 1
ATOM 2231 N N . HIS A 1 288 ? 5.077 2.875 10.330 1.00 93.94 288 HIS A N 1
ATOM 2232 C CA . HIS A 1 288 ? 4.213 1.700 10.312 1.00 93.94 288 HIS A CA 1
ATOM 2233 C C . HIS A 1 288 ? 2.740 2.119 10.287 1.00 93.94 288 HIS A C 1
ATOM 2235 O O . HIS A 1 288 ? 2.345 3.084 10.947 1.00 93.94 288 HIS A O 1
ATOM 2241 N N . VAL A 1 289 ? 1.913 1.377 9.551 1.00 95.69 289 VAL A N 1
ATOM 2242 C CA . VAL A 1 289 ? 0.469 1.619 9.462 1.00 95.69 289 VAL A CA 1
ATOM 2243 C C . VAL A 1 289 ? -0.185 1.232 10.782 1.00 95.69 289 VAL A C 1
ATOM 2245 O O . VAL A 1 289 ? -0.274 0.056 11.120 1.00 95.69 289 VAL A O 1
ATOM 2248 N N . VAL A 1 290 ? -0.677 2.219 11.520 1.00 96.62 290 VAL A N 1
ATOM 2249 C CA . VAL A 1 290 ? -1.435 2.013 12.763 1.00 96.62 290 VAL A CA 1
ATOM 2250 C C . VAL A 1 290 ? -2.943 2.012 12.523 1.00 96.62 290 VAL A C 1
ATOM 2252 O O . VAL A 1 290 ? -3.701 1.567 13.386 1.00 96.62 290 VAL A O 1
ATOM 2255 N N . GLY A 1 291 ? -3.388 2.454 11.343 1.00 95.06 291 GLY A N 1
ATOM 2256 C CA . GLY A 1 291 ? -4.766 2.280 10.910 1.00 95.06 291 GLY A CA 1
ATOM 2257 C C . GLY A 1 291 ? -5.054 2.684 9.463 1.00 95.06 291 GLY A C 1
ATOM 2258 O O . GLY A 1 291 ? -4.175 3.156 8.750 1.00 95.06 291 GLY A O 1
ATOM 2259 N N . VAL A 1 292 ? -6.306 2.520 9.040 1.00 94.81 292 VAL A N 1
ATOM 2260 C CA . VAL A 1 292 ? -6.843 3.015 7.759 1.00 94.81 292 VAL A CA 1
ATOM 2261 C C . VAL A 1 292 ? -7.904 4.060 8.064 1.00 94.81 292 VAL A C 1
ATOM 2263 O O . VAL A 1 292 ? -8.833 3.789 8.825 1.00 94.81 292 VAL A O 1
ATOM 2266 N N . ALA A 1 293 ? -7.756 5.259 7.506 1.00 91.62 293 ALA A N 1
ATOM 2267 C CA . ALA A 1 293 ? -8.687 6.358 7.724 1.00 91.62 293 ALA A CA 1
ATOM 2268 C C . ALA A 1 293 ? -10.081 6.014 7.180 1.00 91.62 293 ALA A C 1
ATOM 2270 O O . ALA A 1 293 ? -10.209 5.566 6.042 1.00 91.62 293 ALA A O 1
ATOM 2271 N N . PHE A 1 294 ? -11.131 6.275 7.958 1.00 83.81 294 PHE A N 1
ATOM 2272 C CA . PHE A 1 294 ? -12.509 6.108 7.506 1.00 83.81 294 PHE A CA 1
ATOM 2273 C C . PHE A 1 294 ? -13.391 7.286 7.906 1.00 83.81 294 PHE A C 1
ATOM 2275 O O . PHE A 1 294 ? -13.100 8.030 8.847 1.00 83.81 294 PHE A O 1
ATOM 2282 N N . GLN A 1 295 ? -14.487 7.461 7.170 1.00 67.62 295 GLN A N 1
ATOM 2283 C CA . GLN A 1 295 ? -15.422 8.544 7.418 1.00 67.62 295 GLN A CA 1
ATOM 2284 C C . GLN A 1 295 ? -16.484 8.105 8.428 1.00 67.62 295 GLN A C 1
ATOM 2286 O O . GLN A 1 295 ? -17.241 7.164 8.197 1.00 67.62 295 GLN A O 1
ATOM 2291 N N . LYS A 1 296 ? -16.576 8.828 9.546 1.00 62.94 296 LYS A N 1
ATOM 2292 C CA . LYS A 1 296 ? -17.698 8.701 10.477 1.00 62.94 296 LYS A CA 1
ATOM 2293 C C . LYS A 1 296 ? -18.812 9.678 10.092 1.00 62.94 296 LYS A C 1
ATOM 2295 O O . LYS A 1 296 ? -18.540 10.814 9.707 1.00 62.94 296 LYS A O 1
ATOM 2300 N N . MET A 1 297 ? -20.070 9.275 10.246 1.00 51.66 297 MET A N 1
ATOM 2301 C CA . MET A 1 297 ? -21.205 10.189 10.323 1.00 51.66 297 MET A CA 1
ATOM 2302 C C . MET A 1 297 ? -21.077 10.993 11.614 1.00 51.66 297 MET A C 1
ATOM 2304 O O . MET A 1 297 ? -21.375 10.513 12.707 1.00 51.66 297 MET A O 1
ATOM 2308 N N . VAL A 1 298 ? -20.601 12.224 11.485 1.00 54.97 298 VAL A N 1
ATOM 2309 C CA . VAL A 1 298 ? -20.564 13.177 12.591 1.00 54.97 298 VAL A CA 1
ATOM 2310 C C . VAL A 1 298 ? -21.897 13.918 12.662 1.00 54.97 298 VAL A C 1
ATOM 2312 O O . VAL A 1 298 ? -22.456 14.329 11.643 1.00 54.97 298 VAL A O 1
ATOM 2315 N N . ALA A 1 299 ? -22.427 14.093 13.874 1.00 49.28 299 ALA A N 1
ATOM 2316 C CA . ALA A 1 299 ? -23.552 14.993 14.097 1.00 49.28 299 ALA A CA 1
ATOM 2317 C C . ALA A 1 299 ? -23.175 16.413 13.631 1.00 49.28 299 ALA A C 1
ATOM 2319 O O . ALA A 1 299 ? -22.025 16.833 13.785 1.00 49.28 299 ALA A O 1
ATOM 2320 N N . LYS A 1 300 ? -24.140 17.164 13.077 1.00 37.94 300 LYS A N 1
ATOM 2321 C CA . LYS A 1 300 ? -23.944 18.574 12.691 1.00 37.94 300 LYS A CA 1
ATOM 2322 C C . LYS A 1 300 ? -23.254 19.344 13.829 1.00 37.94 300 LYS A C 1
ATOM 2324 O O . LYS A 1 300 ? -23.815 19.434 14.918 1.00 37.94 300 LYS A O 1
ATOM 2329 N N . GLY A 1 301 ? -22.079 19.915 13.553 1.00 43.84 301 GLY A N 1
ATOM 2330 C CA . GLY A 1 301 ? -21.324 20.760 14.488 1.00 43.84 301 GLY A CA 1
ATOM 2331 C C . GLY A 1 301 ? -20.136 20.095 15.195 1.00 43.84 301 GLY A C 1
ATOM 2332 O O . GLY A 1 301 ? -19.492 20.755 16.003 1.00 43.84 301 GLY A O 1
ATOM 2333 N N . VAL A 1 302 ? -19.822 18.826 14.908 1.00 53.09 302 VAL A N 1
ATOM 2334 C CA . VAL A 1 302 ? -18.562 18.201 15.346 1.00 53.09 302 VAL A CA 1
ATOM 2335 C C . VAL A 1 302 ? -17.537 18.328 14.220 1.00 53.09 302 VAL A C 1
ATOM 2337 O O . VAL A 1 302 ? -17.591 17.605 13.228 1.00 53.09 302 VAL A O 1
ATOM 2340 N N . GLU A 1 303 ? -16.624 19.279 14.369 1.00 55.09 303 GLU A N 1
ATOM 2341 C CA . GLU A 1 303 ? -15.491 19.501 13.469 1.00 55.09 303 GLU A CA 1
ATOM 2342 C C . GLU A 1 303 ? -14.215 18.889 14.091 1.00 55.09 303 GLU A C 1
ATOM 2344 O O . GLU A 1 303 ? -14.117 18.774 15.312 1.00 55.09 303 GLU A O 1
ATOM 2349 N N . LEU A 1 304 ? -13.230 18.512 13.262 1.00 62.56 304 LEU A N 1
ATOM 2350 C CA . LEU A 1 304 ? -11.862 18.124 13.673 1.00 62.56 304 LEU A CA 1
ATOM 2351 C C . LEU A 1 304 ? -11.676 16.757 14.379 1.00 62.56 304 LEU A C 1
ATOM 2353 O O . LEU A 1 304 ? -10.716 16.588 15.127 1.00 62.56 304 LEU A O 1
ATOM 2357 N N . GLN A 1 305 ? -12.539 15.762 14.141 1.00 75.44 305 GLN A N 1
ATOM 2358 C CA . GLN A 1 305 ? -12.304 14.381 14.602 1.00 75.44 305 GLN A CA 1
ATOM 2359 C C . GLN A 1 305 ? -12.150 13.424 13.421 1.00 75.44 305 GLN A C 1
ATOM 2361 O O . GLN A 1 305 ? -13.102 13.167 12.685 1.00 75.44 305 GLN A O 1
ATOM 2366 N N . GLY A 1 306 ? -10.939 12.898 13.250 1.00 86.00 306 GLY A N 1
ATOM 2367 C CA . GLY A 1 306 ? -10.646 11.817 12.320 1.00 86.00 306 GLY A CA 1
ATOM 2368 C C . GLY A 1 306 ? -10.838 10.454 12.978 1.00 86.00 306 GLY A C 1
ATOM 2369 O O . GLY A 1 306 ? -1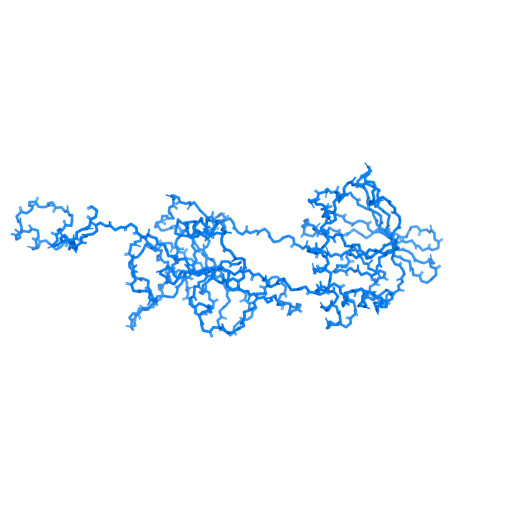0.570 10.295 14.170 1.00 86.00 306 GLY A O 1
ATOM 2370 N N . HIS A 1 307 ? -11.264 9.455 12.206 1.00 90.88 307 HIS A N 1
ATOM 2371 C CA . HIS A 1 307 ? -11.386 8.079 12.679 1.00 90.88 307 HIS A CA 1
ATOM 2372 C C . HIS A 1 307 ? -10.598 7.111 11.802 1.00 90.88 307 HIS A C 1
ATOM 2374 O O . HIS A 1 307 ? -10.457 7.324 10.597 1.00 90.88 307 HIS A O 1
ATOM 2380 N N . ALA A 1 308 ? -10.073 6.050 12.413 1.00 93.56 308 ALA A N 1
ATOM 2381 C CA . ALA A 1 308 ? -9.335 5.021 11.695 1.00 93.56 308 ALA A CA 1
ATOM 2382 C C . ALA A 1 308 ? -9.621 3.612 12.222 1.00 93.56 308 ALA A C 1
ATOM 2384 O O . ALA A 1 308 ? -9.799 3.400 13.426 1.00 93.56 308 ALA A O 1
ATOM 2385 N N . VAL A 1 309 ? -9.624 2.652 11.300 1.00 94.50 309 VAL A N 1
ATOM 2386 C CA . VAL A 1 309 ? -9.659 1.215 11.580 1.00 94.50 309 VAL A CA 1
ATOM 2387 C C . VAL A 1 309 ? -8.267 0.803 12.063 1.00 94.50 309 VAL A C 1
ATOM 2389 O O . VAL A 1 309 ? -7.316 1.025 11.321 1.00 94.50 309 VAL A O 1
ATOM 2392 N N . PRO A 1 310 ? -8.090 0.262 13.278 1.00 95.56 310 PRO A N 1
ATOM 2393 C CA . PRO A 1 310 ? -6.774 0.068 13.884 1.00 95.56 310 PRO A CA 1
ATOM 2394 C C . PRO A 1 310 ? -6.056 -1.177 13.350 1.00 95.56 310 PRO A C 1
ATOM 2396 O O . PRO A 1 310 ? -6.698 -2.125 12.889 1.00 95.56 310 PRO A O 1
ATOM 2399 N N . SER A 1 311 ? -4.726 -1.216 13.488 1.00 95.75 311 SER A N 1
ATOM 2400 C CA . SER A 1 311 ? -3.890 -2.314 12.979 1.00 95.75 311 SER A CA 1
ATOM 2401 C C . SER A 1 311 ? -4.320 -3.725 13.404 1.00 95.75 311 SER A C 1
ATOM 2403 O O . SER A 1 311 ? -4.324 -4.583 12.524 1.00 95.75 311 SER A O 1
ATOM 2405 N N . PRO A 1 312 ? -4.789 -4.011 14.641 1.00 94.38 312 PRO A N 1
ATOM 2406 C CA . PRO A 1 312 ? -5.294 -5.344 14.983 1.00 94.38 312 PRO A CA 1
ATOM 2407 C C . PRO A 1 312 ? -6.487 -5.786 14.129 1.00 94.38 312 PRO A C 1
ATOM 2409 O O . PRO A 1 312 ? -6.583 -6.944 13.734 1.00 94.38 312 PRO A O 1
ATOM 2412 N N . VAL A 1 313 ? -7.387 -4.852 13.810 1.00 93.38 313 VAL A N 1
ATOM 2413 C CA . VAL A 1 313 ? -8.572 -5.121 12.984 1.00 93.38 313 VAL A CA 1
ATOM 2414 C C . VAL A 1 313 ? -8.163 -5.317 11.522 1.00 93.38 313 VAL A C 1
ATOM 2416 O O . VAL A 1 313 ? -8.677 -6.215 10.860 1.00 93.38 313 VAL A O 1
ATOM 2419 N N . ILE A 1 314 ? -7.192 -4.534 11.040 1.00 94.56 314 ILE A N 1
ATOM 2420 C CA . ILE A 1 314 ? -6.609 -4.694 9.700 1.00 94.56 314 ILE A CA 1
ATOM 2421 C C . ILE A 1 314 ? -5.926 -6.055 9.558 1.00 94.56 314 ILE A C 1
ATOM 2423 O O . ILE A 1 314 ? -6.190 -6.766 8.595 1.00 94.56 314 ILE A O 1
ATOM 2427 N N . GLN A 1 315 ? -5.062 -6.430 10.506 1.00 93.50 315 GLN A N 1
ATOM 2428 C CA . GLN A 1 315 ? -4.365 -7.716 10.472 1.00 93.50 315 GLN A CA 1
ATOM 2429 C C . GLN A 1 315 ? -5.362 -8.870 10.461 1.00 93.50 315 GLN A C 1
ATOM 2431 O O . GLN A 1 315 ? -5.255 -9.757 9.622 1.00 93.50 315 GLN A O 1
ATOM 2436 N N . ARG A 1 316 ? -6.397 -8.799 11.305 1.00 91.81 316 ARG A N 1
ATOM 2437 C CA . ARG A 1 316 ? -7.448 -9.814 11.319 1.00 91.81 316 ARG A CA 1
ATOM 2438 C C . ARG A 1 316 ? -8.192 -9.917 9.985 1.00 91.81 316 ARG A C 1
ATOM 2440 O O . ARG A 1 316 ? -8.444 -11.022 9.520 1.00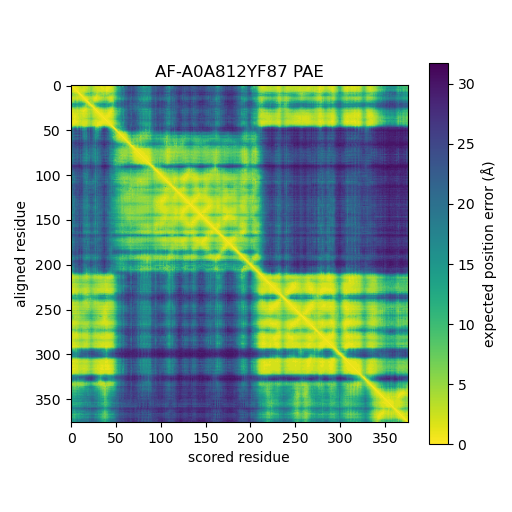 91.81 316 ARG A O 1
ATOM 2447 N N . PHE A 1 317 ? -8.526 -8.786 9.364 1.00 91.88 317 PHE A N 1
ATOM 2448 C CA . PHE A 1 317 ? -9.131 -8.767 8.031 1.00 91.88 317 PHE A CA 1
ATOM 2449 C C . PHE A 1 317 ? -8.230 -9.449 6.993 1.00 91.88 317 PHE A C 1
ATOM 2451 O O . PHE A 1 317 ? -8.705 -10.290 6.237 1.00 91.88 317 PHE A O 1
ATOM 2458 N N . LEU A 1 318 ? -6.934 -9.126 6.980 1.00 90.44 318 LEU A N 1
ATOM 2459 C CA . LEU A 1 318 ? -5.972 -9.716 6.046 1.00 90.44 318 LEU A CA 1
ATOM 2460 C C . LEU A 1 318 ? -5.773 -11.223 6.281 1.00 90.44 318 LEU A C 1
ATOM 2462 O O . LEU A 1 318 ? -5.670 -11.974 5.314 1.00 90.44 318 LEU A O 1
ATOM 2466 N N . GLU A 1 319 ? -5.757 -11.673 7.538 1.00 89.88 319 GLU A N 1
ATOM 2467 C CA . GLU A 1 319 ? -5.737 -13.098 7.894 1.00 89.88 319 GLU A CA 1
ATOM 2468 C C . GLU A 1 319 ? -6.975 -13.831 7.370 1.00 89.88 319 GLU A C 1
ATOM 2470 O O . GLU A 1 319 ? -6.844 -14.903 6.779 1.00 89.88 319 GLU A O 1
ATOM 2475 N N . ASP A 1 320 ? -8.167 -13.253 7.561 1.00 87.44 320 ASP A N 1
ATOM 2476 C CA . ASP A 1 320 ? -9.421 -13.851 7.103 1.00 87.44 320 ASP A CA 1
ATOM 2477 C C . ASP A 1 320 ? -9.425 -13.969 5.567 1.00 87.44 320 ASP A C 1
ATOM 2479 O O . ASP A 1 320 ? -9.684 -15.055 5.052 1.00 87.44 320 ASP A O 1
ATOM 2483 N N . VAL A 1 321 ? -9.018 -12.916 4.844 1.00 86.38 321 VAL A N 1
ATOM 2484 C CA . VAL A 1 321 ? -8.847 -12.942 3.375 1.00 86.38 321 VAL A CA 1
ATOM 2485 C C . VAL A 1 321 ? -7.869 -14.034 2.938 1.00 86.38 321 VAL A C 1
ATOM 2487 O O . VAL A 1 321 ? -8.159 -14.807 2.026 1.00 86.38 321 VAL A O 1
ATOM 2490 N N . ALA A 1 322 ? -6.713 -14.140 3.598 1.00 84.12 322 ALA A N 1
ATOM 2491 C CA . ALA A 1 322 ? -5.727 -15.165 3.271 1.00 84.12 322 ALA A CA 1
ATOM 2492 C C . ALA A 1 322 ? -6.267 -16.585 3.519 1.00 84.12 322 ALA A C 1
ATOM 2494 O O . ALA A 1 322 ? -5.981 -17.493 2.740 1.00 84.12 322 ALA A O 1
ATOM 2495 N N . SER A 1 323 ? -7.067 -16.782 4.570 1.00 80.50 323 SER A N 1
ATOM 2496 C CA . SER A 1 323 ? -7.648 -18.086 4.911 1.00 80.50 323 SER A CA 1
ATOM 2497 C C . SER A 1 323 ? -8.809 -18.515 4.002 1.00 80.50 323 SER A C 1
ATOM 2499 O O . SER A 1 323 ? -8.976 -19.711 3.765 1.00 80.50 323 SER A O 1
ATOM 2501 N N . ASP A 1 324 ? -9.572 -17.560 3.462 1.00 70.19 324 ASP A N 1
ATOM 2502 C CA . ASP A 1 324 ? -10.742 -17.801 2.598 1.00 70.19 324 ASP A CA 1
ATOM 2503 C C . ASP A 1 324 ? -10.356 -17.983 1.113 1.00 70.19 324 ASP A C 1
ATOM 2505 O O . ASP A 1 324 ? -11.167 -18.353 0.272 1.00 70.19 324 ASP A O 1
ATOM 2509 N N . SER A 1 325 ? -9.076 -17.788 0.768 1.00 59.41 325 SER A N 1
ATOM 2510 C CA . SER A 1 325 ? -8.515 -17.921 -0.592 1.00 59.41 325 SER A CA 1
ATOM 2511 C C . SER A 1 325 ? -8.543 -19.340 -1.198 1.00 59.41 325 SER A C 1
ATOM 2513 O O . SER A 1 325 ? -8.020 -19.558 -2.290 1.00 59.41 325 SER A O 1
ATOM 2515 N N . SER A 1 326 ? -9.164 -20.312 -0.521 1.00 51.50 326 SER A N 1
ATOM 2516 C CA . SER A 1 326 ? -9.272 -21.700 -0.991 1.00 51.50 326 SER A CA 1
ATOM 2517 C C . SER A 1 326 ? -10.452 -21.964 -1.943 1.00 51.50 326 SER A C 1
ATOM 2519 O O . SER A 1 326 ? -10.512 -23.047 -2.527 1.00 51.50 326 SER A O 1
ATOM 2521 N N . GLU A 1 327 ? -11.332 -20.982 -2.185 1.00 48.62 327 GLU A N 1
ATOM 2522 C CA . GLU A 1 327 ? -12.435 -21.085 -3.152 1.00 48.62 327 GLU A CA 1
ATOM 2523 C C . GLU A 1 327 ? -12.410 -19.941 -4.192 1.00 48.62 327 GLU A C 1
ATOM 2525 O O . GLU A 1 327 ? -12.535 -18.769 -3.855 1.00 48.62 327 GLU A O 1
ATOM 2530 N N . SER A 1 328 ? -12.241 -20.319 -5.471 1.00 45.16 328 SER A N 1
ATOM 2531 C CA . SER A 1 328 ? -12.406 -19.544 -6.724 1.00 45.16 328 SER A CA 1
ATOM 2532 C C . SER A 1 328 ? -11.845 -18.109 -6.794 1.00 45.16 328 SER A C 1
ATOM 2534 O O . SER A 1 328 ? -12.409 -17.164 -6.253 1.00 45.16 328 SER A O 1
ATOM 2536 N N . SER A 1 329 ? -10.806 -17.930 -7.613 1.00 53.16 329 SER A N 1
ATOM 2537 C CA . SER A 1 329 ? -10.067 -16.681 -7.867 1.00 53.16 329 SER A CA 1
ATOM 2538 C C . SER A 1 329 ? -10.812 -15.577 -8.642 1.00 53.16 329 SER A C 1
ATOM 2540 O O . SER A 1 329 ? -10.263 -14.491 -8.781 1.00 53.16 329 SER A O 1
ATOM 2542 N N . ASP A 1 330 ? -12.042 -15.811 -9.113 1.00 53.94 330 ASP A N 1
ATOM 2543 C CA . ASP A 1 330 ? -12.747 -14.906 -10.047 1.00 53.94 330 ASP A CA 1
ATOM 2544 C C . ASP A 1 330 ? -13.887 -14.077 -9.427 1.00 53.94 330 ASP A C 1
ATOM 2546 O O . ASP A 1 330 ? -14.520 -13.273 -10.113 1.00 53.94 330 ASP A O 1
ATOM 2550 N N . SER A 1 331 ? -14.189 -14.240 -8.134 1.00 63.66 331 SER A N 1
ATOM 2551 C CA . SER A 1 331 ? -15.284 -13.505 -7.480 1.00 63.66 331 SER A CA 1
ATOM 2552 C C . SER A 1 331 ? -14.823 -12.740 -6.245 1.00 63.66 331 SER A C 1
ATOM 2554 O O . SER A 1 331 ? -14.122 -13.295 -5.403 1.00 63.66 331 SER A O 1
ATOM 2556 N N . THR A 1 332 ? -15.272 -11.487 -6.101 1.00 74.19 332 THR A N 1
ATOM 2557 C CA . THR A 1 332 ? -15.024 -10.655 -4.914 1.00 74.19 332 THR A CA 1
ATOM 2558 C C . THR A 1 332 ? -15.417 -11.381 -3.630 1.00 74.19 332 THR A C 1
ATOM 2560 O O . THR A 1 332 ? -16.588 -11.712 -3.418 1.00 74.19 332 THR A O 1
ATOM 2563 N N . GLN A 1 333 ? -14.454 -11.558 -2.727 1.00 79.75 333 GLN A N 1
ATOM 2564 C CA . GLN A 1 333 ? -14.690 -12.188 -1.436 1.00 79.75 333 GLN A CA 1
ATOM 2565 C C . GLN A 1 333 ? -15.408 -11.219 -0.493 1.00 79.75 333 GLN A C 1
ATOM 2567 O O . GLN A 1 333 ? -14.907 -10.147 -0.146 1.00 79.75 333 GLN A O 1
ATOM 2572 N N . THR A 1 334 ? -16.604 -11.593 -0.045 1.00 80.81 334 THR A N 1
ATOM 2573 C CA . THR A 1 334 ? -17.301 -10.844 1.007 1.00 80.81 334 THR A CA 1
ATOM 2574 C C . THR A 1 334 ? -16.904 -11.406 2.364 1.00 80.81 334 THR A C 1
ATOM 2576 O O . THR A 1 334 ? -17.452 -12.411 2.815 1.00 80.81 334 THR A O 1
ATOM 2579 N N . ILE A 1 335 ? -15.976 -10.733 3.041 1.00 83.56 335 ILE A N 1
ATOM 2580 C CA . ILE A 1 335 ? -15.471 -11.165 4.343 1.00 83.56 335 ILE A CA 1
ATOM 2581 C C . ILE A 1 335 ? -16.447 -10.748 5.439 1.00 83.56 335 ILE A C 1
ATOM 2583 O O . ILE A 1 335 ? -16.851 -9.585 5.546 1.00 83.56 335 ILE A O 1
ATOM 2587 N N . ARG A 1 336 ? -16.801 -11.700 6.305 1.00 79.00 336 ARG A N 1
ATOM 2588 C CA . ARG A 1 336 ? -17.570 -11.443 7.527 1.00 79.00 336 ARG A CA 1
ATOM 2589 C C . ARG A 1 336 ? -16.683 -11.624 8.745 1.00 79.00 336 ARG A C 1
ATOM 2591 O O . ARG A 1 336 ? -16.495 -12.740 9.228 1.00 79.00 336 ARG A O 1
ATOM 2598 N N . LEU A 1 337 ? -16.193 -10.509 9.271 1.00 75.12 337 LEU A N 1
ATOM 2599 C CA . LEU A 1 337 ? -15.440 -10.499 10.515 1.00 75.12 337 LEU A CA 1
ATOM 2600 C C . LEU A 1 337 ? -16.343 -10.847 11.696 1.00 75.12 337 LEU A C 1
ATOM 2602 O O . LEU A 1 337 ? -17.349 -10.191 11.972 1.00 75.12 337 LEU A O 1
ATOM 2606 N N . ARG A 1 338 ? -15.960 -11.888 12.435 1.00 72.62 338 ARG A N 1
ATOM 2607 C CA . ARG A 1 338 ? -16.627 -12.237 13.689 1.00 72.62 338 ARG A CA 1
ATOM 2608 C C . ARG A 1 338 ? -16.071 -11.357 14.794 1.00 72.62 338 ARG A C 1
ATOM 2610 O O . ARG A 1 338 ? -15.038 -11.663 15.382 1.00 72.62 338 ARG A O 1
ATOM 2617 N N . MET A 1 339 ? -16.772 -10.267 15.080 1.00 72.25 339 MET A N 1
ATOM 2618 C CA . MET A 1 339 ? -16.457 -9.457 16.248 1.00 72.25 339 MET A CA 1
ATOM 2619 C C . MET A 1 339 ? -16.799 -10.228 17.527 1.00 72.25 339 MET A C 1
ATOM 2621 O O . MET A 1 339 ? -17.895 -10.793 17.621 1.00 72.25 339 MET A O 1
ATOM 2625 N N . PRO A 1 340 ? -15.898 -10.258 18.523 1.00 75.50 340 PRO A N 1
ATOM 2626 C CA . PRO A 1 340 ? -16.225 -10.826 19.817 1.00 75.50 340 PRO A CA 1
ATOM 2627 C C . PRO A 1 340 ? -17.379 -10.035 20.440 1.00 75.50 340 PRO A C 1
ATOM 2629 O O . PRO A 1 340 ? -17.386 -8.804 20.438 1.00 75.50 340 PRO A O 1
ATOM 2632 N N . SER A 1 341 ? -18.357 -10.756 20.981 1.00 75.50 341 SER A N 1
ATOM 2633 C CA . SER A 1 341 ? -19.504 -10.181 21.677 1.00 75.50 341 SER A CA 1
ATOM 2634 C C . SER A 1 341 ? -19.633 -10.812 23.054 1.00 75.50 341 SER A C 1
ATOM 2636 O O . SER A 1 341 ? -19.475 -12.022 23.203 1.00 75.50 341 SER A O 1
ATOM 2638 N N . LEU A 1 342 ? -19.952 -9.985 24.050 1.00 82.38 342 LEU A N 1
ATOM 2639 C CA . LEU A 1 342 ? -20.344 -10.440 25.387 1.00 82.38 342 LEU A CA 1
ATOM 2640 C C . LEU A 1 342 ? -21.791 -10.959 25.417 1.00 82.38 342 LEU A C 1
ATOM 2642 O O . LEU A 1 342 ? -22.187 -11.583 26.394 1.00 82.38 342 LEU A O 1
ATOM 2646 N N . GLY A 1 343 ? -22.586 -10.675 24.376 1.00 87.12 343 GLY A N 1
ATOM 2647 C CA . GLY A 1 343 ? -23.996 -11.060 24.287 1.00 87.12 343 GLY A CA 1
ATOM 2648 C C . GLY A 1 343 ? -24.858 -10.498 25.419 1.00 87.12 343 GLY A C 1
ATOM 2649 O O . GLY A 1 343 ? -25.760 -11.165 25.925 1.00 87.12 343 GLY A O 1
ATOM 2650 N N . CYS A 1 344 ? -24.562 -9.271 25.842 1.00 90.81 344 CYS A N 1
ATOM 2651 C CA . CYS A 1 344 ? -25.313 -8.584 26.874 1.00 90.81 344 CYS A CA 1
ATOM 2652 C C . CYS A 1 344 ? -25.503 -7.103 26.543 1.00 90.81 344 CYS A C 1
ATOM 2654 O O . CYS A 1 344 ? -24.651 -6.475 25.911 1.00 90.81 344 CYS A O 1
ATOM 2656 N N . ASP A 1 345 ? -26.619 -6.545 27.006 1.00 89.25 345 ASP A N 1
ATOM 2657 C CA . ASP A 1 345 ? -26.789 -5.102 27.084 1.00 89.25 345 ASP A CA 1
ATOM 2658 C C . ASP A 1 345 ? -26.226 -4.632 28.420 1.00 89.25 345 ASP A C 1
ATOM 2660 O O . ASP A 1 345 ? -26.437 -5.259 29.468 1.00 89.25 345 ASP A O 1
ATOM 2664 N N . TYR A 1 346 ? -25.531 -3.502 28.395 1.00 90.38 346 TYR A N 1
ATOM 2665 C CA . TYR A 1 346 ? -24.976 -2.908 29.595 1.00 90.38 346 TYR A CA 1
ATOM 2666 C C . TYR A 1 346 ? -25.192 -1.401 29.629 1.00 90.38 346 TYR A C 1
ATOM 2668 O O . TYR A 1 346 ? -25.381 -0.737 28.613 1.00 90.38 346 TYR A O 1
ATOM 2676 N N . GLN A 1 347 ? -25.147 -0.860 30.838 1.00 89.94 347 GLN A N 1
ATOM 2677 C CA . GLN A 1 347 ? -25.167 0.568 31.098 1.00 89.94 347 GLN A CA 1
ATOM 2678 C C . GLN A 1 347 ? -23.936 0.937 31.922 1.00 89.94 347 GLN A C 1
ATOM 2680 O O . GLN A 1 347 ? -23.611 0.260 32.901 1.00 89.94 347 GLN A O 1
ATOM 2685 N N . SER A 1 348 ? -23.256 2.024 31.548 1.00 87.94 348 SER A N 1
ATOM 2686 C CA . SER A 1 348 ? -22.175 2.571 32.372 1.00 87.94 348 SER A CA 1
ATOM 2687 C C . SER A 1 348 ? -22.726 2.994 33.736 1.00 87.94 348 SER A C 1
ATOM 2689 O O . SER A 1 348 ? -23.709 3.732 33.824 1.00 87.94 348 SER A O 1
ATOM 2691 N N . LEU A 1 349 ? -22.070 2.556 34.813 1.00 92.00 349 LEU A N 1
ATOM 2692 C CA . LEU A 1 349 ? -22.364 3.012 36.173 1.00 92.00 349 LEU A CA 1
ATOM 2693 C C . LEU A 1 349 ? -21.599 4.296 36.508 1.00 92.00 349 LEU A C 1
ATOM 2695 O O . LEU A 1 349 ? -21.227 4.501 37.659 1.00 92.00 349 LEU A O 1
ATOM 2699 N N . GLU A 1 350 ? -21.326 5.156 35.527 1.00 87.75 350 GLU A N 1
ATOM 2700 C CA . GLU A 1 350 ? -20.709 6.473 35.714 1.00 87.75 350 GLU A CA 1
ATOM 2701 C C . GLU A 1 350 ? -21.531 7.449 36.572 1.00 87.75 350 GLU A C 1
ATOM 2703 O O . GLU A 1 350 ? -20.926 8.102 37.433 1.00 87.75 350 GLU A O 1
ATOM 2708 N N . PRO A 1 351 ? -22.870 7.548 36.426 1.00 90.06 351 PRO A N 1
ATOM 2709 C CA . PRO A 1 351 ? -23.659 8.478 37.225 1.00 90.06 351 PRO A CA 1
ATOM 2710 C C . PRO A 1 351 ? -23.639 8.109 38.714 1.00 90.06 351 PRO A C 1
ATOM 2712 O O . PRO A 1 351 ? -24.024 7.005 39.100 1.00 90.06 351 PRO A O 1
ATOM 2715 N N . VAL A 1 352 ? -23.234 9.057 39.568 1.00 90.56 352 VAL A N 1
ATOM 2716 C CA . VAL A 1 352 ? -23.187 8.869 41.033 1.00 90.56 352 VAL A CA 1
ATOM 2717 C C . VAL A 1 352 ? -24.562 8.469 41.571 1.00 90.56 352 VAL A C 1
ATOM 2719 O O . VAL A 1 352 ? -24.661 7.476 42.282 1.00 90.56 352 VAL A O 1
ATOM 2722 N N . ALA A 1 353 ? -25.621 9.162 41.142 1.00 91.12 353 ALA A N 1
ATOM 2723 C CA . ALA A 1 353 ? -26.993 8.892 41.571 1.00 91.12 353 ALA A CA 1
ATOM 2724 C C . ALA A 1 353 ? -27.455 7.459 41.253 1.00 91.12 353 ALA A C 1
ATOM 2726 O O . ALA A 1 353 ? -28.154 6.841 42.052 1.00 91.12 353 ALA A O 1
ATOM 2727 N N . LEU A 1 354 ? -27.036 6.897 40.111 1.00 90.12 354 LEU A N 1
ATOM 2728 C CA . LEU A 1 354 ? -27.352 5.512 39.753 1.00 90.12 354 LEU A CA 1
ATOM 2729 C C . LEU A 1 354 ? -26.624 4.529 40.679 1.00 90.12 354 LEU A C 1
ATOM 2731 O O . LEU A 1 354 ? -27.224 3.563 41.148 1.00 90.12 354 LEU A O 1
ATOM 2735 N N . ARG A 1 355 ? -25.350 4.795 40.998 1.00 93.38 355 ARG A N 1
ATOM 2736 C CA . ARG A 1 355 ? -24.585 3.980 41.955 1.00 93.38 355 ARG A CA 1
ATOM 2737 C C . ARG A 1 355 ? -25.156 4.046 43.368 1.00 93.38 355 ARG A C 1
ATOM 2739 O O . ARG A 1 355 ? -25.188 3.023 44.047 1.00 93.38 355 ARG A O 1
ATOM 2746 N N . GLU A 1 356 ? -25.609 5.218 43.802 1.00 91.75 356 GLU A N 1
ATOM 2747 C CA . GLU A 1 356 ? -26.264 5.411 45.100 1.00 91.75 356 GLU A CA 1
ATOM 2748 C C . GLU A 1 356 ? -27.611 4.687 45.159 1.00 91.75 356 GLU A C 1
ATOM 2750 O O . GLU A 1 356 ? -27.878 3.964 46.118 1.00 91.75 356 GLU A O 1
ATOM 2755 N N . HIS A 1 357 ? -28.424 4.797 44.103 1.00 91.69 357 HIS A N 1
ATOM 2756 C CA . HIS A 1 357 ? -29.696 4.083 43.992 1.00 91.69 357 HIS A CA 1
ATOM 2757 C C . HIS A 1 357 ? -29.512 2.561 44.083 1.00 91.69 357 HIS A C 1
ATOM 2759 O O . HIS A 1 357 ? -30.256 1.880 44.788 1.00 91.69 357 HIS A O 1
ATOM 2765 N N . LEU A 1 358 ? -28.482 2.037 43.414 1.00 93.12 358 LEU A N 1
ATOM 2766 C CA . LEU A 1 358 ? -28.123 0.619 43.428 1.00 93.12 358 LEU A CA 1
ATOM 2767 C C . LEU A 1 358 ? -27.317 0.200 44.671 1.00 93.12 358 LEU A C 1
ATOM 2769 O O . LEU A 1 358 ? -26.960 -0.971 44.786 1.00 93.12 358 LEU A O 1
ATOM 2773 N N . LYS A 1 359 ? -27.040 1.127 45.601 1.00 94.44 359 LYS A N 1
ATOM 2774 C CA . LYS A 1 359 ? -26.288 0.891 46.848 1.00 94.44 359 LYS A CA 1
ATOM 2775 C C . LYS A 1 359 ? -24.917 0.251 46.609 1.00 94.44 359 LYS A C 1
ATOM 2777 O O . LYS A 1 359 ? -24.526 -0.699 47.278 1.00 94.44 359 LYS A O 1
ATOM 2782 N N . LEU A 1 360 ? -24.189 0.762 45.617 1.00 90.81 360 LEU A N 1
ATOM 2783 C CA . LEU A 1 360 ? -22.910 0.195 45.185 1.00 90.81 360 LEU A CA 1
ATOM 2784 C C . LEU A 1 360 ? -21.696 0.697 45.984 1.00 90.81 360 LEU A C 1
ATOM 2786 O O . LEU A 1 360 ? -20.575 0.384 45.599 1.00 90.81 360 LEU A O 1
ATOM 2790 N N . ASP A 1 361 ? -21.878 1.463 47.065 1.00 84.81 361 ASP A N 1
ATOM 2791 C CA . ASP A 1 361 ? -20.814 1.948 47.968 1.00 84.81 361 ASP A CA 1
ATOM 2792 C C . ASP A 1 361 ? -19.566 2.494 47.240 1.00 84.81 361 ASP A C 1
ATOM 2794 O O . ASP A 1 361 ? -18.424 2.182 47.572 1.00 84.81 361 ASP A O 1
ATOM 2798 N N . GLY A 1 362 ? -19.779 3.279 46.178 1.00 81.81 362 GLY A N 1
ATOM 2799 C CA . GLY A 1 362 ? -18.700 3.879 45.382 1.00 81.81 362 GLY A CA 1
ATOM 2800 C C . GLY A 1 362 ? -18.005 2.940 44.384 1.00 81.81 362 GLY A C 1
ATOM 2801 O O . GLY A 1 362 ? -17.109 3.382 43.661 1.00 81.81 362 GLY A O 1
ATOM 2802 N N . ARG A 1 363 ? -18.418 1.670 44.277 1.00 87.44 363 ARG A N 1
ATOM 2803 C CA . ARG A 1 363 ? -17.916 0.737 43.255 1.00 87.44 363 ARG A CA 1
ATOM 2804 C C . ARG A 1 363 ? -18.307 1.216 41.857 1.00 87.44 363 ARG A C 1
ATOM 2806 O O . ARG A 1 363 ? -19.438 1.634 41.618 1.00 87.44 363 ARG A O 1
ATOM 2813 N N . ARG A 1 364 ? -17.358 1.138 40.924 1.00 88.31 364 ARG A N 1
ATOM 2814 C CA . ARG A 1 364 ? -17.526 1.505 39.510 1.00 88.31 364 ARG A CA 1
ATOM 2815 C C . ARG A 1 364 ? -17.577 0.247 38.652 1.00 88.31 364 ARG A C 1
ATOM 2817 O O . ARG A 1 364 ? -17.049 -0.788 39.048 1.00 88.31 364 ARG A O 1
ATOM 2824 N N . GLY A 1 365 ? -18.179 0.356 37.477 1.00 90.12 365 GLY A N 1
ATOM 2825 C CA . GLY A 1 365 ? -18.249 -0.736 36.517 1.00 90.12 365 GLY A CA 1
ATOM 2826 C C . GLY A 1 365 ? -19.369 -0.520 35.515 1.00 90.12 365 GLY A C 1
ATOM 2827 O O . GLY A 1 365 ? -19.768 0.613 35.242 1.00 90.12 365 GLY A O 1
ATOM 2828 N N . ILE A 1 366 ? -19.892 -1.626 35.009 1.00 91.69 366 ILE A N 1
ATOM 2829 C CA . ILE A 1 366 ? -21.066 -1.660 34.145 1.00 91.69 366 ILE A CA 1
ATOM 2830 C C . ILE A 1 366 ? -22.181 -2.435 34.845 1.00 91.69 366 ILE A C 1
ATOM 2832 O O . ILE A 1 366 ? -21.921 -3.409 35.553 1.00 91.69 366 ILE A O 1
ATOM 2836 N N . LEU A 1 367 ? -23.421 -1.999 34.657 1.00 90.88 367 LEU A N 1
ATOM 2837 C CA . LEU A 1 367 ? -24.603 -2.774 35.008 1.00 90.88 367 LEU A CA 1
ATOM 2838 C C . LEU A 1 367 ? -25.011 -3.573 33.779 1.00 90.88 367 LEU A C 1
ATOM 2840 O O . LEU A 1 367 ? -25.380 -2.977 32.771 1.00 90.88 367 LEU A O 1
ATOM 2844 N N . VAL A 1 368 ? -24.974 -4.899 33.872 1.00 92.69 368 VAL A N 1
ATOM 2845 C CA . VAL A 1 368 ? -25.557 -5.765 32.844 1.00 92.69 368 VAL A CA 1
ATOM 2846 C C . VAL A 1 368 ? -27.075 -5.687 32.979 1.00 92.69 368 VAL A C 1
ATOM 2848 O O . VAL A 1 368 ? -27.638 -6.149 33.970 1.00 92.69 368 VAL A O 1
ATOM 2851 N N . SER A 1 369 ? -27.730 -5.043 32.017 1.00 91.62 369 SER A N 1
ATOM 2852 C CA . SER A 1 369 ? -29.173 -4.786 32.040 1.00 91.62 369 SER A CA 1
ATOM 2853 C C . SER A 1 369 ? -29.973 -5.897 31.362 1.00 91.62 369 SER A C 1
ATOM 2855 O O . SER A 1 369 ? -31.140 -6.106 31.694 1.00 91.62 369 SER A O 1
ATOM 2857 N N . ARG A 1 370 ? -29.351 -6.632 30.433 1.00 92.94 370 ARG A N 1
ATOM 2858 C CA . ARG A 1 370 ? -29.959 -7.771 29.740 1.00 92.94 370 ARG A CA 1
ATOM 2859 C C . ARG A 1 370 ? -28.885 -8.759 29.304 1.00 92.94 370 ARG A C 1
ATOM 2861 O O . ARG A 1 370 ? -27.853 -8.349 28.792 1.00 92.94 370 ARG A O 1
ATOM 2868 N N . LEU A 1 371 ? -29.163 -10.050 29.444 1.00 93.12 371 LEU A N 1
ATOM 2869 C CA . LEU A 1 371 ? -28.425 -11.111 28.758 1.00 93.12 371 LEU A CA 1
ATOM 2870 C C . LEU A 1 371 ? -29.220 -11.520 27.519 1.00 93.12 371 LEU A C 1
ATOM 2872 O O . LEU A 1 371 ? -30.443 -11.669 27.592 1.00 93.12 371 LEU A O 1
ATOM 2876 N N . HIS A 1 372 ? -28.555 -11.645 26.376 1.00 90.69 372 HIS A N 1
ATOM 2877 C CA . HIS A 1 372 ? -29.200 -12.095 25.146 1.00 90.69 372 HIS A CA 1
ATOM 2878 C C . HIS A 1 372 ? -29.403 -13.614 25.209 1.00 90.69 372 HIS A C 1
ATOM 2880 O O . HIS A 1 372 ? -28.569 -14.347 25.732 1.00 90.69 372 HIS A O 1
ATOM 2886 N N . ASN A 1 373 ? -30.523 -14.119 24.689 1.00 87.25 373 ASN A N 1
ATOM 2887 C CA . ASN A 1 373 ? -30.744 -15.566 24.656 1.00 87.25 373 ASN A CA 1
ATOM 2888 C C . ASN A 1 373 ? -29.710 -16.241 23.745 1.00 87.25 373 ASN A C 1
ATOM 2890 O O . ASN A 1 373 ? -29.503 -15.789 22.621 1.00 87.25 373 ASN A O 1
ATOM 2894 N N . ALA A 1 374 ? -29.126 -17.347 24.218 1.00 83.06 374 ALA A N 1
ATOM 2895 C CA . ALA A 1 374 ? -28.079 -18.097 23.516 1.00 83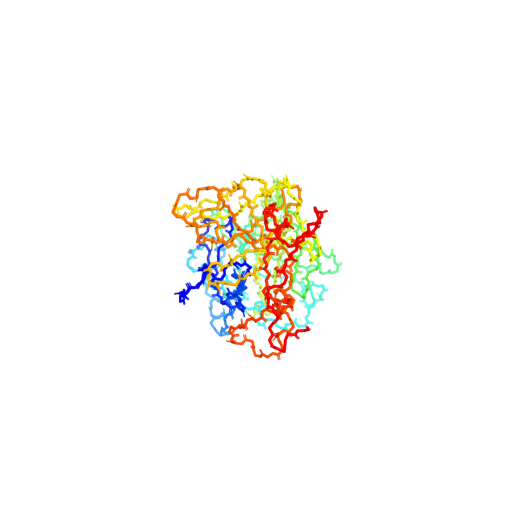.06 374 ALA A CA 1
ATOM 2896 C C . ALA A 1 374 ? -26.812 -17.272 23.192 1.00 83.06 374 ALA A C 1
ATOM 2898 O O . ALA A 1 374 ? -26.126 -17.549 22.207 1.00 83.06 374 ALA A O 1
ATOM 2899 N N . SER A 1 375 ? -26.499 -16.271 24.022 1.00 79.06 375 SER A N 1
ATOM 2900 C CA . SER A 1 375 ? -25.172 -15.652 24.068 1.00 79.06 375 SER A CA 1
ATOM 2901 C C . SER A 1 375 ? -24.110 -16.622 24.618 1.00 79.06 375 SER A C 1
ATOM 2903 O O . SER A 1 375 ? -24.492 -17.594 25.275 1.00 79.06 375 SER A O 1
ATOM 2905 N N . PRO A 1 376 ? -22.808 -16.365 24.373 1.00 71.69 376 PRO A N 1
ATOM 2906 C CA . PRO A 1 376 ? -21.701 -17.129 24.957 1.00 71.69 376 PRO A CA 1
ATOM 2907 C C . PRO A 1 376 ? -21.763 -17.308 26.478 1.00 71.69 376 PRO A C 1
ATOM 2909 O O . PRO A 1 376 ? -22.367 -16.444 27.160 1.00 71.69 376 PRO A O 1
#

InterPro domains:
  IPR009003 Peptidase S1, PA clan [SSF50494] (1-56)
  IPR009003 Peptidase S1, PA clan [SSF50494] (211-322)

Foldseek 3Di:
DKFFQVVCPPPPWDWDDDQVCLPLVDIFTWDFQADELQLRMTDIDTDQDDDPPVLLVLLVVQDQFCEPVDDSVSLVVNVSSQSNLLVVCPPPAAQLGPVLADKAWERYENDPQLGNQYDPPFGATKMWGQDSVVQKIKIWRAGPNRQKIKIWMFHWDTDGRFKTKTFWIWIFIAGNNRGPDIDTDGDPDIWIWGWGDSDPHHIYIYTDDDDDDAAADDLPDADDFFQKKWQWWAAPPGSHIDIWIWTFHDFDFDQDASNRDTDTKTKTLTDDHHTSHGTFIAGPPRRHGQFGWHDHPDDPPDPRITMTSGRSNVVQVVVQSVVVVPDDSPDHHYDDDDDDDQQFDKDWPPDPVSCVVVVVVPDGDIDGPGHHPPGD

Secondary structure (DSSP, 8-state):
-EEEHHHHTT-S-EEE--TT-TTTT--EEEEEEEEEGGGTEEEEEEP----HHHHHHHHHH--TT-GGGS-HHHHHHHHHHHHHHHHH------TTSGGG-EEEEEEEESSSTT-SSEETTEE-EEEEEEETTTTEEEEEEEEGGGTEEEEEEEEEEEETTTEEEE--EEEEEEETTEE---EEE--SS-EEEEEEEEETTEEEEEEE---PPPPBPPSS--PPTT-EEEEEE--TT--S-EEEEEEEEEEEEEE-TTT--EEEEEEESS---TTTTTSEEEETTT--EEEEEE---PPTT--S-EEEEEHHHHHHHHHHHHHHTTS-TTS-EE---------EEEEE---HHHHHHTT-TT--SEEEEEEPTT--